Protein AF-A0A250XGV8-F1 (afdb_monomer_lite)

pLDDT: mean 70.93, std 18.0, range [28.09, 98.19]

Structure (mmCIF, N/CA/C/O backbone):
data_AF-A0A250XGV8-F1
#
_entry.id   AF-A0A250XGV8-F1
#
loop_
_atom_site.group_PDB
_atom_site.id
_atom_site.type_symbol
_atom_site.label_atom_id
_atom_site.label_alt_id
_atom_site.label_comp_id
_atom_site.label_asym_id
_atom_site.label_entity_id
_atom_site.label_seq_id
_atom_site.pdbx_PDB_ins_code
_atom_site.Cartn_x
_atom_site.Cartn_y
_atom_site.Cartn_z
_atom_site.occupancy
_atom_site.B_iso_or_equiv
_atom_site.auth_seq_id
_atom_site.auth_comp_id
_atom_site.auth_asym_id
_atom_site.auth_atom_id
_atom_site.pdbx_PDB_model_num
ATOM 1 N N . MET A 1 1 ? 6.774 -1.478 -17.444 1.00 41.53 1 MET A N 1
ATOM 2 C CA . MET A 1 1 ? 6.256 -0.416 -16.555 1.00 41.53 1 MET A CA 1
ATOM 3 C C . MET A 1 1 ? 5.102 0.259 -17.279 1.00 41.53 1 MET A C 1
ATOM 5 O O . MET A 1 1 ? 5.265 0.518 -18.464 1.00 41.53 1 MET A O 1
ATOM 9 N N . PHE A 1 2 ? 3.951 0.453 -16.632 1.00 38.97 2 PHE A N 1
ATOM 10 C CA . PHE A 1 2 ? 2.795 1.119 -17.241 1.00 38.97 2 PHE A CA 1
ATOM 11 C C . PHE A 1 2 ? 2.851 2.618 -16.943 1.00 38.97 2 PHE A C 1
ATOM 13 O O . PHE A 1 2 ? 2.876 3.004 -15.778 1.00 38.97 2 PHE A O 1
ATOM 20 N N . ALA A 1 3 ? 2.883 3.457 -17.974 1.00 35.91 3 ALA A N 1
ATOM 21 C CA . ALA A 1 3 ? 2.791 4.906 -17.836 1.00 35.91 3 ALA A CA 1
ATOM 22 C C . ALA A 1 3 ? 1.345 5.362 -18.081 1.00 35.91 3 ALA A C 1
ATOM 24 O O . ALA A 1 3 ? 0.762 5.032 -19.115 1.00 35.91 3 ALA A O 1
ATOM 25 N N . TYR A 1 4 ? 0.785 6.106 -17.122 1.00 39.31 4 TYR A N 1
ATOM 26 C CA . TYR A 1 4 ? -0.519 6.761 -17.232 1.00 39.31 4 TYR A CA 1
ATOM 27 C C . TYR A 1 4 ? -0.386 8.037 -18.065 1.00 39.31 4 TYR A C 1
ATOM 29 O O . TYR A 1 4 ? 0.361 8.943 -17.690 1.00 39.31 4 TYR A O 1
ATOM 37 N N . PHE A 1 5 ? -1.149 8.135 -19.151 1.00 40.81 5 PHE A N 1
ATOM 38 C CA . PHE A 1 5 ? -1.281 9.378 -19.905 1.00 40.81 5 PHE A CA 1
ATOM 39 C C . PHE A 1 5 ? -2.691 9.942 -19.705 1.00 40.81 5 PHE A C 1
ATOM 41 O O . PHE A 1 5 ? -3.648 9.337 -20.197 1.00 40.81 5 PHE A O 1
ATOM 48 N N . PRO A 1 6 ? -2.860 11.086 -19.009 1.00 36.19 6 PRO A N 1
ATOM 49 C CA . PRO A 1 6 ? -4.124 11.800 -19.073 1.00 36.19 6 PRO A CA 1
ATOM 50 C C . PRO A 1 6 ? -4.312 12.300 -20.514 1.00 36.19 6 PRO A C 1
ATOM 52 O O . PRO A 1 6 ? -3.364 12.840 -21.094 1.00 36.19 6 PRO A O 1
ATOM 55 N N . PRO A 1 7 ? -5.496 12.129 -21.122 1.00 39.03 7 PRO A N 1
ATOM 56 C CA . PRO A 1 7 ? -5.713 12.552 -22.496 1.00 39.03 7 PRO A CA 1
ATOM 57 C C . PRO A 1 7 ? -5.640 14.081 -22.585 1.00 39.03 7 PRO A C 1
ATOM 59 O O . PRO A 1 7 ? -6.495 14.783 -22.052 1.00 39.03 7 PRO A O 1
ATOM 62 N N . SER A 1 8 ? -4.627 14.614 -23.271 1.00 36.81 8 SER A N 1
ATOM 63 C CA . SER A 1 8 ? -4.676 15.976 -23.808 1.00 36.81 8 SER A CA 1
ATOM 64 C C . SER A 1 8 ? -3.755 16.147 -25.027 1.00 36.81 8 SER A C 1
ATOM 66 O O . SER A 1 8 ? -2.623 15.661 -24.971 1.00 36.81 8 SER A O 1
ATOM 68 N N . PRO A 1 9 ? -4.179 16.858 -26.098 1.00 44.06 9 PRO A N 1
ATOM 69 C CA . PRO A 1 9 ? -5.502 17.444 -26.333 1.00 44.06 9 PRO A CA 1
ATOM 70 C C . PRO A 1 9 ? -6.304 16.672 -27.401 1.00 44.06 9 PRO A C 1
ATOM 72 O O . PRO A 1 9 ? -5.860 16.500 -28.534 1.00 44.06 9 PRO A O 1
ATOM 75 N N . LEU A 1 10 ? -7.529 16.268 -27.058 1.00 39.78 10 LEU A N 1
ATOM 76 C CA . LEU A 1 10 ? -8.589 15.895 -28.004 1.00 39.78 10 LEU A CA 1
ATOM 77 C C . LEU A 1 10 ? -9.818 16.795 -27.742 1.00 39.78 10 LEU A C 1
ATOM 79 O O . LEU A 1 10 ? -9.947 17.324 -26.636 1.00 39.78 10 LEU A O 1
ATOM 83 N N . PRO A 1 11 ? -10.671 17.045 -28.755 1.00 37.94 11 PRO A N 1
ATOM 84 C CA . PRO A 1 11 ? -11.680 18.108 -28.742 1.00 37.94 11 PRO A CA 1
ATOM 85 C C . PRO A 1 11 ? -12.683 18.001 -27.582 1.00 37.94 11 PRO A C 1
ATOM 87 O O . PRO A 1 11 ? -13.087 16.912 -27.180 1.00 37.94 11 PRO A O 1
ATOM 90 N N . ALA A 1 12 ? -13.098 19.165 -27.077 1.00 37.53 12 ALA A N 1
ATOM 91 C CA . ALA A 1 12 ? -13.715 19.421 -25.770 1.00 37.53 12 ALA A CA 1
ATOM 92 C C . ALA A 1 12 ? -15.125 18.831 -25.512 1.00 37.53 12 ALA A C 1
ATOM 94 O O . ALA A 1 12 ? -15.819 19.291 -24.608 1.00 37.53 12 ALA A O 1
ATOM 95 N N . ASN A 1 13 ? -15.587 17.841 -26.280 1.00 36.12 13 ASN A N 1
ATOM 96 C CA . ASN A 1 13 ? -17.027 17.585 -26.406 1.00 36.12 13 ASN A CA 1
ATOM 97 C C . ASN A 1 13 ? -17.463 16.149 -26.067 1.00 36.12 13 ASN A C 1
ATOM 99 O O . ASN A 1 13 ? -18.655 15.871 -26.115 1.00 36.12 13 ASN A O 1
ATOM 103 N N . ASN A 1 14 ? -16.550 15.238 -25.722 1.00 40.34 14 ASN A N 1
ATOM 104 C CA . ASN A 1 14 ? -16.909 13.885 -25.287 1.00 40.34 14 ASN A CA 1
ATOM 105 C C . ASN A 1 14 ? -15.964 13.431 -24.173 1.00 40.34 14 ASN A C 1
ATOM 107 O O . ASN A 1 14 ? -14.872 12.933 -24.431 1.00 40.34 14 ASN A O 1
ATOM 111 N N . MET A 1 15 ? -16.383 13.598 -22.917 1.00 37.75 15 MET A N 1
ATOM 112 C CA . MET A 1 15 ? -15.700 13.006 -21.763 1.00 37.75 15 MET A CA 1
ATOM 113 C C . MET A 1 15 ? -16.031 11.511 -21.653 1.00 37.75 15 MET A C 1
ATOM 115 O O . MET A 1 15 ? -16.602 11.056 -20.669 1.00 37.75 15 MET A O 1
ATOM 119 N N . THR A 1 16 ? -15.681 10.735 -22.675 1.00 47.19 16 THR A N 1
ATOM 120 C CA . THR A 1 16 ? -15.573 9.280 -22.554 1.00 47.19 16 THR A CA 1
ATOM 121 C C . THR A 1 16 ? -14.209 8.990 -21.949 1.00 47.19 16 THR A C 1
ATOM 123 O O . THR A 1 16 ? -13.181 9.119 -22.618 1.00 47.19 16 THR A O 1
ATOM 126 N N . SER A 1 17 ? -14.212 8.696 -20.649 1.00 52.78 17 SER A N 1
ATOM 127 C CA . SER A 1 17 ? -13.058 8.423 -19.792 1.00 52.78 17 SER A CA 1
ATOM 128 C C . SER A 1 17 ? -12.242 7.258 -20.342 1.00 52.78 17 SER A C 1
ATOM 130 O O . SER A 1 17 ? -12.464 6.098 -20.002 1.00 52.78 17 SER A O 1
ATOM 132 N N . SER A 1 18 ? -11.320 7.580 -21.242 1.00 54.19 18 SER A N 1
ATOM 133 C CA . SER A 1 18 ? -10.396 6.616 -21.815 1.00 54.19 18 SER A CA 1
ATOM 134 C C . SER A 1 18 ? -9.071 6.729 -21.078 1.00 54.19 18 SER A C 1
ATOM 136 O O . SER A 1 18 ? -8.470 7.803 -21.033 1.00 54.19 18 SER A O 1
ATOM 138 N N . LEU A 1 19 ? -8.636 5.632 -20.472 1.00 59.09 19 LEU A N 1
ATOM 139 C CA . LEU A 1 19 ? -7.327 5.521 -19.840 1.00 59.09 19 LEU A CA 1
ATOM 140 C C . LEU A 1 19 ? -6.359 4.942 -20.881 1.00 59.09 19 LEU A C 1
ATOM 142 O O . LEU A 1 19 ? -6.673 3.954 -21.531 1.00 59.09 19 LEU A O 1
ATOM 146 N N . LEU A 1 20 ? -5.183 5.542 -21.064 1.00 60.41 20 LEU A N 1
ATOM 147 C CA . LEU A 1 20 ? -4.121 4.973 -21.897 1.00 60.41 20 LEU A CA 1
ATOM 148 C C . LEU A 1 20 ? -2.960 4.559 -20.996 1.00 60.41 20 LEU A C 1
ATOM 150 O O . LEU A 1 20 ? -2.333 5.411 -20.363 1.00 60.41 20 LEU A O 1
ATOM 154 N N . LEU A 1 21 ? -2.664 3.262 -20.963 1.00 61.59 21 LEU A N 1
ATOM 155 C CA . LEU A 1 21 ? -1.467 2.718 -20.335 1.00 61.59 21 LEU A CA 1
ATOM 156 C C . LEU A 1 21 ? -0.476 2.319 -21.423 1.00 61.59 21 LEU A C 1
ATOM 158 O O . LEU A 1 21 ? -0.736 1.402 -22.196 1.00 61.59 21 LEU A O 1
ATOM 162 N N . ALA A 1 22 ? 0.684 2.967 -21.481 1.00 58.16 22 ALA A N 1
ATOM 163 C CA . ALA A 1 22 ? 1.765 2.510 -22.353 1.00 58.16 22 ALA A CA 1
ATOM 164 C C . ALA A 1 22 ? 2.767 1.670 -21.561 1.00 58.16 22 ALA A C 1
ATOM 166 O O . ALA A 1 22 ? 3.151 2.043 -20.453 1.00 58.16 22 ALA A O 1
ATOM 167 N N . ALA A 1 23 ? 3.225 0.569 -22.145 1.00 61.56 23 ALA A N 1
ATOM 168 C CA . ALA A 1 23 ? 4.362 -0.199 -21.672 1.00 61.56 23 ALA A CA 1
ATOM 169 C C . ALA A 1 23 ? 5.454 -0.216 -22.748 1.00 61.56 23 ALA A C 1
ATOM 171 O O . ALA A 1 23 ? 5.273 -0.751 -23.843 1.00 61.56 23 ALA A O 1
ATOM 172 N N . THR A 1 24 ? 6.619 0.344 -22.427 1.00 58.69 24 THR A N 1
ATOM 173 C CA . THR A 1 24 ? 7.824 0.156 -23.242 1.00 58.69 24 THR A CA 1
ATOM 174 C C . THR A 1 24 ? 8.406 -1.217 -22.929 1.00 58.69 24 THR A C 1
ATOM 176 O O . THR A 1 24 ? 8.721 -1.516 -21.775 1.00 58.69 24 THR A O 1
ATOM 179 N N . LEU A 1 25 ? 8.507 -2.072 -23.946 1.00 67.12 25 LEU A N 1
ATOM 180 C CA . LEU A 1 25 ? 9.016 -3.436 -23.824 1.00 67.12 25 LEU A CA 1
ATOM 181 C C . LEU A 1 25 ? 10.374 -3.512 -24.526 1.00 67.12 25 LEU A C 1
ATOM 183 O O . LEU A 1 25 ? 10.528 -3.015 -25.637 1.00 67.12 25 LEU A O 1
ATOM 187 N N . LEU A 1 26 ? 11.366 -4.101 -23.853 1.00 57.16 26 LEU A N 1
ATOM 188 C CA . LEU A 1 26 ? 12.774 -4.050 -24.271 1.00 57.16 26 LEU A CA 1
ATOM 189 C C . LEU A 1 26 ? 13.078 -4.915 -25.504 1.00 57.16 26 LEU A C 1
ATOM 191 O O . LEU A 1 26 ? 14.022 -4.631 -26.235 1.00 57.16 26 LEU A O 1
ATOM 195 N N . ASN A 1 27 ? 12.318 -5.991 -25.721 1.00 72.88 27 ASN A N 1
ATOM 196 C CA . ASN A 1 27 ? 12.508 -6.918 -26.835 1.00 72.88 27 ASN A CA 1
ATOM 197 C C . ASN A 1 27 ? 11.216 -7.696 -27.157 1.00 72.88 27 ASN A C 1
ATOM 199 O O . ASN A 1 27 ? 10.226 -7.637 -26.422 1.00 72.88 27 ASN A O 1
ATOM 203 N N . SER A 1 28 ? 11.241 -8.452 -28.259 1.00 69.44 28 SER A N 1
ATOM 204 C CA . SER A 1 28 ? 10.110 -9.257 -28.739 1.00 69.44 28 SER A CA 1
ATOM 205 C C . SER A 1 28 ? 9.689 -10.374 -27.776 1.00 69.44 28 SER A C 1
ATOM 207 O O . SER A 1 28 ? 8.509 -10.714 -27.728 1.00 69.44 28 SER A O 1
ATOM 209 N N . ALA A 1 29 ? 10.606 -10.919 -26.969 1.00 68.88 29 ALA A N 1
ATOM 210 C CA . ALA A 1 29 ? 10.279 -11.943 -25.977 1.00 68.88 29 ALA A CA 1
ATOM 211 C C . ALA A 1 29 ? 9.472 -11.356 -24.807 1.00 68.88 29 ALA A C 1
ATOM 213 O O . ALA A 1 29 ? 8.430 -11.901 -24.447 1.00 68.88 29 ALA A O 1
ATOM 214 N N . SER A 1 30 ? 9.881 -10.198 -24.275 1.00 63.53 30 SER A N 1
ATOM 215 C CA . SER A 1 30 ? 9.109 -9.454 -23.269 1.00 63.53 30 SER A CA 1
ATOM 216 C C . SER A 1 30 ? 7.747 -9.019 -23.806 1.00 63.53 30 SER A C 1
ATOM 218 O O . SER A 1 30 ? 6.771 -8.994 -23.060 1.00 63.53 30 SER A O 1
ATOM 220 N N . GLN A 1 31 ? 7.664 -8.717 -25.103 1.00 67.62 31 GLN A N 1
ATOM 221 C CA . GLN A 1 31 ? 6.400 -8.430 -25.771 1.00 67.62 31 GLN A CA 1
ATOM 222 C C . GLN A 1 31 ? 5.468 -9.635 -25.825 1.00 67.62 31 GLN A C 1
ATOM 224 O O . GLN A 1 31 ? 4.311 -9.516 -25.433 1.00 67.62 31 GLN A O 1
ATOM 229 N N . GLN A 1 32 ? 5.960 -10.799 -26.243 1.00 72.56 32 GLN A N 1
ATOM 230 C CA . GLN A 1 32 ? 5.153 -12.018 -26.238 1.00 72.56 32 GLN A CA 1
ATOM 231 C C . GLN A 1 32 ? 4.717 -12.396 -24.824 1.00 72.56 32 GLN A C 1
ATOM 233 O O . GLN A 1 32 ? 3.556 -12.714 -24.604 1.00 72.56 32 GLN A O 1
ATOM 238 N N . GLN A 1 33 ? 5.605 -12.273 -23.837 1.00 70.25 33 GLN A N 1
ATOM 239 C CA . GLN A 1 33 ? 5.253 -12.536 -22.444 1.00 70.25 33 GLN A CA 1
ATOM 240 C C . GLN A 1 33 ? 4.191 -11.561 -21.921 1.00 70.25 33 GLN A C 1
ATOM 242 O O . GLN A 1 33 ? 3.277 -11.973 -21.211 1.00 70.25 33 GLN A O 1
ATOM 247 N N . PHE A 1 34 ? 4.270 -10.283 -22.294 1.00 71.81 34 PHE A N 1
ATOM 248 C CA . PHE A 1 34 ? 3.247 -9.293 -21.973 1.00 71.81 34 PHE A CA 1
ATOM 249 C C . PHE A 1 34 ? 1.890 -9.650 -22.589 1.00 71.81 34 PHE A C 1
ATOM 251 O O . PHE A 1 34 ? 0.890 -9.621 -21.878 1.00 71.81 34 PHE A O 1
ATOM 258 N N . ILE A 1 35 ? 1.856 -10.039 -23.871 1.00 69.88 35 ILE A N 1
ATOM 259 C CA . ILE A 1 35 ? 0.632 -10.505 -24.544 1.00 69.88 35 ILE A CA 1
ATOM 260 C C . ILE A 1 35 ? 0.064 -11.715 -23.811 1.00 69.88 35 ILE A C 1
ATOM 262 O O . ILE A 1 35 ? -1.100 -11.697 -23.426 1.00 69.88 35 ILE A O 1
ATOM 266 N N . THR A 1 36 ? 0.887 -12.739 -23.580 1.00 74.69 36 THR A N 1
ATOM 267 C CA . THR A 1 36 ? 0.478 -13.969 -22.898 1.00 74.69 36 THR A CA 1
ATOM 268 C C . THR A 1 36 ? -0.079 -13.660 -21.515 1.00 74.69 36 THR A C 1
ATOM 270 O O . THR A 1 36 ? -1.145 -14.150 -21.165 1.00 74.69 36 THR A O 1
ATOM 273 N N . ASN A 1 37 ? 0.579 -12.788 -20.746 1.00 68.06 37 ASN A N 1
ATOM 274 C CA . ASN A 1 37 ? 0.088 -12.366 -19.438 1.00 68.06 37 ASN A CA 1
ATOM 275 C C . ASN A 1 37 ? -1.234 -11.606 -19.546 1.00 68.06 37 ASN A C 1
ATOM 277 O O . ASN A 1 37 ? -2.121 -11.842 -18.735 1.00 68.06 37 ASN A O 1
ATOM 281 N N . PHE A 1 38 ? -1.390 -10.722 -20.529 1.00 73.50 38 PHE A N 1
ATOM 282 C CA . PHE A 1 38 ? -2.615 -9.950 -20.729 1.00 73.50 38 PHE A CA 1
ATOM 283 C C . PHE A 1 38 ? -3.797 -10.819 -21.185 1.00 73.50 38 PHE A C 1
ATOM 285 O O . PHE A 1 38 ? -4.942 -10.543 -20.838 1.00 73.50 38 PHE A O 1
ATOM 292 N N . GLN A 1 39 ? -3.519 -11.903 -21.912 1.00 72.81 39 GLN A N 1
ATOM 293 C CA . GLN A 1 39 ? -4.502 -12.915 -22.302 1.00 72.81 39 GLN A CA 1
ATOM 294 C C . GLN A 1 39 ? -5.018 -13.739 -21.115 1.00 72.81 39 GLN A C 1
ATOM 296 O O . GLN A 1 39 ? -6.106 -14.309 -21.195 1.00 72.81 39 GLN A O 1
ATOM 301 N N . VAL A 1 40 ? -4.276 -13.800 -20.004 1.00 73.31 40 VAL A N 1
ATOM 302 C CA . VAL A 1 40 ? -4.761 -14.442 -18.779 1.00 73.31 40 VAL A CA 1
ATOM 303 C C . VAL A 1 40 ? -5.829 -13.552 -18.145 1.00 73.31 40 VAL A C 1
ATOM 305 O O . VAL A 1 40 ? -5.530 -12.480 -17.620 1.00 73.31 40 VAL A O 1
ATOM 308 N N . THR A 1 41 ? -7.079 -14.025 -18.123 1.00 68.50 41 THR A N 1
ATOM 309 C CA . THR A 1 41 ? -8.242 -13.290 -17.589 1.00 68.50 41 THR A CA 1
ATOM 310 C C . THR A 1 41 ? -8.009 -12.728 -16.183 1.00 68.50 41 THR A C 1
ATOM 312 O O . THR A 1 41 ? -8.420 -11.606 -15.896 1.00 68.50 41 THR A O 1
ATOM 315 N N . ALA A 1 42 ? -7.299 -13.462 -15.319 1.00 65.38 42 ALA A N 1
ATOM 316 C CA . ALA A 1 42 ? -6.965 -13.004 -13.970 1.00 65.38 42 ALA A CA 1
ATOM 317 C C . ALA A 1 42 ? -6.112 -11.719 -13.967 1.00 65.38 42 ALA A C 1
ATOM 319 O O . ALA A 1 42 ? -6.351 -10.832 -13.154 1.00 65.38 42 ALA A O 1
ATOM 320 N N . ASN A 1 43 ? -5.170 -11.574 -14.903 1.00 70.44 43 ASN A N 1
ATOM 321 C CA . ASN A 1 43 ? -4.306 -10.395 -14.996 1.00 70.44 43 ASN A CA 1
ATOM 322 C C . ASN A 1 43 ? -5.051 -9.180 -15.562 1.00 70.44 43 ASN A C 1
ATOM 324 O O . ASN A 1 43 ? -4.860 -8.062 -15.086 1.00 70.44 43 ASN A O 1
ATOM 328 N N . ALA A 1 44 ? -5.936 -9.389 -16.541 1.00 71.31 44 ALA A N 1
ATOM 329 C CA . ALA A 1 44 ? -6.817 -8.328 -17.028 1.00 71.31 44 ALA A CA 1
ATOM 330 C C . ALA A 1 44 ? -7.750 -7.826 -15.912 1.00 71.31 44 ALA A C 1
ATOM 332 O O . ALA A 1 44 ? -7.947 -6.622 -15.757 1.00 71.31 44 ALA A O 1
ATOM 333 N N . TYR A 1 45 ? -8.255 -8.739 -15.078 1.00 70.44 45 TYR A N 1
ATOM 334 C CA . TYR A 1 45 ? -9.079 -8.398 -13.921 1.00 70.44 45 TYR A CA 1
ATOM 335 C C . TYR A 1 45 ? -8.300 -7.633 -12.840 1.00 70.44 45 TYR A C 1
ATOM 337 O O . TYR A 1 45 ? -8.812 -6.668 -12.282 1.00 70.44 45 TYR A O 1
ATOM 345 N N . ILE A 1 46 ? -7.042 -8.009 -12.585 1.00 69.25 46 ILE A N 1
ATOM 346 C CA . ILE A 1 46 ? -6.131 -7.256 -11.709 1.00 69.25 46 ILE A CA 1
ATOM 347 C C . ILE A 1 46 ? -5.994 -5.808 -12.180 1.00 69.25 46 ILE A C 1
ATOM 349 O O . ILE A 1 46 ? -6.160 -4.888 -11.383 1.00 69.25 46 ILE A O 1
ATOM 353 N N . LEU A 1 47 ? -5.732 -5.602 -13.475 1.00 73.44 47 LEU A N 1
ATOM 354 C CA . LEU A 1 47 ? -5.627 -4.260 -14.045 1.00 73.44 47 LEU A CA 1
ATOM 355 C C . LEU A 1 47 ? -6.950 -3.502 -13.900 1.00 73.44 47 LEU A C 1
ATOM 357 O O . LEU A 1 47 ? -6.946 -2.331 -13.532 1.00 73.44 47 LEU A O 1
ATOM 361 N N . ALA A 1 48 ? -8.083 -4.165 -14.124 1.00 72.00 48 ALA A N 1
ATOM 362 C CA . ALA A 1 48 ? -9.386 -3.540 -13.949 1.00 72.00 48 ALA A CA 1
ATOM 363 C C . ALA A 1 48 ? -9.650 -3.089 -12.512 1.00 72.00 48 ALA A C 1
ATOM 365 O O . ALA A 1 48 ? -10.069 -1.954 -12.311 1.00 72.00 48 ALA A O 1
ATOM 366 N N . LEU A 1 49 ? -9.330 -3.915 -11.515 1.00 66.50 49 LEU A N 1
ATOM 367 C CA . LEU A 1 49 ? -9.425 -3.515 -10.111 1.00 66.50 49 LEU A CA 1
ATOM 368 C C . LEU A 1 49 ? -8.464 -2.371 -9.774 1.00 66.50 49 LEU A C 1
ATOM 370 O O . LEU A 1 49 ? -8.861 -1.405 -9.128 1.00 66.50 49 LEU A O 1
ATOM 374 N N . GLN A 1 50 ? -7.213 -2.458 -10.233 1.00 70.00 50 GLN A N 1
ATOM 375 C CA . GLN A 1 50 ? -6.183 -1.457 -9.955 1.00 70.00 50 GLN A CA 1
ATOM 376 C C . GLN A 1 50 ? -6.554 -0.072 -10.504 1.00 70.00 50 GLN A C 1
ATOM 378 O O . GLN A 1 50 ? -6.262 0.939 -9.868 1.00 70.00 50 GLN A O 1
ATOM 383 N N . TYR A 1 51 ? -7.205 -0.025 -11.667 1.00 70.69 51 TYR A N 1
ATOM 384 C CA . TYR A 1 51 ? -7.638 1.217 -12.312 1.00 70.69 51 TYR A CA 1
ATOM 385 C C . TYR A 1 51 ? -9.127 1.525 -12.111 1.00 70.69 51 TYR A C 1
ATOM 387 O O . TYR A 1 51 ? -9.638 2.461 -12.723 1.00 70.69 51 TYR A O 1
ATOM 395 N N . ASN A 1 52 ? -9.797 0.782 -11.223 1.00 68.31 52 ASN A N 1
ATOM 396 C CA . ASN A 1 52 ? -11.204 0.953 -10.867 1.00 68.31 52 ASN A CA 1
ATOM 397 C C . ASN A 1 52 ? -12.142 0.988 -12.091 1.00 68.31 52 ASN A C 1
ATOM 399 O O . ASN A 1 52 ? -13.030 1.836 -12.186 1.00 68.31 52 ASN A O 1
ATOM 403 N N . LEU A 1 53 ? -11.907 0.086 -13.044 1.00 72.25 53 LEU A N 1
ATOM 404 C CA . LEU A 1 53 ? -12.715 -0.044 -14.252 1.00 72.25 53 LEU A CA 1
ATOM 405 C C . LEU A 1 53 ? -14.059 -0.698 -13.929 1.00 72.25 53 LEU A C 1
ATOM 407 O O . LEU A 1 53 ? -14.131 -1.678 -13.184 1.00 72.25 53 LEU A O 1
ATOM 411 N N . GLY A 1 54 ? -15.127 -0.169 -14.514 1.00 71.00 54 GLY A N 1
ATOM 412 C CA . GLY A 1 54 ? -16.461 -0.742 -14.428 1.00 71.00 54 GLY A CA 1
ATOM 413 C C . GLY A 1 54 ? -16.626 -1.976 -15.318 1.00 71.00 54 GLY A C 1
ATOM 414 O O . GLY A 1 54 ? -15.939 -2.150 -16.319 1.00 71.00 54 GLY A O 1
ATOM 415 N N . CYS A 1 55 ? -17.618 -2.814 -15.005 1.00 68.38 55 CYS A N 1
ATOM 416 C CA . CYS A 1 55 ? -17.947 -4.034 -15.764 1.00 68.38 55 CYS A CA 1
ATOM 417 C C . CYS A 1 55 ? -18.279 -3.805 -17.246 1.00 68.38 55 CYS A C 1
ATOM 419 O O . CYS A 1 55 ? -18.316 -4.742 -18.038 1.00 68.38 55 CYS A O 1
ATOM 421 N N . THR A 1 56 ? -18.619 -2.573 -17.596 1.00 69.94 56 THR A N 1
ATOM 422 C CA . THR A 1 56 ? -18.997 -2.157 -18.941 1.00 69.94 56 THR A CA 1
ATOM 423 C C . THR A 1 56 ? -17.816 -1.592 -19.729 1.00 69.94 56 THR A C 1
ATOM 425 O O . THR A 1 56 ? -17.944 -1.357 -20.930 1.00 69.94 56 THR A O 1
ATOM 428 N N . ASP A 1 57 ? -16.688 -1.341 -19.065 1.00 71.56 57 ASP A N 1
ATOM 429 C CA . ASP A 1 57 ? -15.499 -0.798 -19.707 1.00 71.56 57 ASP A CA 1
ATOM 430 C C . ASP A 1 57 ? -14.890 -1.846 -20.640 1.00 71.56 57 ASP A C 1
ATOM 432 O O . ASP A 1 57 ? -15.008 -3.054 -20.435 1.00 71.56 57 ASP A O 1
ATOM 436 N N . GLN A 1 58 ? -14.255 -1.383 -21.709 1.00 70.75 58 GLN A N 1
ATOM 437 C CA . GLN A 1 58 ? -13.599 -2.231 -22.694 1.00 70.75 58 GLN A CA 1
ATOM 438 C C . GLN A 1 58 ? -12.090 -2.018 -22.632 1.00 70.75 58 GLN A C 1
ATOM 440 O O . GLN A 1 58 ? -11.608 -0.889 -22.520 1.00 70.75 58 GLN A O 1
ATOM 445 N N . MET A 1 59 ? -11.348 -3.120 -22.731 1.00 72.25 59 MET A N 1
ATOM 446 C CA . MET A 1 59 ? -9.890 -3.127 -22.782 1.00 72.25 59 MET A CA 1
ATOM 447 C C . MET A 1 59 ? -9.418 -3.453 -24.198 1.00 72.25 59 MET A C 1
ATOM 449 O O . MET A 1 59 ? -9.798 -4.459 -24.793 1.00 72.25 59 MET A O 1
ATOM 453 N N . TRP A 1 60 ? -8.544 -2.612 -24.728 1.00 71.00 60 TRP A N 1
ATOM 454 C CA . TRP A 1 60 ? -7.912 -2.769 -26.030 1.00 71.00 60 TRP A CA 1
ATOM 455 C C . TRP A 1 60 ? -6.411 -2.850 -25.822 1.00 71.00 60 TRP A C 1
ATOM 457 O O . TRP A 1 60 ? -5.847 -2.036 -25.100 1.00 71.00 60 TRP A O 1
ATOM 467 N N . ALA A 1 61 ? -5.743 -3.794 -26.475 1.00 69.50 61 ALA A N 1
ATOM 468 C CA . ALA A 1 61 ? -4.288 -3.844 -26.476 1.00 69.50 61 ALA A CA 1
ATOM 469 C C . ALA A 1 61 ? -3.790 -3.708 -27.914 1.00 69.50 61 ALA A C 1
ATOM 471 O O . ALA A 1 61 ? -4.118 -4.520 -28.783 1.00 69.50 61 ALA A O 1
ATOM 472 N N . ASN A 1 62 ? -2.999 -2.668 -28.164 1.00 68.81 62 ASN A N 1
ATOM 473 C CA . ASN A 1 62 ? -2.184 -2.569 -29.359 1.00 68.81 62 ASN A CA 1
ATOM 474 C C . ASN A 1 62 ? -0.791 -3.100 -29.045 1.00 68.81 62 ASN A C 1
ATOM 476 O O . ASN A 1 62 ? -0.066 -2.556 -28.205 1.00 68.81 62 ASN A O 1
ATOM 480 N N . VAL A 1 63 ? -0.433 -4.172 -29.746 1.00 66.75 63 VAL A N 1
ATOM 481 C CA . VAL A 1 63 ? 0.856 -4.821 -29.585 1.00 66.75 63 VAL A CA 1
ATOM 482 C C . VAL A 1 63 ? 1.551 -4.913 -30.938 1.00 66.75 63 VAL A C 1
ATOM 484 O O . VAL A 1 63 ? 1.613 -5.963 -31.568 1.00 66.75 63 VAL A O 1
ATOM 487 N N . THR A 1 64 ? 2.068 -3.782 -31.413 1.00 63.34 64 THR A N 1
ATOM 488 C CA . THR A 1 64 ? 2.924 -3.732 -32.605 1.00 63.34 64 THR A CA 1
ATOM 489 C C . THR A 1 64 ? 4.330 -4.242 -32.300 1.00 63.34 64 THR A C 1
ATOM 491 O O . THR A 1 64 ? 5.008 -3.718 -31.412 1.00 63.34 64 THR A O 1
ATOM 494 N N . CYS A 1 65 ? 4.807 -5.235 -33.055 1.00 46.88 65 CYS A N 1
ATOM 495 C CA . CYS A 1 65 ? 6.192 -5.701 -32.964 1.00 46.88 65 CYS A CA 1
ATOM 496 C C . CYS A 1 65 ? 7.188 -4.589 -33.325 1.00 46.88 65 CYS A C 1
ATOM 498 O O . CYS A 1 65 ? 7.068 -3.968 -34.377 1.00 46.88 65 CYS A O 1
ATOM 500 N N . GLY A 1 66 ? 8.182 -4.362 -32.457 1.00 52.56 66 GLY A N 1
ATOM 501 C CA . GLY A 1 66 ? 9.259 -3.389 -32.687 1.00 52.56 66 GLY A CA 1
ATOM 502 C C . GLY A 1 66 ? 9.034 -1.978 -32.122 1.00 52.56 66 GLY A C 1
ATOM 503 O O . GLY A 1 66 ? 9.772 -1.071 -32.494 1.00 52.56 66 GLY A O 1
ATOM 504 N N . GLY A 1 67 ? 8.060 -1.776 -31.223 1.00 59.62 67 GLY A N 1
ATOM 505 C CA . GLY A 1 67 ? 7.799 -0.483 -30.575 1.00 59.62 67 GLY A CA 1
ATOM 506 C C . GLY A 1 67 ? 7.147 -0.588 -29.189 1.00 59.62 67 GLY A C 1
ATOM 507 O O . GLY A 1 67 ? 7.003 -1.676 -28.629 1.00 59.62 67 GLY A O 1
ATOM 508 N N . ASN A 1 68 ? 6.752 0.560 -28.626 1.00 56.34 68 ASN A N 1
ATOM 509 C CA . ASN A 1 68 ? 5.957 0.627 -27.394 1.00 56.34 68 ASN A CA 1
ATOM 510 C C . ASN A 1 68 ? 4.652 -0.169 -27.565 1.00 56.34 68 ASN A C 1
ATOM 512 O O . ASN A 1 68 ? 3.995 -0.065 -28.598 1.00 56.34 68 ASN A O 1
ATOM 516 N N . SER A 1 69 ? 4.272 -0.953 -26.556 1.00 60.97 69 SER A N 1
ATOM 517 C CA . SER A 1 69 ? 2.955 -1.598 -26.503 1.00 60.97 69 SER A CA 1
ATOM 518 C C . SER A 1 69 ? 1.998 -0.703 -25.719 1.00 60.97 69 SER A C 1
ATOM 520 O O . SER A 1 69 ? 2.390 -0.111 -24.714 1.00 60.97 69 SER A O 1
ATOM 522 N N . TYR A 1 70 ? 0.751 -0.579 -26.165 1.00 63.78 70 TYR A N 1
ATOM 523 C CA . TYR A 1 70 ? -0.237 0.304 -25.543 1.00 63.78 70 TYR A CA 1
ATOM 524 C C . TYR A 1 70 ? -1.480 -0.497 -25.166 1.00 63.78 70 TYR A C 1
ATOM 526 O O . TYR A 1 70 ? -2.010 -1.240 -25.986 1.00 63.78 70 TYR A O 1
ATOM 534 N N . ILE A 1 71 ? -1.969 -0.328 -23.942 1.00 64.38 71 ILE A N 1
ATOM 535 C CA . ILE A 1 71 ? -3.306 -0.748 -23.533 1.00 64.38 71 ILE A CA 1
ATOM 536 C C . ILE A 1 71 ? -4.174 0.506 -23.474 1.00 64.38 71 ILE A C 1
ATOM 538 O O . ILE A 1 71 ? -3.899 1.432 -22.712 1.00 64.38 71 ILE A O 1
ATOM 542 N N . VAL A 1 72 ? -5.217 0.541 -24.292 1.00 63.50 72 VAL A N 1
ATOM 543 C CA . VAL A 1 72 ? -6.245 1.579 -24.272 1.00 63.50 72 VAL A CA 1
ATOM 544 C C . VAL A 1 72 ? -7.456 1.018 -23.543 1.00 63.50 72 VAL A C 1
ATOM 546 O O . VAL A 1 72 ? -7.942 -0.063 -23.856 1.00 63.50 72 VAL A O 1
ATOM 549 N N . TYR A 1 73 ? -7.973 1.771 -22.595 1.00 66.19 73 TYR A N 1
ATOM 550 C CA . TYR A 1 73 ? -9.213 1.495 -21.898 1.00 66.19 73 TYR A CA 1
ATOM 551 C C . TYR A 1 73 ? -10.242 2.490 -22.384 1.00 66.19 73 TYR A C 1
ATOM 553 O O . TYR A 1 73 ? -9.935 3.674 -22.518 1.00 66.19 73 TYR A O 1
ATOM 561 N N . THR A 1 74 ? -11.456 2.030 -22.632 1.00 61.66 74 THR A N 1
ATOM 562 C CA . THR A 1 74 ? -12.557 2.895 -23.050 1.00 61.66 74 THR A CA 1
ATOM 563 C C . THR A 1 74 ? -13.775 2.571 -22.213 1.00 61.66 74 THR A C 1
ATOM 565 O O . THR A 1 74 ? -14.150 1.403 -22.118 1.00 61.66 74 THR A O 1
ATOM 568 N N . SER A 1 75 ? -14.420 3.590 -21.648 1.00 61.84 75 SER A N 1
ATOM 569 C CA . SER A 1 75 ? -15.744 3.424 -21.049 1.00 61.84 75 SER A CA 1
ATOM 570 C C . SER A 1 75 ? -16.732 2.848 -22.079 1.00 61.84 75 SER A C 1
ATOM 572 O O . SER A 1 75 ? -16.550 3.072 -23.284 1.00 61.84 75 SER A O 1
ATOM 574 N N . PRO A 1 76 ? -17.795 2.139 -21.666 1.00 61.03 76 PRO A N 1
ATOM 575 C CA . PRO A 1 76 ? -18.817 1.656 -22.595 1.00 61.03 76 PRO A CA 1
ATOM 576 C C . PRO A 1 76 ? -19.373 2.770 -23.483 1.00 61.03 76 PRO A C 1
ATOM 578 O O . PRO A 1 76 ? -19.626 3.883 -23.026 1.00 61.03 76 PRO A O 1
ATOM 581 N N . GLY A 1 77 ? -19.643 2.432 -24.745 1.00 59.38 77 GLY A N 1
ATOM 582 C CA . GLY A 1 77 ? -20.430 3.269 -25.655 1.00 59.38 77 GLY A CA 1
ATOM 583 C C . GLY A 1 77 ? -19.629 4.103 -26.656 1.00 59.38 77 GLY A C 1
ATOM 584 O O . GLY A 1 77 ? -20.230 4.660 -27.570 1.00 59.38 77 GLY A O 1
ATOM 585 N N . SER A 1 78 ? -18.297 4.141 -26.567 1.00 57.88 78 SER A N 1
ATOM 586 C CA . SER A 1 78 ? -17.452 4.784 -27.582 1.00 57.88 78 SER A CA 1
ATOM 587 C C . SER A 1 78 ? -16.388 3.827 -28.102 1.00 57.88 78 SER A C 1
ATOM 589 O O . SER A 1 78 ? -15.327 3.684 -27.497 1.00 57.88 78 SER A O 1
ATOM 591 N N . LEU A 1 79 ? -16.651 3.193 -29.248 1.00 59.38 79 LEU A N 1
ATOM 592 C CA . LEU A 1 79 ? -15.575 2.606 -30.044 1.00 59.38 79 LEU A CA 1
ATOM 593 C C . LEU A 1 79 ? -14.655 3.750 -30.490 1.00 59.38 79 LEU A C 1
ATOM 595 O O . LEU A 1 79 ? -15.151 4.687 -31.125 1.00 59.38 79 LEU A O 1
ATOM 599 N N . PRO A 1 80 ? -13.345 3.718 -30.185 1.00 62.84 80 PRO A N 1
ATOM 600 C CA . PRO A 1 80 ? -12.425 4.693 -30.744 1.00 62.84 80 PRO A CA 1
ATOM 601 C C . PRO A 1 80 ? -12.492 4.589 -32.265 1.00 62.84 80 PRO A C 1
ATOM 603 O O . PRO A 1 80 ? -12.167 3.554 -32.842 1.00 62.84 80 PRO A O 1
ATOM 606 N N . THR A 1 81 ? -12.941 5.655 -32.924 1.00 65.38 81 THR A N 1
ATOM 607 C CA . THR A 1 81 ? -13.127 5.685 -34.382 1.00 65.38 81 THR A CA 1
ATOM 608 C C . THR A 1 81 ? -11.812 5.574 -35.150 1.00 65.38 81 THR A C 1
ATOM 610 O O . THR A 1 81 ? -11.837 5.244 -36.329 1.00 65.38 81 THR A O 1
ATOM 613 N N . ASN A 1 82 ? -10.672 5.793 -34.486 1.00 67.06 82 ASN A N 1
ATOM 614 C CA . ASN A 1 82 ? -9.336 5.573 -35.027 1.00 67.06 82 ASN A CA 1
ATOM 615 C C . ASN A 1 82 ? -8.455 4.883 -33.980 1.00 67.06 82 ASN A C 1
ATOM 617 O O . ASN A 1 82 ? -7.848 5.537 -33.132 1.00 67.06 82 ASN A O 1
ATOM 621 N N . LEU A 1 83 ? -8.384 3.554 -34.043 1.00 64.31 83 LEU A N 1
ATOM 622 C CA . LEU A 1 83 ? -7.358 2.786 -33.341 1.00 64.31 83 LEU A CA 1
ATOM 623 C C . LEU A 1 83 ? -6.098 2.708 -34.217 1.00 64.31 83 LEU A C 1
ATOM 625 O O . LEU A 1 83 ? -6.227 2.581 -35.439 1.00 64.31 83 LEU A O 1
ATOM 629 N N . PRO A 1 84 ? -4.880 2.756 -33.644 1.00 67.31 84 PRO A N 1
ATOM 630 C CA . PRO A 1 84 ? -3.678 2.577 -34.442 1.00 67.31 84 PRO A CA 1
ATOM 631 C C . PRO A 1 84 ? -3.678 1.198 -35.136 1.00 67.31 84 PRO A C 1
ATOM 633 O O . PRO A 1 84 ? -4.264 0.242 -34.604 1.00 67.31 84 PRO A O 1
ATOM 636 N N . PRO A 1 85 ? -3.018 1.059 -36.300 1.00 61.69 85 PRO A N 1
ATOM 637 C CA . PRO A 1 85 ? -2.887 -0.222 -36.990 1.00 61.69 85 PRO A CA 1
ATOM 638 C C . PRO A 1 85 ? -2.359 -1.312 -36.043 1.00 61.69 85 PRO A C 1
ATOM 640 O O . PRO A 1 85 ? -1.531 -1.029 -35.178 1.00 61.69 85 PRO A O 1
ATOM 643 N N . ALA A 1 86 ? -2.852 -2.545 -36.198 1.00 64.62 86 ALA A N 1
ATOM 644 C CA . ALA A 1 86 ? -2.558 -3.702 -35.336 1.00 64.62 86 ALA A CA 1
ATOM 645 C C . ALA A 1 86 ? -3.117 -3.654 -33.895 1.00 64.62 86 ALA A C 1
ATOM 647 O O . ALA A 1 86 ? -2.718 -4.456 -33.050 1.00 64.62 86 ALA A O 1
ATOM 648 N N . THR A 1 87 ? -4.087 -2.778 -33.605 1.00 66.31 87 THR A N 1
ATOM 649 C CA . T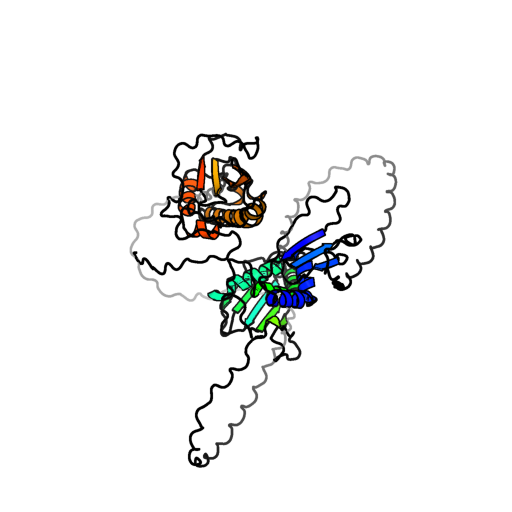HR A 1 87 ? -4.858 -2.893 -32.356 1.00 66.31 87 THR A CA 1
ATOM 650 C C . THR A 1 87 ? -5.787 -4.101 -32.425 1.00 66.31 87 THR A C 1
ATOM 652 O O . THR A 1 87 ? -6.705 -4.140 -33.243 1.00 66.31 87 THR A O 1
ATOM 655 N N . THR A 1 88 ? -5.568 -5.079 -31.551 1.00 66.12 88 THR A N 1
ATOM 656 C CA . THR A 1 88 ? -6.469 -6.223 -31.380 1.00 66.12 88 THR A CA 1
ATOM 657 C C . THR A 1 88 ? -7.467 -5.937 -30.269 1.00 66.12 88 THR A C 1
ATOM 659 O O . THR A 1 88 ? -7.090 -5.577 -29.151 1.00 66.12 88 THR A O 1
ATOM 662 N N . TRP A 1 89 ? -8.751 -6.114 -30.576 1.00 63.06 89 TRP A N 1
ATOM 663 C CA . TRP A 1 89 ? -9.800 -6.102 -29.565 1.00 63.06 89 TRP A CA 1
ATOM 664 C C . TRP A 1 89 ? -9.659 -7.332 -28.675 1.00 63.06 89 TRP A C 1
ATOM 666 O O . TRP A 1 89 ? -9.715 -8.462 -29.163 1.00 63.06 89 TRP A O 1
ATOM 676 N N . TYR A 1 90 ? -9.496 -7.112 -27.374 1.00 63.25 90 TYR A N 1
ATOM 677 C CA . TYR A 1 90 ? -9.575 -8.180 -26.392 1.00 63.25 90 TYR A CA 1
ATOM 678 C C . TYR A 1 90 ? -10.938 -8.108 -25.728 1.00 63.25 90 TYR A C 1
ATOM 680 O O . TYR A 1 90 ? -11.166 -7.310 -24.822 1.00 63.25 90 TYR A O 1
ATOM 688 N N . ASN A 1 91 ? -11.851 -8.963 -26.186 1.00 59.03 91 ASN A N 1
ATOM 689 C CA . ASN A 1 91 ? -13.140 -9.142 -25.534 1.00 59.03 91 ASN A CA 1
ATOM 690 C C . ASN A 1 91 ? -12.950 -9.953 -24.244 1.00 59.03 91 ASN A C 1
ATOM 692 O O . ASN A 1 91 ? -13.310 -11.127 -24.156 1.00 59.03 91 ASN A O 1
ATOM 696 N N . GLY A 1 92 ? -12.304 -9.343 -23.253 1.00 55.25 92 GLY A N 1
ATOM 697 C CA . GLY A 1 92 ? -12.353 -9.825 -21.887 1.00 55.25 92 GLY A CA 1
ATOM 698 C C . GLY A 1 92 ? -13.751 -9.536 -21.375 1.00 55.25 92 GLY A C 1
ATOM 699 O O . GLY A 1 92 ? -14.024 -8.423 -20.943 1.00 55.25 92 GLY A O 1
ATOM 700 N N . ILE A 1 93 ? -14.654 -10.512 -21.470 1.00 51.31 93 ILE A N 1
ATOM 701 C CA . ILE A 1 93 ? -15.926 -10.449 -20.758 1.00 51.31 93 ILE A CA 1
ATOM 702 C C . ILE A 1 93 ? -15.544 -10.397 -19.278 1.00 51.31 93 ILE A C 1
ATOM 704 O O . ILE A 1 93 ? -15.194 -11.423 -18.692 1.00 51.31 93 ILE A O 1
ATOM 708 N N . PHE A 1 94 ? -15.542 -9.202 -18.682 1.00 57.34 94 PHE A N 1
ATOM 709 C CA . PHE A 1 94 ? -15.541 -9.093 -17.232 1.00 57.34 94 PHE A CA 1
ATOM 710 C C . PHE A 1 94 ? -16.709 -9.955 -16.745 1.00 57.34 94 PHE A C 1
ATOM 712 O O . PHE A 1 94 ? -17.798 -9.844 -17.323 1.00 57.34 94 PHE A O 1
ATOM 719 N N . PRO A 1 95 ? -16.497 -10.876 -15.783 1.00 53.88 95 PRO A N 1
ATOM 720 C CA . PRO A 1 95 ? -17.564 -11.745 -15.306 1.00 53.88 95 PRO A CA 1
ATOM 721 C C . PRO A 1 95 ? -18.778 -10.873 -15.006 1.00 53.88 95 PRO A C 1
ATOM 723 O O . PRO A 1 95 ? -18.629 -9.841 -14.351 1.00 53.88 95 PRO A O 1
ATOM 726 N N . LEU A 1 96 ? -19.923 -11.250 -15.594 1.00 50.25 96 LEU A N 1
ATOM 727 C CA . LEU A 1 96 ? -21.162 -10.477 -15.583 1.00 50.25 96 LEU A CA 1
ATOM 728 C C . LEU A 1 96 ? -21.324 -9.823 -14.215 1.00 50.25 96 LEU A C 1
ATOM 730 O O . LEU A 1 96 ? -21.435 -10.529 -13.211 1.00 50.25 96 LEU A O 1
ATOM 734 N N . CYS A 1 97 ? -21.288 -8.489 -14.195 1.00 52.50 97 CYS A N 1
ATOM 735 C CA . CYS A 1 97 ? -21.606 -7.705 -13.012 1.00 52.50 97 CYS A CA 1
ATOM 736 C C . CYS A 1 97 ? -22.839 -8.350 -12.361 1.00 52.50 97 CYS A C 1
ATOM 738 O O . CYS A 1 97 ? -23.837 -8.537 -13.074 1.00 52.50 97 CYS A O 1
ATOM 740 N N . PRO A 1 98 ? -22.797 -8.750 -11.074 1.00 53.31 98 PRO A N 1
ATOM 741 C CA . PRO A 1 98 ? -24.002 -9.225 -10.419 1.00 53.31 98 PRO A CA 1
ATOM 742 C C . PRO A 1 98 ? -25.050 -8.136 -10.626 1.00 53.31 98 PRO A C 1
ATOM 744 O O . PRO A 1 98 ? -24.784 -6.968 -10.330 1.00 53.31 98 PRO A O 1
ATOM 747 N N . SER A 1 99 ? -26.176 -8.495 -11.256 1.00 51.94 99 SER A N 1
ATOM 748 C CA . SER A 1 99 ? -27.233 -7.527 -11.547 1.00 51.94 99 SER A CA 1
ATOM 749 C C . SER A 1 99 ? -27.508 -6.748 -10.264 1.00 51.94 99 SER A C 1
ATOM 751 O O . SER A 1 99 ? -27.639 -7.394 -9.215 1.00 51.94 99 SER A O 1
ATOM 753 N N . PRO A 1 100 ? -27.537 -5.400 -10.306 1.00 59.47 100 PRO A N 1
ATOM 754 C CA . PRO A 1 100 ? -27.842 -4.624 -9.119 1.00 59.47 100 PRO A CA 1
ATOM 755 C C . PRO A 1 100 ? -29.123 -5.205 -8.513 1.00 59.47 100 PRO A C 1
ATOM 757 O O . PRO A 1 100 ? -30.066 -5.483 -9.266 1.00 59.47 100 PRO A O 1
ATOM 760 N N . PRO A 1 101 ? -29.148 -5.480 -7.195 1.00 70.12 101 PRO A N 1
ATOM 761 C CA . PRO A 1 101 ? -30.327 -6.052 -6.570 1.00 70.12 101 PRO A CA 1
ATOM 762 C C . PRO A 1 101 ? -31.534 -5.182 -6.944 1.00 70.12 101 PRO A C 1
ATOM 764 O O . PRO A 1 101 ? -31.398 -3.953 -6.957 1.00 70.12 101 PRO A O 1
ATOM 767 N N . PRO A 1 102 ? -32.680 -5.788 -7.315 1.00 76.25 102 PRO A N 1
ATOM 768 C CA . PRO A 1 102 ? -33.850 -5.036 -7.744 1.00 76.25 102 PRO A CA 1
ATOM 769 C C . PRO A 1 102 ? -34.144 -3.949 -6.713 1.00 76.25 102 PRO A C 1
ATOM 771 O O . PRO A 1 102 ? -34.172 -4.234 -5.513 1.00 76.25 102 PRO A O 1
ATOM 774 N N . MET A 1 103 ? -34.295 -2.703 -7.179 1.00 68.56 103 MET A N 1
ATOM 775 C CA . MET A 1 103 ? -34.594 -1.576 -6.297 1.00 68.56 103 MET A CA 1
ATOM 776 C C . MET A 1 103 ? -35.782 -1.964 -5.409 1.00 68.56 103 MET A C 1
ATOM 778 O O . MET A 1 103 ? -36.809 -2.393 -5.949 1.00 68.56 103 MET A O 1
ATOM 782 N N . PRO A 1 104 ? -35.665 -1.853 -4.073 1.00 79.00 104 PRO A N 1
ATOM 783 C CA . PRO A 1 104 ? -36.804 -2.094 -3.209 1.00 79.00 104 PRO A CA 1
ATOM 784 C C . PRO A 1 104 ? -37.947 -1.162 -3.639 1.00 79.00 104 PRO A C 1
ATOM 786 O O . PRO A 1 104 ? -37.685 -0.009 -4.005 1.00 79.00 104 PRO A O 1
ATOM 789 N N . PRO A 1 105 ? -39.202 -1.647 -3.641 1.00 84.38 105 PRO A N 1
ATOM 790 C CA . PRO A 1 105 ? -40.340 -0.814 -3.994 1.00 84.38 105 PRO A CA 1
ATOM 791 C C . PRO A 1 105 ? -40.344 0.443 -3.112 1.00 84.38 105 PRO A C 1
ATOM 793 O O . PRO A 1 105 ? -40.003 0.354 -1.927 1.00 84.38 105 PRO A O 1
ATOM 796 N N . PRO A 1 106 ? -40.695 1.616 -3.671 1.00 80.69 106 PRO A N 1
ATOM 797 C CA . PRO A 1 106 ? -40.735 2.852 -2.905 1.00 80.69 106 PRO A CA 1
ATOM 798 C C . PRO A 1 106 ? -41.624 2.668 -1.665 1.00 80.69 106 PRO A C 1
ATOM 800 O O . PRO A 1 106 ? -42.680 2.031 -1.766 1.00 80.69 106 PRO A O 1
ATOM 803 N N . PRO A 1 107 ? -41.211 3.184 -0.493 1.00 78.81 107 PRO A N 1
ATOM 804 C CA . PRO A 1 107 ? -42.013 3.073 0.715 1.00 78.81 107 PRO A CA 1
ATOM 805 C C . PRO A 1 107 ? -43.401 3.697 0.485 1.00 78.81 107 PRO A C 1
ATOM 807 O O . PRO A 1 107 ? -43.503 4.705 -0.225 1.00 78.81 107 PRO A O 1
ATOM 810 N N . PRO A 1 108 ? -44.472 3.126 1.070 1.00 83.88 108 PRO A N 1
ATOM 811 C CA . PRO A 1 108 ? -45.803 3.710 0.991 1.00 83.88 108 PRO A CA 1
ATOM 812 C C . PRO A 1 108 ? -45.764 5.158 1.482 1.00 83.88 108 PRO A C 1
ATOM 814 O O . PRO A 1 108 ? -45.188 5.445 2.532 1.00 83.88 108 PRO A O 1
ATOM 817 N N . VAL A 1 109 ? -46.375 6.069 0.724 1.00 73.12 109 VAL A N 1
ATOM 818 C CA . VAL A 1 109 ? -46.512 7.474 1.120 1.00 73.12 109 VAL A CA 1
ATOM 819 C C . VAL A 1 109 ? -47.280 7.525 2.442 1.00 73.12 109 VAL A C 1
ATOM 821 O O . VAL A 1 109 ? -48.417 7.056 2.515 1.00 73.12 109 VAL A O 1
ATOM 824 N N . SER A 1 110 ? -46.655 8.062 3.491 1.00 69.75 110 SER A N 1
ATOM 825 C CA . SER A 1 110 ? -47.295 8.226 4.798 1.00 69.75 110 SER A CA 1
ATOM 826 C C . SER A 1 110 ? -48.572 9.068 4.666 1.00 69.75 110 SER A C 1
ATOM 828 O O . SER A 1 110 ? -48.541 10.102 3.991 1.00 69.75 110 SER A O 1
ATOM 830 N N . PRO A 1 111 ? -49.689 8.671 5.304 1.00 81.81 111 PRO A N 1
ATOM 831 C CA . PRO A 1 111 ? -50.910 9.462 5.282 1.00 81.81 111 PRO A CA 1
ATOM 832 C C . PRO A 1 111 ? -50.687 10.826 5.960 1.00 81.81 111 PRO A C 1
ATOM 834 O O . PRO A 1 111 ? -49.901 10.922 6.910 1.00 81.81 111 PRO A O 1
ATOM 837 N N . PRO A 1 112 ? -51.367 11.887 5.490 1.00 77.31 112 PRO A N 1
ATOM 838 C CA . PRO A 1 112 ? -51.266 13.212 6.085 1.00 77.31 112 PRO A CA 1
ATOM 839 C C . PRO A 1 112 ? -51.717 13.191 7.557 1.00 77.31 112 PRO A C 1
ATOM 841 O O . PRO A 1 112 ? -52.668 12.480 7.897 1.00 77.31 112 PRO A O 1
ATOM 844 N N . PRO A 1 113 ? -51.052 13.959 8.440 1.00 70.94 113 PRO A N 1
ATOM 845 C CA . PRO A 1 113 ? -51.401 14.012 9.852 1.00 70.94 113 PRO A CA 1
ATOM 846 C C . PRO A 1 113 ? -52.831 14.547 10.048 1.00 70.94 113 PRO A C 1
ATOM 848 O O . PRO A 1 113 ? -53.244 15.467 9.333 1.00 70.94 113 PRO A O 1
ATOM 851 N N . PRO A 1 114 ? -53.595 13.989 11.005 1.00 74.44 114 PRO A N 1
ATOM 852 C CA . PRO A 1 114 ? -54.951 14.437 11.282 1.00 74.44 114 PRO A CA 1
ATOM 853 C C . PRO A 1 114 ? -54.971 15.885 11.805 1.00 74.44 114 PRO A C 1
ATOM 855 O O . PRO A 1 114 ? -54.030 16.317 12.478 1.00 74.44 114 PRO A O 1
ATOM 858 N N . PRO A 1 115 ? -56.044 16.641 11.513 1.00 69.38 115 PRO A N 1
ATOM 859 C CA . PRO A 1 115 ? -56.188 18.021 11.955 1.00 69.38 115 PRO A CA 1
ATOM 860 C C . PRO A 1 115 ? -56.268 18.115 13.491 1.00 69.38 115 PRO A C 1
ATOM 862 O O . PRO A 1 115 ? -56.862 17.242 14.131 1.00 69.38 115 PRO A O 1
ATOM 865 N N . PRO A 1 116 ? -55.700 19.175 14.096 1.00 60.72 116 PRO A N 1
ATOM 866 C CA . PRO A 1 116 ? -55.739 19.381 15.538 1.00 60.72 116 PRO A CA 1
ATOM 867 C C . PRO A 1 116 ? -57.182 19.569 16.020 1.00 60.72 116 PRO A C 1
ATOM 869 O O . PRO A 1 116 ? -57.927 20.403 15.503 1.00 60.72 116 PRO A O 1
ATOM 872 N N . THR A 1 117 ? -57.579 18.783 17.020 1.00 61.94 117 THR A N 1
ATOM 873 C CA . THR A 1 117 ? -58.890 18.893 17.666 1.00 61.94 117 THR A CA 1
ATOM 874 C C . THR A 1 117 ? -58.995 20.156 18.534 1.00 61.94 117 THR A C 1
ATOM 876 O O . THR A 1 117 ? -57.984 20.587 19.095 1.00 61.94 117 THR A O 1
ATOM 879 N N . PRO A 1 118 ? -60.201 20.740 18.691 1.00 61.22 118 PRO A N 1
ATOM 880 C CA . PRO A 1 118 ? -60.407 21.997 19.405 1.00 61.22 118 PRO A CA 1
ATOM 881 C C . PRO A 1 118 ? -60.153 21.873 20.911 1.00 61.22 118 PRO A C 1
ATOM 883 O O . PRO A 1 118 ? -60.452 20.853 21.528 1.00 61.22 118 PRO A O 1
ATOM 886 N N . PHE A 1 119 ? -59.627 22.956 21.480 1.00 49.72 119 PHE A N 1
ATOM 887 C CA . PHE A 1 119 ? -59.291 23.131 22.889 1.00 49.72 119 PHE A CA 1
ATOM 888 C C . PHE A 1 119 ? -60.462 22.831 23.838 1.00 49.72 119 PHE A C 1
ATOM 890 O O . PHE A 1 119 ? -61.527 23.442 23.749 1.00 49.72 119 PHE A O 1
ATOM 897 N N . SER A 1 120 ? -60.216 21.940 24.798 1.00 49.97 120 SER A N 1
ATOM 898 C CA . SER A 1 120 ? -61.078 21.710 25.959 1.00 49.97 120 SER A CA 1
ATOM 899 C C . SER A 1 120 ? -60.894 22.812 27.022 1.00 49.97 120 SER A C 1
ATOM 901 O O . SER A 1 120 ? -59.787 23.338 27.163 1.00 49.97 120 SER A O 1
ATOM 903 N N . PRO A 1 121 ? -61.951 23.160 27.785 1.00 66.88 121 PRO A N 1
ATOM 904 C CA . PRO A 1 121 ? -61.933 24.223 28.794 1.00 66.88 121 PRO A CA 1
ATOM 905 C C . PRO A 1 121 ? -61.022 23.913 30.001 1.00 66.88 121 PRO A C 1
ATOM 907 O O . PRO A 1 121 ? -60.751 22.745 30.291 1.00 66.88 121 PRO A O 1
ATOM 910 N N . PRO A 1 122 ? -60.560 24.954 30.724 1.00 58.78 122 PRO A N 1
ATOM 911 C CA . PRO A 1 122 ? -59.581 24.816 31.796 1.00 58.78 122 PRO A CA 1
ATOM 912 C C . PRO A 1 122 ? -60.184 24.116 33.028 1.00 58.78 122 PRO A C 1
ATOM 914 O O . PRO A 1 122 ? -61.253 24.520 33.496 1.00 58.78 122 PRO A O 1
ATOM 917 N N . PRO A 1 123 ? -59.514 23.092 33.586 1.00 58.81 123 PRO A N 1
ATOM 918 C CA . PRO A 1 123 ? -59.948 22.455 34.821 1.00 58.81 123 PRO A CA 1
ATOM 919 C C . PRO A 1 123 ? -59.677 23.351 36.039 1.00 58.81 123 PRO A C 1
ATOM 921 O O . PRO A 1 123 ? -58.702 24.100 36.094 1.00 58.81 123 PRO A O 1
ATOM 924 N N . SER A 1 124 ? -60.579 23.264 37.017 1.00 54.12 124 SER A N 1
ATOM 925 C CA . SER A 1 124 ? -60.557 23.988 38.292 1.00 54.12 124 SER A CA 1
ATOM 926 C C . SER A 1 124 ? -59.281 23.731 39.115 1.00 54.12 124 SER A C 1
ATOM 928 O O . SER A 1 124 ? -58.678 22.662 38.988 1.00 54.12 124 SER A O 1
ATOM 930 N N . PRO A 1 125 ? -58.874 24.676 39.988 1.00 56.94 125 PRO A N 1
ATOM 931 C CA . PRO A 1 125 ? -57.639 24.568 40.761 1.00 56.94 125 PRO A CA 1
ATOM 932 C C . PRO A 1 125 ? -57.700 23.381 41.728 1.00 56.94 125 PRO A C 1
ATOM 934 O O . PRO A 1 125 ? -58.513 23.351 42.653 1.00 56.94 125 PRO A O 1
ATOM 937 N N . MET A 1 126 ? -56.833 22.395 41.497 1.00 54.50 126 MET A N 1
ATOM 938 C CA . MET A 1 126 ? -56.623 21.289 42.425 1.00 54.50 126 MET A CA 1
ATOM 939 C C . MET A 1 126 ? -55.902 21.776 43.694 1.00 54.50 126 MET A C 1
ATOM 941 O O . MET A 1 126 ? -55.042 22.657 43.612 1.00 54.50 126 MET A O 1
ATOM 945 N N . PRO A 1 127 ? -56.229 21.197 44.863 1.00 66.25 127 PRO A N 1
ATOM 946 C CA . PRO A 1 127 ? -55.548 21.486 46.118 1.00 66.25 127 PRO A CA 1
ATOM 947 C C . PRO A 1 127 ? -54.057 21.144 46.030 1.00 66.25 127 PRO A C 1
ATOM 949 O O . PRO A 1 127 ? -53.669 20.162 45.393 1.00 66.25 127 PRO A O 1
ATOM 952 N N . SER A 1 128 ? -53.234 21.970 46.679 1.00 55.72 128 SER A N 1
ATOM 953 C CA . SER A 1 128 ? -51.776 21.854 46.683 1.00 55.72 128 SER A CA 1
ATOM 954 C C . SER A 1 128 ? -51.329 20.434 47.054 1.00 55.72 128 SER A C 1
ATOM 956 O O . SER A 1 128 ? -51.696 19.949 48.129 1.00 55.72 128 SER A O 1
ATOM 958 N N . PRO A 1 129 ? -50.545 19.759 46.195 1.00 67.44 129 PRO A N 1
ATOM 959 C CA . PRO A 1 129 ? -50.078 18.415 46.474 1.00 67.44 129 PRO A CA 1
ATOM 960 C C . PRO A 1 129 ? -49.100 18.415 47.660 1.00 67.44 129 PRO A C 1
ATOM 962 O O . PRO A 1 129 ? -48.376 19.395 47.872 1.00 67.44 129 PRO A O 1
ATOM 965 N N . PRO A 1 130 ? -49.062 17.321 48.438 1.00 74.81 130 PRO A N 1
ATOM 966 C CA . PRO A 1 130 ? -48.070 17.139 49.488 1.00 74.81 130 PRO A CA 1
ATOM 967 C C . PRO A 1 130 ? -46.647 17.228 48.910 1.00 74.81 130 PRO A C 1
ATOM 969 O O . PRO A 1 130 ? -46.441 16.909 47.734 1.00 74.81 130 PRO A O 1
ATOM 972 N N . PRO A 1 131 ? -45.663 17.661 49.719 1.00 73.19 131 PRO A N 1
ATOM 973 C CA . PRO A 1 131 ? -44.284 17.812 49.275 1.00 73.19 131 PRO A CA 1
ATOM 974 C C . PRO A 1 131 ? -43.788 16.508 48.631 1.00 73.19 131 PRO A C 1
ATOM 976 O O . PRO A 1 131 ? -43.977 15.435 49.215 1.00 73.19 131 PRO A O 1
ATOM 979 N N . PRO A 1 132 ? -43.192 16.578 47.426 1.00 66.19 132 PRO A N 1
ATOM 980 C CA . PRO A 1 132 ? -42.763 15.397 46.700 1.00 66.19 132 PRO A CA 1
ATOM 981 C C . PRO A 1 132 ? -41.750 14.626 47.540 1.00 66.19 132 PRO A C 1
ATOM 983 O O . PRO A 1 132 ? -40.794 15.194 48.074 1.00 66.19 132 PRO A O 1
ATOM 986 N N . SER A 1 133 ? -41.981 13.321 47.667 1.00 70.31 133 SER A N 1
ATOM 987 C CA . SER A 1 133 ? -41.008 12.412 48.260 1.00 70.31 133 SER A CA 1
ATOM 988 C C . SER A 1 133 ? -39.663 12.576 47.541 1.00 70.31 133 SER A C 1
ATOM 990 O O . SER A 1 133 ? -39.658 12.786 46.323 1.00 70.31 133 SER A O 1
ATOM 992 N N . PRO A 1 134 ? -38.531 12.509 48.263 1.00 77.56 134 PRO A N 1
ATOM 993 C CA . PRO A 1 134 ? -37.218 12.633 47.648 1.00 77.56 134 PRO A CA 1
ATOM 994 C C . PRO A 1 134 ? -37.102 11.632 46.490 1.00 77.56 134 PRO A C 1
ATOM 996 O O . PRO A 1 134 ? -37.517 10.478 46.650 1.00 77.56 134 PRO A O 1
ATOM 999 N N . PRO A 1 135 ? -36.600 12.065 45.320 1.00 76.38 135 PRO A N 1
ATOM 1000 C CA . PRO A 1 135 ? -36.517 11.203 44.156 1.00 76.38 135 PRO A CA 1
ATOM 1001 C C . PRO A 1 135 ? -35.688 9.962 44.505 1.00 76.38 135 PRO A C 1
ATOM 1003 O O . PRO A 1 135 ? -34.665 10.087 45.190 1.00 76.38 135 PRO A O 1
ATOM 1006 N N . PRO A 1 136 ? -36.122 8.765 44.072 1.00 80.31 136 PRO A N 1
ATOM 1007 C CA . PRO A 1 136 ? -35.335 7.562 44.267 1.00 80.31 136 PRO A CA 1
ATOM 1008 C C . PRO A 1 136 ? -33.935 7.782 43.677 1.00 80.31 136 PRO A C 1
ATOM 1010 O O . PRO A 1 136 ? -33.808 8.448 42.642 1.00 80.31 136 PRO A O 1
ATOM 1013 N N . PRO A 1 137 ? -32.881 7.264 44.334 1.00 80.25 137 PRO A N 1
ATOM 1014 C CA . PRO A 1 137 ? -31.527 7.384 43.820 1.00 80.25 137 PRO A CA 1
ATOM 1015 C C . PRO A 1 137 ? -31.492 6.878 42.372 1.00 80.25 137 PRO A C 1
ATOM 1017 O O . PRO A 1 137 ? -32.139 5.868 42.071 1.00 80.25 137 PRO A O 1
ATOM 1020 N N . PRO A 1 138 ? -30.788 7.583 41.467 1.00 79.62 138 PRO A N 1
ATOM 1021 C CA . PRO A 1 138 ? -30.738 7.202 40.067 1.00 79.62 138 PRO A CA 1
ATOM 1022 C C . PRO A 1 138 ? -30.279 5.742 39.958 1.00 79.62 138 PRO A C 1
ATOM 1024 O O . PRO A 1 138 ? -29.336 5.356 40.661 1.00 79.62 138 PRO A O 1
ATOM 1027 N N . PRO A 1 139 ? -30.946 4.917 39.129 1.00 81.19 139 PRO A N 1
ATOM 1028 C CA . PRO A 1 139 ? -30.539 3.535 38.934 1.00 81.19 139 PRO A CA 1
ATOM 1029 C C . PRO A 1 139 ? -29.065 3.514 38.534 1.00 81.19 139 PRO A C 1
ATOM 1031 O O . PRO A 1 139 ? -28.636 4.331 37.714 1.00 81.19 139 PRO A O 1
ATOM 1034 N N . SER A 1 140 ? -28.284 2.613 39.143 1.00 83.38 140 SER A N 1
ATOM 1035 C CA . SER A 1 140 ? -26.874 2.461 38.788 1.00 83.38 140 SER A CA 1
ATOM 1036 C C . SER A 1 140 ? -26.753 2.339 37.268 1.00 83.38 140 SER A C 1
ATOM 1038 O O . SER A 1 140 ? -27.530 1.588 36.667 1.00 83.38 140 SER A O 1
ATOM 1040 N N . PRO A 1 141 ? -25.827 3.086 36.639 1.00 84.44 141 PRO A N 1
ATOM 1041 C CA . PRO A 1 141 ? -25.650 3.031 35.199 1.00 84.44 141 PRO A CA 1
ATOM 1042 C C . PRO A 1 141 ? -25.456 1.574 34.792 1.00 84.44 141 PRO A C 1
ATOM 1044 O O . PRO A 1 141 ? -24.686 0.844 35.424 1.00 84.44 141 PRO A O 1
ATOM 1047 N N . SER A 1 142 ? -26.206 1.140 33.777 1.00 89.00 142 SER A N 1
ATOM 1048 C CA . SER A 1 142 ? -26.044 -0.207 33.238 1.00 89.00 142 SER A CA 1
ATOM 1049 C C . SER A 1 142 ? -24.572 -0.410 32.872 1.00 89.00 142 SER A C 1
ATOM 1051 O O . SER A 1 142 ? -23.961 0.521 32.333 1.00 89.00 142 SER A O 1
ATOM 1053 N N . PRO A 1 143 ? -23.981 -1.576 33.184 1.00 90.56 143 PRO A N 1
ATOM 1054 C CA . PRO A 1 143 ? -22.611 -1.849 32.788 1.00 90.56 143 PRO A CA 1
ATOM 1055 C C . PRO A 1 143 ? -22.483 -1.640 31.272 1.00 90.56 143 PRO A C 1
ATOM 1057 O O . PRO A 1 143 ? -23.413 -1.986 30.533 1.00 90.56 143 PRO A O 1
ATOM 1060 N N . PRO A 1 144 ? -21.379 -1.038 30.799 1.00 91.31 144 PRO A N 1
ATOM 1061 C CA . PRO A 1 144 ? -21.185 -0.814 29.378 1.00 91.31 144 PRO A CA 1
ATOM 1062 C C . PRO A 1 144 ? -21.288 -2.151 28.628 1.00 91.31 144 PRO A C 1
ATOM 1064 O O . PRO A 1 144 ? -20.828 -3.175 29.146 1.00 91.31 144 PRO A O 1
ATOM 1067 N N . PRO A 1 145 ? -21.907 -2.168 27.434 1.00 92.00 145 PRO A N 1
ATOM 1068 C CA . PRO A 1 145 ? -22.004 -3.382 26.641 1.00 92.00 145 PRO A CA 1
ATOM 1069 C C . PRO A 1 145 ? -20.599 -3.952 26.386 1.00 92.00 145 PRO A C 1
ATOM 1071 O O . PRO A 1 145 ? -19.651 -3.178 26.209 1.00 92.00 145 PRO A O 1
ATOM 1074 N N . PRO A 1 146 ? -20.442 -5.288 26.381 1.00 93.38 146 PRO A N 1
ATOM 1075 C CA . PRO A 1 146 ? -19.157 -5.905 26.094 1.00 93.38 146 PRO A CA 1
ATOM 1076 C C . PRO A 1 146 ? -18.652 -5.443 24.717 1.00 93.38 146 PRO A C 1
ATOM 1078 O O . PRO A 1 146 ? -19.458 -5.295 23.791 1.00 93.38 146 PRO A O 1
ATOM 1081 N N . PRO A 1 147 ? -17.339 -5.194 24.564 1.00 91.69 147 PRO A N 1
ATOM 1082 C CA . PRO A 1 147 ? -16.780 -4.780 23.287 1.00 91.69 147 PRO A CA 1
ATOM 1083 C C . PRO A 1 147 ? -17.055 -5.840 22.204 1.00 91.69 147 PRO A C 1
ATOM 1085 O O . PRO A 1 147 ? -17.051 -7.038 22.506 1.00 91.69 147 PRO A O 1
ATOM 1088 N N . PRO A 1 148 ? -17.293 -5.426 20.945 1.00 92.75 148 PRO A N 1
ATOM 1089 C CA . PRO A 1 148 ? -17.475 -6.355 19.836 1.00 92.75 148 PRO A CA 1
ATOM 1090 C C . PRO A 1 148 ? -16.286 -7.323 19.693 1.00 92.75 148 PRO A C 1
ATOM 1092 O O . PRO A 1 148 ? -15.148 -6.923 19.950 1.00 92.75 148 PRO A O 1
ATOM 1095 N N . PRO A 1 149 ? -16.508 -8.572 19.243 1.00 93.81 149 PRO A N 1
ATOM 1096 C CA . PRO A 1 149 ? -15.419 -9.506 18.978 1.00 93.81 149 PRO A CA 1
ATOM 1097 C C . PRO A 1 149 ? -14.469 -8.977 17.895 1.00 93.81 149 PRO A C 1
ATOM 1099 O O . PRO A 1 149 ? -14.895 -8.672 16.775 1.00 93.81 149 PRO A O 1
ATOM 1102 N N . ALA A 1 150 ? -13.177 -8.916 18.221 1.00 94.94 150 ALA A N 1
ATOM 1103 C CA . ALA A 1 150 ? -12.115 -8.635 17.262 1.00 94.94 150 ALA A CA 1
ATOM 1104 C C . ALA A 1 150 ? -11.869 -9.847 16.346 1.00 94.94 150 ALA A C 1
ATOM 1106 O O . ALA A 1 150 ? -12.077 -10.995 16.744 1.00 94.94 150 ALA A O 1
ATOM 1107 N N . GLY A 1 151 ? -11.431 -9.588 15.115 1.00 95.94 151 GLY A N 1
ATOM 1108 C CA . GLY A 1 151 ? -11.124 -10.611 14.113 1.00 95.94 151 GLY A CA 1
ATOM 1109 C C . GLY A 1 151 ? -9.669 -10.557 13.665 1.00 95.94 151 GLY A C 1
ATOM 1110 O O . GLY A 1 151 ? -9.007 -9.532 13.806 1.00 95.94 151 GLY A O 1
ATOM 1111 N N . PHE A 1 152 ? -9.165 -11.646 13.091 1.00 96.19 152 PHE A N 1
ATOM 1112 C CA . PHE A 1 152 ? -7.824 -11.684 12.506 1.00 96.19 152 PHE A CA 1
ATOM 1113 C C . PHE A 1 152 ? -7.760 -12.632 11.307 1.00 96.19 152 PHE A C 1
ATOM 1115 O O . PHE A 1 152 ? -8.602 -13.520 11.152 1.00 96.19 152 PHE A O 1
ATOM 1122 N N . VAL A 1 153 ? -6.748 -12.440 10.464 1.00 97.38 153 VAL A N 1
ATOM 1123 C CA . VAL A 1 153 ? -6.359 -13.365 9.396 1.00 97.38 153 VAL A CA 1
ATOM 1124 C C . VAL A 1 153 ? -4.861 -13.622 9.497 1.00 97.38 153 VAL A C 1
ATOM 1126 O O . VAL A 1 153 ? -4.077 -12.676 9.545 1.00 97.38 153 VAL A O 1
ATOM 1129 N N . TYR A 1 154 ? -4.465 -14.892 9.518 1.00 98.00 154 TYR A N 1
ATOM 1130 C CA . TYR A 1 154 ? -3.072 -15.302 9.377 1.00 98.00 154 TYR A CA 1
ATOM 1131 C C . TYR A 1 154 ? -2.770 -15.613 7.919 1.00 98.00 154 TYR A C 1
ATOM 1133 O O . TYR A 1 154 ? -3.474 -16.407 7.297 1.00 98.00 154 TYR A O 1
ATOM 1141 N N . VAL A 1 155 ? -1.705 -15.017 7.394 1.00 97.69 155 VAL A N 1
ATOM 1142 C CA . VAL A 1 155 ? -1.114 -15.373 6.105 1.00 97.69 155 VAL A CA 1
ATOM 1143 C C . VAL A 1 155 ? 0.192 -16.094 6.388 1.00 97.69 155 VAL A C 1
ATOM 1145 O O . VAL A 1 155 ? 1.110 -15.519 6.963 1.00 97.69 155 VAL A O 1
ATOM 1148 N N . ILE A 1 156 ? 0.254 -17.367 6.028 1.00 97.69 156 ILE A N 1
ATOM 1149 C CA . ILE A 1 156 ? 1.392 -18.245 6.277 1.00 97.69 156 ILE A CA 1
ATOM 1150 C C . ILE A 1 156 ? 2.051 -18.521 4.939 1.00 97.69 156 ILE A C 1
ATOM 1152 O O . ILE A 1 156 ? 1.390 -18.956 4.002 1.00 97.69 156 ILE A O 1
ATOM 1156 N N . ILE A 1 157 ? 3.351 -18.287 4.845 1.00 96.62 157 ILE A N 1
ATOM 1157 C CA . ILE A 1 157 ? 4.130 -18.612 3.656 1.00 96.62 157 ILE A CA 1
ATOM 1158 C C . ILE A 1 157 ? 5.162 -19.634 4.076 1.00 96.62 157 ILE A C 1
ATOM 1160 O O . ILE A 1 157 ? 6.006 -19.347 4.917 1.00 96.62 157 ILE A O 1
ATOM 1164 N N . SER A 1 158 ? 5.076 -20.830 3.508 1.00 96.44 158 SER A N 1
ATOM 1165 C CA . SER A 1 158 ? 5.992 -21.924 3.789 1.00 96.44 158 SER A CA 1
ATOM 1166 C C . SER A 1 158 ? 7.011 -22.059 2.664 1.00 96.44 158 SER A C 1
ATOM 1168 O O . SER A 1 158 ? 6.674 -22.501 1.563 1.00 96.44 158 SER A O 1
ATOM 1170 N N . ASN A 1 159 ? 8.242 -21.651 2.953 1.00 94.25 159 ASN A N 1
ATOM 1171 C CA . ASN A 1 159 ? 9.441 -21.848 2.152 1.00 94.25 159 ASN A CA 1
ATOM 1172 C C . ASN A 1 159 ? 10.667 -21.583 3.053 1.00 94.25 159 ASN A C 1
ATOM 1174 O O . ASN A 1 159 ? 10.682 -20.551 3.725 1.00 94.25 159 ASN A O 1
ATOM 1178 N N . PRO A 1 160 ? 11.677 -22.469 3.095 1.00 94.56 160 PRO A N 1
ATOM 1179 C CA . PRO A 1 160 ? 12.855 -22.285 3.949 1.00 94.56 160 PRO A CA 1
ATOM 1180 C C . PRO A 1 160 ? 13.682 -21.033 3.612 1.00 94.56 160 PRO A C 1
ATOM 1182 O O . PRO A 1 160 ? 14.386 -20.529 4.482 1.00 94.56 160 PRO A O 1
ATOM 1185 N N . ASP A 1 161 ? 13.578 -20.514 2.387 1.00 93.50 161 ASP A N 1
ATOM 1186 C CA . ASP A 1 161 ? 14.307 -19.322 1.942 1.00 93.50 161 ASP A CA 1
ATOM 1187 C C . ASP A 1 161 ? 13.572 -18.013 2.285 1.00 93.50 161 ASP A C 1
ATOM 1189 O O . ASP A 1 161 ? 14.099 -16.923 2.055 1.00 93.50 161 ASP A O 1
ATOM 1193 N N . VAL A 1 162 ? 12.348 -18.096 2.824 1.00 94.38 162 VAL A N 1
ATOM 1194 C CA . VAL A 1 162 ? 11.541 -16.927 3.194 1.00 94.38 162 VAL A CA 1
ATOM 1195 C C . VAL A 1 162 ? 11.738 -16.605 4.663 1.00 94.38 162 VAL A C 1
ATOM 1197 O O . VAL A 1 162 ? 11.425 -17.418 5.528 1.00 94.38 162 VAL A O 1
ATOM 1200 N N . THR A 1 163 ? 12.175 -15.378 4.938 1.00 96.44 163 THR A N 1
ATOM 1201 C CA . THR A 1 163 ? 12.269 -14.841 6.303 1.00 96.44 163 THR A CA 1
ATOM 1202 C C . THR A 1 163 ? 11.642 -13.455 6.390 1.00 96.44 163 THR A C 1
ATOM 1204 O O . THR A 1 163 ? 11.523 -12.735 5.394 1.00 96.44 163 THR A O 1
ATOM 1207 N N . CYS A 1 164 ? 11.254 -13.035 7.590 1.00 95.50 164 CYS A N 1
ATOM 1208 C CA . CYS A 1 164 ? 10.706 -11.707 7.831 1.00 95.50 164 CYS A CA 1
ATOM 1209 C C . CYS A 1 164 ? 11.719 -10.608 7.512 1.00 95.50 164 CYS A C 1
ATOM 1211 O O . CYS A 1 164 ? 11.338 -9.556 6.998 1.00 95.50 164 CYS A O 1
ATOM 1213 N N . VAL A 1 165 ? 13.006 -10.869 7.754 1.00 92.69 165 VAL A N 1
ATOM 1214 C CA . VAL A 1 165 ? 14.096 -9.934 7.453 1.00 92.69 165 VAL A CA 1
ATOM 1215 C C . VAL A 1 165 ? 14.263 -9.741 5.944 1.00 92.69 165 VAL A C 1
ATOM 1217 O O . VAL A 1 165 ? 14.375 -8.605 5.489 1.00 92.69 165 VAL A O 1
ATOM 1220 N N . SER A 1 166 ? 14.258 -10.825 5.163 1.00 90.44 166 SER A N 1
ATOM 1221 C CA . SER A 1 166 ? 14.537 -10.755 3.721 1.00 90.44 166 SER A CA 1
ATOM 1222 C C . SER A 1 166 ? 13.305 -10.442 2.870 1.00 90.44 166 SER A C 1
ATOM 1224 O O . SER A 1 166 ? 13.423 -9.748 1.860 1.00 90.44 166 SER A O 1
ATOM 1226 N N . ASN A 1 167 ? 12.130 -10.942 3.261 1.00 93.75 167 ASN A N 1
ATOM 1227 C CA . ASN A 1 167 ? 10.917 -10.923 2.434 1.00 93.75 167 ASN A CA 1
ATOM 1228 C C . ASN A 1 167 ? 9.725 -10.247 3.126 1.00 93.75 167 ASN A C 1
ATOM 1230 O O . ASN A 1 167 ? 8.775 -9.843 2.455 1.00 93.75 167 ASN A O 1
ATOM 1234 N N . GLY A 1 168 ? 9.754 -10.109 4.456 1.00 93.25 168 GLY A N 1
ATOM 1235 C CA . GLY A 1 168 ? 8.613 -9.636 5.244 1.00 93.25 168 GLY A CA 1
ATOM 1236 C C . GLY A 1 168 ? 8.107 -8.264 4.804 1.00 93.25 168 GLY A C 1
ATOM 1237 O O . GLY A 1 168 ? 6.904 -8.096 4.627 1.00 93.25 168 GLY A O 1
ATOM 1238 N N . ALA A 1 169 ? 9.007 -7.314 4.532 1.00 90.56 169 ALA A N 1
ATOM 1239 C CA . ALA A 1 169 ? 8.631 -5.983 4.046 1.00 90.56 169 ALA A CA 1
ATOM 1240 C C . ALA A 1 169 ? 7.836 -6.043 2.728 1.00 90.56 169 ALA A C 1
ATOM 1242 O O . ALA A 1 169 ? 6.799 -5.393 2.602 1.00 90.56 169 ALA A O 1
ATOM 1243 N N . CYS A 1 170 ? 8.264 -6.882 1.782 1.00 90.56 170 CYS A N 1
ATOM 1244 C CA . CYS A 1 170 ? 7.574 -7.069 0.507 1.00 90.56 170 CYS A CA 1
ATOM 1245 C C . CYS A 1 170 ? 6.204 -7.692 0.653 1.00 90.56 170 CYS A C 1
ATOM 1247 O O . CYS A 1 170 ? 5.238 -7.265 0.023 1.00 90.56 170 CYS A O 1
ATOM 1249 N N . ILE A 1 171 ? 6.123 -8.712 1.493 1.00 94.56 171 ILE A N 1
ATOM 1250 C CA . ILE A 1 171 ? 4.891 -9.454 1.686 1.00 94.56 171 ILE A CA 1
ATOM 1251 C C . ILE A 1 171 ? 3.887 -8.581 2.452 1.00 94.56 171 ILE A C 1
ATOM 1253 O O . ILE A 1 171 ? 2.715 -8.544 2.088 1.00 94.56 171 ILE A O 1
ATOM 1257 N N . ILE A 1 172 ? 4.341 -7.796 3.435 1.00 94.56 172 ILE A N 1
ATOM 1258 C CA . ILE A 1 172 ? 3.521 -6.780 4.108 1.00 94.56 172 ILE A CA 1
ATOM 1259 C C . ILE A 1 172 ? 3.025 -5.732 3.105 1.00 94.56 172 ILE A C 1
ATOM 1261 O O . ILE A 1 172 ? 1.830 -5.439 3.094 1.00 94.56 172 ILE A O 1
ATOM 1265 N N . ALA A 1 173 ? 3.892 -5.207 2.234 1.00 89.81 173 ALA A N 1
ATOM 1266 C CA . ALA A 1 173 ? 3.495 -4.245 1.205 1.00 89.81 173 ALA A CA 1
ATOM 1267 C C . ALA A 1 173 ? 2.463 -4.840 0.228 1.00 89.81 173 ALA A C 1
ATOM 1269 O O . ALA A 1 173 ? 1.488 -4.179 -0.134 1.00 89.81 173 ALA A O 1
ATOM 1270 N N . ALA A 1 174 ? 2.617 -6.113 -0.148 1.00 91.88 174 ALA A N 1
ATOM 1271 C CA . ALA A 1 174 ? 1.656 -6.828 -0.981 1.00 91.88 174 ALA A CA 1
ATOM 1272 C C . ALA A 1 174 ? 0.293 -6.998 -0.287 1.00 91.88 174 ALA A C 1
ATOM 1274 O O . ALA A 1 174 ? -0.748 -6.765 -0.905 1.00 91.88 174 ALA A O 1
ATOM 1275 N N . LEU A 1 175 ? 0.281 -7.334 1.008 1.00 94.44 175 LEU A N 1
ATOM 1276 C CA . LEU A 1 175 ? -0.949 -7.413 1.803 1.00 94.44 175 LEU A CA 1
ATOM 1277 C C . LEU A 1 175 ? -1.622 -6.045 1.941 1.00 94.44 175 LEU A C 1
ATOM 1279 O O . LEU A 1 175 ? -2.836 -5.947 1.780 1.00 94.44 175 LEU A O 1
ATOM 1283 N N . GLN A 1 176 ? -0.849 -4.982 2.170 1.00 92.75 176 GLN A N 1
ATOM 1284 C CA . GLN A 1 176 ? -1.355 -3.607 2.180 1.00 92.75 176 GLN A CA 1
ATOM 1285 C C . GLN A 1 176 ? -1.966 -3.219 0.830 1.00 92.75 176 GLN A C 1
ATOM 1287 O O . GLN A 1 176 ? -3.012 -2.574 0.794 1.00 92.75 176 GLN A O 1
ATOM 1292 N N . GLY A 1 177 ? -1.371 -3.664 -0.280 1.00 86.81 177 GLY A N 1
ATOM 1293 C CA . GLY A 1 177 ? -1.938 -3.493 -1.614 1.00 86.81 177 GLY A CA 1
ATOM 1294 C C . GLY A 1 177 ? -3.321 -4.127 -1.762 1.00 86.81 177 GLY A C 1
ATOM 1295 O O . GLY A 1 177 ? -4.184 -3.522 -2.389 1.00 86.81 177 GLY A O 1
ATOM 1296 N N . ILE A 1 178 ? -3.563 -5.287 -1.139 1.00 89.06 178 ILE A N 1
ATOM 1297 C CA . ILE A 1 178 ? -4.891 -5.926 -1.108 1.00 89.06 178 ILE A CA 1
ATOM 1298 C C . ILE A 1 178 ? -5.859 -5.191 -0.183 1.00 89.06 178 ILE A C 1
ATOM 1300 O O . ILE A 1 178 ? -7.004 -4.959 -0.563 1.00 89.06 178 ILE A O 1
ATOM 1304 N N . ILE A 1 179 ? -5.407 -4.805 1.012 1.00 92.06 179 ILE A N 1
ATOM 1305 C CA . ILE A 1 179 ? -6.210 -4.051 1.990 1.00 92.06 179 ILE A CA 1
ATOM 1306 C C . ILE A 1 179 ? -6.746 -2.753 1.370 1.00 92.06 179 ILE A C 1
ATOM 1308 O O . ILE A 1 179 ? -7.881 -2.357 1.629 1.00 92.06 179 ILE A O 1
ATOM 1312 N N . ASN A 1 180 ? -5.938 -2.111 0.526 1.00 85.38 180 ASN A N 1
ATOM 1313 C CA . ASN A 1 180 ? -6.267 -0.839 -0.103 1.00 85.38 180 ASN A CA 1
ATOM 1314 C C . ASN A 1 180 ? -7.121 -0.962 -1.374 1.00 85.38 180 ASN A C 1
ATOM 1316 O O . ASN A 1 180 ? -7.489 0.070 -1.934 1.00 85.38 180 ASN A O 1
ATOM 1320 N N . ILE A 1 181 ? -7.466 -2.173 -1.831 1.00 78.12 181 ILE A N 1
ATOM 1321 C CA . ILE A 1 181 ? -8.419 -2.331 -2.937 1.00 78.12 181 ILE A CA 1
ATOM 1322 C C . ILE A 1 181 ? -9.798 -1.869 -2.443 1.00 78.12 181 ILE A C 1
ATOM 1324 O O . ILE A 1 181 ? -10.315 -2.430 -1.467 1.00 78.12 181 ILE A O 1
ATOM 1328 N N . PRO A 1 182 ? -10.436 -0.883 -3.100 1.00 75.44 182 PRO A N 1
ATOM 1329 C CA . PRO A 1 182 ? -11.790 -0.471 -2.756 1.00 75.44 182 PRO A CA 1
ATOM 1330 C C . PRO A 1 182 ? -12.741 -1.675 -2.739 1.00 75.44 182 PRO A C 1
ATOM 1332 O O . PRO A 1 182 ? -12.841 -2.419 -3.710 1.00 75.44 182 PRO A O 1
ATOM 1335 N N . GLY A 1 183 ? -13.422 -1.887 -1.612 1.00 70.12 183 GLY A N 1
ATOM 1336 C CA . GLY A 1 183 ? -14.357 -3.002 -1.431 1.00 70.12 183 GLY A CA 1
ATOM 1337 C C . GLY A 1 183 ? -13.739 -4.319 -0.943 1.00 70.12 183 GLY A C 1
ATOM 1338 O O . GLY A 1 183 ? -14.496 -5.194 -0.530 1.00 70.12 183 GLY A O 1
ATOM 1339 N N . ALA A 1 184 ? -12.407 -4.462 -0.901 1.00 67.44 184 ALA A N 1
ATOM 1340 C CA . ALA A 1 184 ? -11.771 -5.677 -0.380 1.00 67.44 184 ALA A CA 1
ATOM 1341 C C . ALA A 1 184 ? -11.813 -5.768 1.156 1.00 67.44 184 ALA A C 1
ATOM 1343 O O . ALA A 1 184 ? -11.963 -6.851 1.728 1.00 67.44 184 ALA A O 1
ATOM 1344 N N . SER A 1 185 ? -11.722 -4.623 1.834 1.00 68.19 185 SER A N 1
ATOM 1345 C CA . SER A 1 185 ? -11.979 -4.495 3.268 1.00 68.19 185 SER A CA 1
ATOM 1346 C C . SER A 1 185 ? -12.594 -3.131 3.567 1.00 68.19 185 SER A C 1
ATOM 1348 O O . SER A 1 185 ? -12.058 -2.104 3.162 1.00 68.19 185 SER A O 1
ATOM 1350 N N . ALA A 1 186 ? -13.725 -3.104 4.277 1.00 67.94 186 ALA A N 1
ATOM 1351 C CA . ALA A 1 186 ? -14.403 -1.857 4.644 1.00 67.94 186 ALA A CA 1
ATOM 1352 C C . ALA A 1 186 ? -13.652 -1.049 5.723 1.00 67.94 186 ALA A C 1
ATOM 1354 O O . ALA A 1 186 ? -14.006 0.094 5.999 1.00 67.94 186 ALA A O 1
ATOM 1355 N N . ALA A 1 187 ? -12.629 -1.636 6.349 1.00 85.00 187 ALA A N 1
ATOM 1356 C CA . ALA A 1 187 ? -11.864 -1.021 7.421 1.00 85.00 187 ALA A CA 1
ATOM 1357 C C . ALA A 1 187 ? -10.375 -1.335 7.284 1.00 85.00 187 ALA A C 1
ATOM 1359 O O . ALA A 1 187 ? -10.003 -2.410 6.822 1.00 85.00 187 ALA A O 1
ATOM 1360 N N . GLN A 1 188 ? -9.541 -0.406 7.744 1.00 92.00 188 GLN A N 1
ATOM 1361 C CA . GLN A 1 188 ? -8.107 -0.626 7.903 1.00 92.00 188 GLN A CA 1
ATOM 1362 C C . GLN A 1 188 ? -7.832 -1.586 9.079 1.00 92.00 188 GLN A C 1
ATOM 1364 O O . GLN A 1 188 ? -8.649 -1.664 10.007 1.00 92.00 188 GLN A O 1
ATOM 1369 N N . PRO A 1 189 ? -6.701 -2.314 9.066 1.00 93.69 189 PRO A N 1
ATOM 1370 C CA . PRO A 1 189 ? -6.268 -3.125 10.197 1.00 93.69 189 PRO A CA 1
ATOM 1371 C C . PRO A 1 189 ? -6.182 -2.299 11.487 1.00 93.69 189 PRO A C 1
ATOM 1373 O O . PRO A 1 189 ? -5.792 -1.132 11.469 1.00 93.69 189 PRO A O 1
ATOM 1376 N N . SER A 1 190 ? -6.526 -2.903 12.625 1.00 93.69 190 SER A N 1
ATOM 1377 C CA . SER A 1 190 ? -6.480 -2.241 13.937 1.00 93.69 190 SER A CA 1
ATOM 1378 C C . SER A 1 190 ? -5.063 -2.099 14.502 1.00 93.69 190 SER A C 1
ATOM 1380 O O . SER A 1 190 ? -4.860 -1.355 15.457 1.00 93.69 190 SER A O 1
ATOM 1382 N N . SER A 1 191 ? -4.096 -2.825 13.943 1.00 92.81 191 SER A N 1
ATOM 1383 C CA . SER A 1 191 ? -2.684 -2.793 14.324 1.00 92.81 191 SER A CA 1
ATOM 1384 C C . SER A 1 191 ? -1.795 -2.883 13.079 1.00 92.81 191 SER A C 1
ATOM 1386 O O . SER A 1 191 ? -2.255 -3.370 12.040 1.00 92.81 191 SER A O 1
ATOM 1388 N N . PRO A 1 192 ? -0.523 -2.451 13.162 1.00 95.62 192 PRO A N 1
ATOM 1389 C CA . PRO A 1 192 ? 0.469 -2.761 12.139 1.00 95.62 192 PRO A CA 1
ATOM 1390 C C . PRO A 1 192 ? 0.521 -4.270 11.862 1.00 95.62 192 PRO A C 1
ATOM 1392 O O . PRO A 1 192 ? 0.280 -5.077 12.762 1.00 95.62 192 PRO A O 1
ATOM 1395 N N . LEU A 1 193 ? 0.816 -4.644 10.615 1.00 96.00 193 LEU A N 1
ATOM 1396 C CA . LEU A 1 193 ? 1.010 -6.044 10.245 1.00 96.00 193 LEU A CA 1
ATOM 1397 C C . LEU A 1 193 ? 2.317 -6.531 10.876 1.00 96.00 193 LEU A C 1
ATOM 1399 O O . LEU A 1 193 ? 3.374 -5.945 10.640 1.00 96.00 193 LEU A O 1
ATOM 1403 N N . GLU A 1 194 ? 2.242 -7.600 11.661 1.00 95.38 194 GLU A N 1
ATOM 1404 C CA . GLU A 1 194 ? 3.400 -8.202 12.321 1.00 95.38 194 GLU A CA 1
ATOM 1405 C C . GLU A 1 194 ? 3.843 -9.444 11.553 1.00 95.38 194 GLU A C 1
ATOM 1407 O O . GLU A 1 194 ? 3.024 -10.319 11.268 1.00 95.38 194 GLU A O 1
ATOM 1412 N N . CYS A 1 195 ? 5.133 -9.510 11.213 1.00 97.50 195 CYS A N 1
ATOM 1413 C CA . CYS A 1 195 ? 5.759 -10.673 10.593 1.00 97.50 195 CYS A CA 1
ATOM 1414 C C . CYS A 1 195 ? 6.515 -11.477 11.653 1.00 97.50 195 CYS A C 1
ATOM 1416 O O . CYS A 1 195 ? 7.312 -10.917 12.404 1.00 97.50 195 CYS A O 1
ATOM 1418 N N . GLN A 1 196 ? 6.294 -12.787 11.673 1.00 98.19 196 GLN A N 1
ATOM 1419 C CA . GLN A 1 196 ? 6.974 -13.738 12.539 1.00 98.19 196 GLN A CA 1
ATOM 1420 C C . GLN A 1 196 ? 7.621 -14.852 11.708 1.00 98.19 196 GLN A C 1
ATOM 1422 O O . GLN A 1 196 ? 6.952 -15.481 10.888 1.00 98.19 196 GLN A O 1
ATOM 1427 N N . ASP A 1 197 ? 8.905 -15.126 11.945 1.00 97.44 197 ASP A N 1
ATOM 1428 C CA . ASP A 1 197 ? 9.598 -16.268 11.345 1.00 97.44 197 ASP A CA 1
ATOM 1429 C C . ASP A 1 197 ? 9.083 -17.594 11.933 1.00 97.44 197 ASP A C 1
ATOM 1431 O O . ASP A 1 197 ? 8.893 -17.741 13.144 1.00 97.44 197 ASP A O 1
ATOM 1435 N N . LEU A 1 198 ? 8.876 -18.573 11.058 1.00 97.19 198 LEU A N 1
ATOM 1436 C CA . LEU A 1 198 ? 8.545 -19.960 11.370 1.00 97.19 198 LEU A CA 1
ATOM 1437 C C . LEU A 1 198 ? 9.701 -20.870 10.933 1.00 97.19 198 LEU A C 1
ATOM 1439 O O . LEU A 1 198 ? 10.538 -20.487 10.123 1.00 97.19 198 LEU A O 1
ATOM 1443 N N . LEU A 1 199 ? 9.718 -22.121 11.411 1.00 95.12 199 LEU A N 1
ATOM 1444 C CA . LEU A 1 199 ? 10.787 -23.083 11.088 1.00 95.12 199 LEU A CA 1
ATOM 1445 C C . LEU A 1 199 ? 10.999 -23.285 9.572 1.00 95.12 199 LEU A C 1
ATOM 1447 O O . LEU A 1 199 ? 12.109 -23.587 9.158 1.00 95.12 199 LEU A O 1
ATOM 1451 N N . ASN A 1 200 ? 9.950 -23.114 8.759 1.00 94.38 200 ASN A N 1
ATOM 1452 C CA . ASN A 1 200 ? 9.985 -23.283 7.303 1.00 94.38 200 ASN A CA 1
ATOM 1453 C C . ASN A 1 200 ? 9.275 -22.131 6.575 1.00 94.38 200 ASN A C 1
ATOM 1455 O O . ASN A 1 200 ? 8.499 -22.387 5.656 1.00 94.38 200 ASN A O 1
ATOM 1459 N N . GLY A 1 201 ? 9.462 -20.886 7.014 1.00 96.62 201 GLY A N 1
ATOM 1460 C CA . GLY A 1 201 ? 8.926 -19.707 6.331 1.00 96.62 201 GLY A CA 1
ATOM 1461 C C . GLY A 1 201 ? 8.487 -18.616 7.297 1.00 96.62 201 GLY A C 1
ATOM 1462 O O . GLY A 1 201 ? 9.143 -18.390 8.305 1.00 96.62 201 GLY A O 1
ATOM 1463 N N . ILE A 1 202 ? 7.368 -17.948 7.018 1.00 97.75 202 ILE A N 1
ATOM 1464 C CA . ILE A 1 202 ? 6.872 -16.833 7.837 1.00 97.75 202 ILE A CA 1
ATOM 1465 C C . ILE A 1 202 ? 5.363 -16.894 8.066 1.00 97.75 202 ILE A C 1
ATOM 1467 O O . ILE A 1 202 ? 4.617 -17.530 7.320 1.00 97.75 202 ILE A O 1
ATOM 1471 N N . GLN A 1 203 ? 4.912 -16.157 9.074 1.00 97.94 203 GLN A N 1
ATOM 1472 C CA . GLN A 1 203 ? 3.516 -15.867 9.363 1.00 97.94 203 GLN A CA 1
ATOM 1473 C C . GLN A 1 203 ? 3.323 -14.358 9.494 1.00 97.94 203 GLN A C 1
ATOM 1475 O O . GLN A 1 203 ? 4.083 -13.695 10.193 1.00 97.94 203 GLN A O 1
ATOM 1480 N N . ILE A 1 204 ? 2.280 -13.822 8.866 1.00 97.88 204 ILE A N 1
ATOM 1481 C CA . ILE A 1 204 ? 1.865 -12.429 9.024 1.00 97.88 204 ILE A CA 1
ATOM 1482 C C . ILE A 1 204 ? 0.442 -12.384 9.566 1.00 97.88 204 ILE A C 1
ATOM 1484 O O . ILE A 1 204 ? -0.459 -13.013 9.008 1.00 97.88 204 ILE A O 1
ATOM 1488 N N . GLN A 1 205 ? 0.236 -11.635 10.649 1.00 97.75 205 GLN A N 1
ATOM 1489 C CA . GLN A 1 205 ? -1.084 -11.431 11.243 1.00 97.75 205 GLN A CA 1
ATOM 1490 C C . GLN A 1 205 ? -1.697 -10.104 10.787 1.00 97.75 205 GLN A C 1
ATOM 1492 O O . GLN A 1 205 ? -1.095 -9.042 10.940 1.00 97.75 205 GLN A O 1
ATOM 1497 N N . VAL A 1 206 ? -2.929 -10.162 10.279 1.00 96.88 206 VAL A N 1
ATOM 1498 C CA . VAL A 1 206 ? -3.745 -8.989 9.942 1.00 96.88 206 VAL A CA 1
ATOM 1499 C C . VAL A 1 206 ? -4.926 -8.919 10.909 1.00 96.88 206 VAL A C 1
ATOM 1501 O O . VAL A 1 206 ? -5.849 -9.731 10.828 1.00 96.88 206 VAL A O 1
ATOM 1504 N N . SER A 1 207 ? -4.890 -7.971 11.846 1.00 96.56 207 SER A N 1
ATOM 1505 C CA . SER A 1 207 ? -5.890 -7.831 12.916 1.00 96.56 207 SER A CA 1
ATOM 1506 C C . SER A 1 207 ? -6.918 -6.747 12.597 1.00 96.56 207 SER A C 1
ATOM 1508 O O . SER A 1 207 ? -6.571 -5.683 12.090 1.00 96.56 207 SER A O 1
ATOM 1510 N N . TYR A 1 208 ? -8.180 -6.995 12.939 1.00 95.62 208 TYR A N 1
ATOM 1511 C CA . TYR A 1 208 ? -9.301 -6.080 12.738 1.00 95.62 208 TYR A CA 1
ATOM 1512 C C . TYR A 1 208 ? -10.132 -5.937 14.017 1.00 95.62 208 TYR A C 1
ATOM 1514 O O . TYR A 1 208 ? -10.324 -6.893 14.767 1.00 95.62 208 TYR A O 1
ATOM 1522 N N . SER A 1 209 ? -10.724 -4.757 14.221 1.00 94.56 209 SER A N 1
ATOM 1523 C CA . SER A 1 209 ? -11.613 -4.482 15.362 1.00 94.56 209 SER A CA 1
ATOM 1524 C C . SER A 1 209 ? -12.929 -5.267 15.334 1.00 94.56 209 SER A C 1
ATOM 1526 O O . SER A 1 209 ? -13.574 -5.403 16.368 1.00 94.56 209 SER A O 1
ATOM 1528 N N . LEU A 1 210 ? -13.329 -5.781 14.165 1.00 94.44 210 LEU A N 1
ATOM 1529 C CA . LEU A 1 210 ? -14.559 -6.544 13.957 1.00 94.44 210 LEU A CA 1
ATOM 1530 C C . LEU A 1 210 ? -14.278 -7.791 13.114 1.00 94.44 210 LEU A C 1
ATOM 1532 O O . LEU A 1 210 ? -13.654 -7.694 12.056 1.00 94.44 210 LEU A O 1
ATOM 1536 N N . VAL A 1 211 ? -14.837 -8.935 13.518 1.00 95.25 211 VAL A N 1
ATOM 1537 C CA . VAL A 1 211 ? -14.781 -10.204 12.754 1.00 95.25 211 VAL A CA 1
ATOM 1538 C C . VAL A 1 211 ? -15.334 -10.069 11.327 1.00 95.25 211 VAL A C 1
ATOM 1540 O O . VAL A 1 211 ? -14.845 -10.711 10.401 1.00 95.25 211 VAL A O 1
ATOM 1543 N N . ALA A 1 212 ? -16.329 -9.206 11.106 1.00 93.81 212 ALA A N 1
ATOM 1544 C CA . ALA A 1 212 ? -16.864 -8.967 9.763 1.00 93.81 212 ALA A CA 1
ATOM 1545 C C . ALA A 1 212 ? -15.794 -8.420 8.797 1.00 93.81 212 ALA A C 1
ATOM 1547 O O . ALA A 1 212 ? -15.737 -8.835 7.641 1.00 93.81 212 ALA A O 1
ATOM 1548 N N . ASN A 1 213 ? -14.906 -7.548 9.286 1.00 93.81 213 ASN A N 1
ATOM 1549 C CA . ASN A 1 213 ? -13.847 -6.947 8.476 1.00 93.81 213 ASN A CA 1
ATOM 1550 C C . ASN A 1 213 ? -12.733 -7.953 8.166 1.00 93.81 213 ASN A C 1
ATOM 1552 O O . ASN A 1 213 ? -12.257 -7.994 7.033 1.00 93.81 213 ASN A O 1
ATOM 1556 N N . SER A 1 214 ? -12.368 -8.811 9.128 1.00 94.94 214 SER A N 1
ATOM 1557 C CA . SER A 1 214 ? -11.395 -9.883 8.880 1.00 94.94 214 SER A CA 1
ATOM 1558 C C . SER A 1 214 ? -11.925 -10.909 7.877 1.00 94.94 214 SER A C 1
ATOM 1560 O O . SER A 1 214 ? -11.180 -11.351 7.008 1.00 94.94 214 SER A O 1
ATOM 1562 N N . ASN A 1 215 ? -13.219 -11.240 7.932 1.00 94.12 215 ASN A N 1
ATOM 1563 C CA . ASN A 1 215 ? -13.852 -12.122 6.949 1.00 94.12 215 ASN A CA 1
ATOM 1564 C C . ASN A 1 215 ? -13.911 -11.489 5.551 1.00 94.12 215 ASN A C 1
ATOM 1566 O O . ASN A 1 215 ? -13.651 -12.178 4.568 1.00 94.12 215 ASN A O 1
ATOM 1570 N N . ALA A 1 216 ? -14.206 -10.189 5.446 1.00 92.06 216 ALA A N 1
ATOM 1571 C CA . ALA A 1 216 ? -14.176 -9.478 4.167 1.00 92.06 216 ALA A CA 1
ATOM 1572 C C . ALA A 1 216 ? -12.770 -9.499 3.545 1.00 92.06 216 ALA A C 1
ATOM 1574 O O . ALA A 1 216 ? -12.622 -9.878 2.384 1.00 92.06 216 ALA A O 1
ATOM 1575 N N . PHE A 1 217 ? -11.735 -9.196 4.336 1.00 94.88 217 PHE A N 1
ATOM 1576 C CA . PHE A 1 217 ? -10.347 -9.280 3.883 1.00 94.88 217 PHE A CA 1
ATOM 1577 C C . PHE A 1 217 ? -9.962 -10.704 3.465 1.00 94.88 217 PHE A C 1
ATOM 1579 O O . PHE A 1 217 ? -9.394 -10.890 2.392 1.00 94.88 217 PHE A O 1
ATOM 1586 N N . TYR A 1 218 ? -10.314 -11.713 4.269 1.00 95.75 218 TYR A N 1
ATOM 1587 C CA . TYR A 1 218 ? -10.068 -13.119 3.949 1.00 95.75 218 TYR A CA 1
ATOM 1588 C C . TYR A 1 218 ? -10.702 -13.518 2.610 1.00 95.75 218 TYR A C 1
ATOM 1590 O O . TYR A 1 218 ? -10.020 -14.079 1.754 1.00 95.75 218 TYR A O 1
ATOM 1598 N N . ASN A 1 219 ? -11.979 -13.192 2.398 1.00 93.19 219 ASN A N 1
ATOM 1599 C CA . ASN A 1 219 ? -12.692 -13.493 1.154 1.00 93.19 219 ASN A CA 1
ATOM 1600 C C . ASN A 1 219 ? -12.060 -12.781 -0.046 1.00 93.19 219 ASN A C 1
ATOM 1602 O O . ASN A 1 219 ? -11.944 -13.360 -1.122 1.00 93.19 219 ASN A O 1
ATOM 1606 N N . SER A 1 220 ? -11.610 -11.541 0.143 1.00 90.44 220 SER A N 1
ATOM 1607 C CA . SER A 1 220 ? -10.931 -10.778 -0.901 1.00 90.44 220 SER A CA 1
ATOM 1608 C C . SER A 1 220 ? -9.578 -11.381 -1.250 1.00 90.44 220 SER A C 1
ATOM 1610 O O . SER A 1 220 ? -9.325 -11.629 -2.425 1.00 90.44 220 SER A O 1
ATOM 1612 N N . LEU A 1 221 ? -8.747 -11.694 -0.251 1.00 94.19 221 LEU A N 1
ATOM 1613 C CA . LEU A 1 221 ? -7.441 -12.335 -0.421 1.00 94.19 221 LEU A CA 1
ATOM 1614 C C . LEU A 1 221 ? -7.560 -13.712 -1.087 1.00 94.19 221 LEU A C 1
ATOM 1616 O O . LEU A 1 221 ? -6.758 -14.048 -1.949 1.00 94.19 221 LEU A O 1
ATOM 1620 N N . THR A 1 222 ? -8.559 -14.505 -0.702 1.00 93.62 222 THR A N 1
ATOM 1621 C CA . THR A 1 222 ? -8.758 -15.883 -1.190 1.00 93.62 222 THR A CA 1
ATOM 1622 C C . THR A 1 222 ? -9.647 -15.977 -2.431 1.00 93.62 222 THR A C 1
ATOM 1624 O O . THR A 1 222 ? -9.885 -17.070 -2.944 1.00 93.62 222 THR A O 1
ATOM 1627 N N . SER A 1 223 ? -10.121 -14.842 -2.952 1.00 88.56 223 SER A N 1
ATOM 1628 C CA . SER A 1 223 ? -10.875 -14.797 -4.203 1.00 88.56 223 SER A CA 1
ATOM 1629 C C . SER A 1 223 ? -10.027 -15.259 -5.396 1.00 88.56 223 SER A C 1
ATOM 1631 O O . SER A 1 223 ? -8.793 -15.219 -5.367 1.00 88.56 223 SER A O 1
ATOM 1633 N N . ALA A 1 224 ? -10.698 -15.631 -6.492 1.00 79.81 224 ALA A N 1
ATOM 1634 C CA . ALA A 1 224 ? -10.052 -16.060 -7.737 1.00 79.81 224 ALA A CA 1
ATOM 1635 C C . ALA A 1 224 ? -9.055 -15.029 -8.303 1.00 79.81 224 ALA A C 1
ATOM 1637 O O . ALA A 1 224 ? -8.140 -15.398 -9.032 1.00 79.81 224 ALA A O 1
ATOM 1638 N N . SER A 1 225 ? -9.222 -13.751 -7.960 1.00 79.81 225 SER A N 1
ATOM 1639 C CA . SER A 1 225 ? -8.351 -12.643 -8.357 1.00 79.81 225 SER A CA 1
ATOM 1640 C C . SER A 1 225 ? -7.410 -12.164 -7.256 1.00 79.81 225 SER A C 1
ATOM 1642 O O . SER A 1 225 ? -6.316 -11.693 -7.554 1.00 79.81 225 SER A O 1
ATOM 1644 N N . GLY A 1 226 ? -7.820 -12.265 -5.991 1.00 86.75 226 GLY A N 1
ATOM 1645 C CA . GLY A 1 226 ? -7.068 -11.726 -4.862 1.00 86.75 226 GLY A CA 1
ATOM 1646 C C . GLY A 1 226 ? -5.747 -12.439 -4.652 1.00 86.75 226 GLY A C 1
ATOM 1647 O O . GLY A 1 226 ? -4.718 -11.782 -4.536 1.00 86.75 226 GLY A O 1
ATOM 1648 N N . MET A 1 227 ? -5.744 -13.772 -4.685 1.00 92.06 227 MET A N 1
ATOM 1649 C CA . MET A 1 227 ? -4.512 -14.532 -4.484 1.00 92.06 227 MET A CA 1
ATOM 1650 C C . MET A 1 227 ? -3.517 -14.318 -5.640 1.00 92.06 227 MET A C 1
ATOM 1652 O O . MET A 1 227 ? -2.359 -14.014 -5.361 1.00 92.06 227 MET A O 1
ATOM 1656 N N . PRO A 1 228 ? -3.922 -14.363 -6.928 1.00 84.75 228 PRO A N 1
ATOM 1657 C CA . PRO A 1 228 ? -3.041 -13.955 -8.024 1.00 84.75 228 PRO A CA 1
ATOM 1658 C C . PRO A 1 228 ? -2.513 -12.522 -7.897 1.00 84.75 228 PRO A C 1
ATOM 1660 O O . PRO A 1 228 ? -1.338 -12.284 -8.171 1.00 84.75 228 PRO A O 1
ATOM 1663 N N . TYR A 1 229 ? -3.341 -11.574 -7.447 1.00 84.75 229 TYR A N 1
ATOM 1664 C CA . TYR A 1 229 ? -2.906 -10.192 -7.246 1.00 84.75 229 TYR A CA 1
ATOM 1665 C C . TYR A 1 229 ? -1.885 -10.063 -6.118 1.00 84.75 229 TYR A C 1
ATOM 1667 O O . TYR A 1 229 ? -0.861 -9.403 -6.276 1.00 84.75 229 TYR A O 1
ATOM 1675 N N . PHE A 1 230 ? -2.128 -10.745 -4.999 1.00 91.94 230 PHE A N 1
ATOM 1676 C CA . PHE A 1 230 ? -1.185 -10.833 -3.894 1.00 91.94 230 PHE A CA 1
ATOM 1677 C C . PHE A 1 230 ? 0.155 -11.394 -4.368 1.00 91.94 230 PHE A C 1
ATOM 1679 O O . PHE A 1 230 ? 1.190 -10.801 -4.091 1.00 91.94 230 PHE A O 1
ATOM 1686 N N . LEU A 1 231 ? 0.137 -12.495 -5.124 1.00 90.38 231 LEU A N 1
ATOM 1687 C CA . LEU A 1 231 ? 1.336 -13.114 -5.689 1.00 90.38 231 LEU A CA 1
ATOM 1688 C C . LEU A 1 231 ? 2.083 -12.160 -6.619 1.00 90.38 231 LEU A C 1
ATOM 1690 O O . LEU A 1 231 ? 3.306 -12.060 -6.544 1.00 90.38 231 LEU A O 1
ATOM 1694 N N . PHE A 1 232 ? 1.356 -11.436 -7.469 1.00 84.25 232 PHE A N 1
ATOM 1695 C CA . PHE A 1 232 ? 1.929 -10.416 -8.337 1.00 84.25 232 PHE A CA 1
ATOM 1696 C C . PHE A 1 232 ? 2.620 -9.318 -7.521 1.00 84.25 232 PHE A C 1
ATOM 1698 O O . PHE A 1 232 ? 3.791 -9.034 -7.750 1.00 84.25 232 PHE A O 1
ATOM 1705 N N . LEU A 1 233 ? 1.951 -8.753 -6.515 1.00 84.75 233 LEU A N 1
ATOM 1706 C CA . LEU A 1 233 ? 2.540 -7.722 -5.660 1.00 84.75 233 LEU A CA 1
ATOM 1707 C C . LEU A 1 233 ? 3.696 -8.250 -4.799 1.00 84.75 233 LEU A C 1
ATOM 1709 O O . LEU A 1 233 ? 4.673 -7.543 -4.591 1.00 84.75 233 LEU A O 1
ATOM 1713 N N . ALA A 1 234 ? 3.621 -9.485 -4.309 1.00 88.81 234 ALA A N 1
ATOM 1714 C CA . ALA A 1 234 ? 4.668 -10.086 -3.485 1.00 88.81 234 ALA A CA 1
ATOM 1715 C C . ALA A 1 234 ? 5.911 -10.480 -4.301 1.00 88.81 234 ALA A C 1
ATOM 1717 O O . ALA A 1 234 ? 7.005 -10.586 -3.748 1.00 88.81 234 ALA A O 1
ATOM 1718 N N . SER A 1 235 ? 5.760 -10.699 -5.611 1.00 82.31 235 SER A N 1
ATOM 1719 C CA . SER A 1 235 ? 6.872 -11.001 -6.523 1.00 82.31 235 SER A CA 1
ATOM 1720 C C . SER A 1 235 ? 7.437 -9.767 -7.229 1.00 82.31 235 SER A C 1
ATOM 1722 O O . SER A 1 235 ? 8.633 -9.719 -7.505 1.00 82.31 235 SER A O 1
ATOM 1724 N N . ALA A 1 236 ? 6.602 -8.762 -7.499 1.00 68.62 236 ALA A N 1
ATOM 1725 C CA . ALA A 1 236 ? 6.944 -7.573 -8.279 1.00 68.62 236 ALA A CA 1
ATOM 1726 C C . ALA A 1 236 ? 6.808 -6.259 -7.491 1.00 68.62 236 ALA A C 1
ATOM 1728 O O . ALA A 1 236 ? 6.675 -5.204 -8.110 1.00 68.62 236 ALA A O 1
ATOM 1729 N N . GLY A 1 237 ? 6.773 -6.330 -6.154 1.00 58.69 237 GLY A N 1
ATOM 1730 C CA . GLY A 1 237 ? 6.359 -5.238 -5.269 1.00 58.69 237 GLY A CA 1
ATOM 1731 C C . GLY A 1 237 ? 6.994 -3.879 -5.574 1.00 58.69 237 GLY A C 1
ATOM 1732 O O . GLY A 1 237 ? 8.064 -3.808 -6.182 1.00 58.69 237 GLY A O 1
ATOM 1733 N N . PRO A 1 238 ? 6.339 -2.777 -5.168 1.00 54.84 238 PRO A N 1
ATOM 1734 C CA . PRO A 1 238 ? 6.775 -1.437 -5.528 1.00 54.84 238 PRO A CA 1
ATOM 1735 C C . PRO A 1 238 ? 8.223 -1.210 -5.079 1.00 54.84 238 PRO A C 1
ATOM 1737 O O . PRO A 1 238 ? 8.546 -1.231 -3.887 1.00 54.84 238 PRO A O 1
ATOM 1740 N N . ALA A 1 239 ? 9.113 -0.995 -6.048 1.00 50.00 239 ALA A N 1
ATOM 1741 C CA . ALA A 1 239 ? 10.446 -0.484 -5.767 1.00 50.00 239 ALA A CA 1
ATOM 1742 C C . ALA A 1 239 ? 10.303 0.839 -4.982 1.00 50.00 239 ALA A C 1
ATOM 1744 O O . ALA A 1 239 ? 9.430 1.643 -5.319 1.00 50.00 239 ALA A O 1
ATOM 1745 N N . PRO A 1 240 ? 11.110 1.087 -3.935 1.00 57.28 240 PRO A N 1
ATOM 1746 C CA . PRO A 1 240 ? 12.351 0.392 -3.584 1.00 57.28 240 PRO A CA 1
ATOM 1747 C C . PRO A 1 240 ? 12.197 -0.756 -2.573 1.00 57.28 240 PRO A C 1
ATOM 1749 O O . PRO A 1 240 ? 13.193 -1.399 -2.256 1.00 57.28 240 PRO A O 1
ATOM 1752 N N . GLN A 1 241 ? 10.996 -1.017 -2.043 1.00 59.09 241 GLN A N 1
ATOM 1753 C CA . GLN A 1 241 ? 10.830 -1.959 -0.924 1.00 59.09 241 GLN A CA 1
ATOM 1754 C C . GLN A 1 241 ? 11.067 -3.417 -1.330 1.00 59.09 241 GLN A C 1
ATOM 1756 O O . GLN A 1 241 ? 11.436 -4.228 -0.483 1.00 59.09 241 GLN A O 1
ATOM 1761 N N . CYS A 1 242 ? 10.909 -3.730 -2.620 1.00 72.19 242 CYS A N 1
ATOM 1762 C CA . CYS A 1 242 ? 11.107 -5.070 -3.151 1.00 72.19 242 CYS A CA 1
ATOM 1763 C C . CYS A 1 242 ? 12.194 -5.128 -4.204 1.00 72.19 242 CYS A C 1
ATOM 1765 O O . CYS A 1 242 ? 12.020 -4.697 -5.342 1.00 72.19 242 CYS A O 1
ATOM 1767 N N . SER A 1 243 ? 13.323 -5.719 -3.820 1.00 69.19 243 SER A N 1
ATOM 1768 C CA . SER A 1 243 ? 14.270 -6.255 -4.788 1.00 69.19 243 SER A CA 1
ATOM 1769 C C . SER A 1 243 ? 13.748 -7.595 -5.316 1.00 69.19 243 SER A C 1
ATOM 1771 O O . SER A 1 243 ? 13.049 -8.313 -4.601 1.00 69.19 243 SER A O 1
ATOM 1773 N N . ALA A 1 244 ? 14.124 -7.984 -6.537 1.00 61.81 244 ALA A N 1
ATOM 1774 C CA . ALA A 1 244 ? 13.794 -9.311 -7.071 1.00 61.81 244 ALA A CA 1
ATOM 1775 C C . ALA A 1 244 ? 14.327 -10.465 -6.189 1.00 61.81 244 ALA A C 1
ATOM 1777 O O . ALA A 1 244 ? 13.806 -11.571 -6.256 1.00 61.81 244 ALA A O 1
ATOM 1778 N N . ALA A 1 245 ? 15.332 -10.207 -5.340 1.00 58.69 245 ALA A N 1
ATOM 1779 C CA . ALA A 1 245 ? 15.848 -11.160 -4.354 1.00 58.69 245 ALA A CA 1
ATOM 1780 C C . ALA A 1 245 ? 15.000 -11.231 -3.065 1.00 58.69 245 ALA A C 1
ATOM 1782 O O . ALA A 1 245 ? 15.054 -12.224 -2.350 1.00 58.69 245 ALA A O 1
ATOM 1783 N N . SER A 1 246 ? 14.205 -10.196 -2.783 1.00 65.25 246 SER A N 1
ATOM 1784 C CA . SER A 1 246 ? 13.250 -10.122 -1.664 1.00 65.25 246 SER A CA 1
ATOM 1785 C C . SER A 1 246 ? 11.853 -10.625 -2.047 1.00 65.25 246 SER A C 1
ATOM 1787 O O . SER A 1 246 ? 10.957 -10.688 -1.202 1.00 65.25 246 SER A O 1
ATOM 1789 N N . ALA A 1 247 ? 11.659 -10.967 -3.322 1.00 76.94 247 ALA A N 1
ATOM 1790 C CA . ALA A 1 247 ? 10.419 -11.500 -3.861 1.00 76.94 247 ALA A CA 1
ATOM 1791 C C . ALA A 1 247 ? 10.062 -12.851 -3.232 1.00 76.94 247 ALA A C 1
ATOM 1793 O O . ALA A 1 247 ? 10.919 -13.560 -2.705 1.00 76.94 247 ALA A O 1
ATOM 1794 N N . LEU A 1 248 ? 8.785 -13.220 -3.318 1.00 90.94 248 LEU A N 1
ATOM 1795 C CA . LEU A 1 248 ? 8.322 -14.548 -2.937 1.00 90.94 248 LEU A CA 1
ATOM 1796 C C . LEU A 1 248 ? 9.046 -15.628 -3.781 1.00 90.94 248 LEU A C 1
ATOM 1798 O O . LEU A 1 248 ? 8.838 -15.675 -4.998 1.00 90.94 248 LEU A O 1
ATOM 1802 N N . PRO A 1 249 ? 9.887 -16.493 -3.185 1.00 89.75 249 PRO A N 1
ATOM 1803 C CA . PRO A 1 249 ? 10.627 -17.500 -3.930 1.00 89.75 249 PRO A CA 1
ATOM 1804 C C . PRO A 1 249 ? 9.685 -18.559 -4.498 1.00 89.75 249 PRO A C 1
ATOM 1806 O O . PRO A 1 249 ? 8.605 -18.840 -3.964 1.00 89.75 249 PRO A O 1
ATOM 1809 N N . CYS A 1 250 ? 10.105 -19.172 -5.599 1.00 86.94 250 CYS A N 1
ATOM 1810 C CA . CYS A 1 250 ? 9.356 -20.263 -6.205 1.00 86.94 250 CYS A CA 1
ATOM 1811 C C . CYS A 1 250 ? 9.261 -21.468 -5.251 1.00 86.94 250 CYS A C 1
ATOM 1813 O O . CYS A 1 250 ? 10.048 -21.598 -4.315 1.00 86.94 250 CYS A O 1
ATOM 1815 N N . ASN A 1 251 ? 8.291 -22.354 -5.491 1.00 89.62 251 ASN A N 1
ATOM 1816 C CA . ASN A 1 251 ? 7.931 -23.478 -4.614 1.00 89.62 251 ASN A CA 1
ATOM 1817 C C . ASN A 1 251 ? 7.413 -23.072 -3.224 1.00 89.62 251 ASN A C 1
ATOM 1819 O O . ASN A 1 251 ? 7.204 -23.936 -2.373 1.00 89.62 251 ASN A O 1
ATOM 1823 N N . SER A 1 252 ? 7.162 -21.782 -2.990 1.00 92.56 252 SER A N 1
ATOM 1824 C CA . SER A 1 252 ? 6.465 -21.344 -1.785 1.00 92.56 252 SER A CA 1
ATOM 1825 C C . SER A 1 252 ? 5.039 -21.884 -1.756 1.00 92.56 252 SER A C 1
ATOM 1827 O O . SER A 1 252 ? 4.355 -21.939 -2.779 1.00 92.56 252 SER A O 1
ATOM 1829 N N . THR A 1 253 ? 4.580 -22.245 -0.563 1.00 93.81 253 THR A N 1
ATOM 1830 C CA . THR A 1 253 ? 3.173 -22.555 -0.291 1.00 93.81 253 THR A CA 1
ATOM 1831 C C . THR A 1 253 ? 2.565 -21.416 0.510 1.00 93.81 253 THR A C 1
ATOM 1833 O O . THR A 1 253 ? 3.190 -20.941 1.452 1.00 93.81 253 THR A O 1
ATOM 1836 N N . ILE A 1 254 ? 1.362 -20.970 0.155 1.00 95.56 254 ILE A N 1
ATOM 1837 C CA . ILE A 1 254 ? 0.691 -19.844 0.813 1.00 95.56 254 ILE A CA 1
ATOM 1838 C C . ILE A 1 254 ? -0.618 -20.314 1.427 1.00 95.56 254 ILE A C 1
ATOM 1840 O O . ILE A 1 254 ? -1.536 -20.718 0.719 1.00 95.56 254 ILE A O 1
ATOM 1844 N N . GLY A 1 255 ? -0.709 -20.236 2.748 1.00 96.25 255 GLY A N 1
ATOM 1845 C CA . GLY A 1 255 ? -1.922 -20.455 3.517 1.00 96.25 255 GLY A CA 1
ATOM 1846 C C . GLY A 1 255 ? -2.548 -19.135 3.961 1.00 96.25 255 GLY A C 1
ATOM 1847 O O . GLY A 1 255 ? -1.843 -18.221 4.379 1.00 96.25 255 GLY A O 1
ATOM 1848 N N . ALA A 1 256 ? -3.873 -19.042 3.932 1.00 96.62 256 ALA A N 1
ATOM 1849 C CA . ALA A 1 256 ? -4.625 -18.004 4.632 1.00 96.62 256 ALA A CA 1
ATOM 1850 C C . ALA A 1 256 ? -5.595 -18.667 5.614 1.00 96.62 256 ALA A C 1
ATOM 1852 O O . ALA A 1 256 ? -6.324 -19.581 5.227 1.00 96.62 256 ALA A O 1
ATOM 1853 N N . ILE A 1 257 ? -5.619 -18.214 6.869 1.00 96.69 257 ILE A N 1
ATOM 1854 C CA . ILE A 1 257 ? -6.483 -18.745 7.934 1.00 96.69 257 ILE A CA 1
ATOM 1855 C C . ILE A 1 257 ? -7.245 -17.589 8.584 1.00 96.69 257 ILE A C 1
ATOM 1857 O O . ILE A 1 257 ? -6.634 -16.671 9.127 1.00 96.69 257 ILE A O 1
ATOM 1861 N N . SER A 1 258 ? -8.575 -17.630 8.544 1.00 96.56 258 SER A N 1
ATOM 1862 C CA . SER A 1 258 ? -9.445 -16.664 9.228 1.00 96.56 258 SER A CA 1
ATOM 1863 C C . SER A 1 258 ? -9.656 -17.042 10.698 1.00 96.56 258 SER A C 1
ATOM 1865 O O . SER A 1 258 ? -9.643 -18.221 11.058 1.00 96.56 258 SER A O 1
ATOM 1867 N N . SER A 1 259 ? -9.957 -16.055 11.546 1.00 93.31 259 SER A N 1
ATOM 1868 C CA . SER A 1 259 ? -10.398 -16.257 12.932 1.00 93.31 259 SER A CA 1
ATOM 1869 C C . SER A 1 259 ? -11.669 -17.111 13.066 1.00 93.31 259 SER A C 1
ATOM 1871 O O . SER A 1 259 ? -11.966 -17.594 14.152 1.00 93.31 259 SER A O 1
ATOM 1873 N N . THR A 1 260 ? -12.416 -17.321 11.976 1.00 93.44 260 THR A N 1
ATOM 1874 C CA . THR A 1 260 ? -13.568 -18.243 11.904 1.00 93.44 260 THR A CA 1
ATOM 1875 C C . THR A 1 260 ? -13.189 -19.672 11.491 1.00 93.44 260 THR A C 1
ATOM 1877 O O . THR A 1 260 ? -14.060 -20.461 11.136 1.00 93.44 260 THR A O 1
ATOM 1880 N N . SER A 1 261 ? -11.893 -20.007 11.502 1.00 91.62 261 SER A N 1
ATOM 1881 C CA . SER A 1 261 ? -11.338 -21.313 11.108 1.00 91.62 261 SER A CA 1
ATOM 1882 C C . SER A 1 261 ? -11.481 -21.670 9.623 1.00 91.62 261 SER A C 1
ATOM 1884 O O . SER A 1 261 ? -11.181 -22.796 9.231 1.00 91.62 261 SER A O 1
ATOM 1886 N N . SER A 1 262 ? -11.873 -20.715 8.773 1.00 93.31 262 SER A N 1
ATOM 1887 C CA . SER A 1 262 ? -11.783 -20.883 7.316 1.00 93.31 262 SER A CA 1
ATOM 1888 C C . SER A 1 262 ? -10.314 -20.907 6.897 1.00 93.31 262 SER A C 1
ATOM 1890 O O . SER A 1 262 ? -9.538 -20.056 7.339 1.00 93.31 262 SER A O 1
ATOM 1892 N N . SER A 1 263 ? -9.925 -21.868 6.058 1.00 94.50 263 SER A N 1
ATOM 1893 C CA . SER A 1 263 ? -8.551 -22.008 5.568 1.00 94.50 263 SER A CA 1
ATOM 1894 C C . SER A 1 263 ? -8.513 -22.120 4.047 1.00 94.50 263 SER A C 1
ATOM 1896 O O . SER A 1 263 ? -9.400 -22.700 3.427 1.00 94.50 263 SER A O 1
ATOM 1898 N N . TYR A 1 264 ? -7.497 -21.506 3.450 1.00 94.81 264 TYR A N 1
ATOM 1899 C CA . TYR A 1 264 ? -7.238 -21.516 2.016 1.00 94.81 264 TYR A CA 1
ATOM 1900 C C . TYR A 1 264 ? -5.762 -21.817 1.799 1.00 94.81 264 TYR A C 1
ATOM 1902 O O . TYR A 1 264 ? -4.925 -21.278 2.522 1.00 94.81 264 TYR A O 1
ATOM 1910 N N . LEU A 1 265 ? -5.445 -22.653 0.812 1.00 93.94 265 LEU A N 1
ATOM 1911 C CA . LEU A 1 265 ? -4.077 -23.058 0.510 1.00 93.94 265 LEU A CA 1
ATOM 1912 C C . LEU A 1 265 ? -3.805 -22.916 -0.991 1.00 93.94 265 LEU A C 1
ATOM 1914 O O . LEU A 1 265 ? -4.462 -23.555 -1.813 1.00 93.94 265 LEU A O 1
ATOM 1918 N N . ALA A 1 266 ? -2.827 -22.087 -1.344 1.00 91.00 266 ALA A N 1
ATOM 1919 C CA . ALA A 1 266 ? -2.295 -21.931 -2.692 1.00 91.00 266 ALA A CA 1
ATOM 1920 C C . ALA A 1 266 ? -0.889 -22.529 -2.781 1.00 91.00 266 ALA A C 1
ATOM 1922 O O . ALA A 1 266 ? -0.024 -22.245 -1.954 1.00 91.00 266 ALA A O 1
ATOM 1923 N N . GLN A 1 267 ? -0.656 -23.343 -3.806 1.00 90.19 267 GLN A N 1
ATOM 1924 C CA . GLN A 1 267 ? 0.632 -23.992 -4.055 1.00 90.19 267 GLN A CA 1
ATOM 1925 C C . GLN A 1 267 ? 0.858 -24.210 -5.553 1.00 90.19 267 GLN A C 1
ATOM 1927 O O . GLN A 1 267 ? -0.060 -24.057 -6.363 1.00 90.19 267 GLN A O 1
ATOM 1932 N N . CYS A 1 268 ? 2.077 -24.594 -5.932 1.00 82.81 268 CYS A N 1
ATOM 1933 C CA . CYS A 1 268 ? 2.354 -25.008 -7.304 1.00 82.81 268 CYS A CA 1
ATOM 1934 C C . CYS A 1 268 ? 1.545 -26.272 -7.678 1.00 82.81 268 CYS A C 1
ATOM 1936 O O . CYS A 1 268 ? 1.403 -27.209 -6.890 1.00 82.81 268 CYS A O 1
ATOM 1938 N N . SER A 1 269 ? 1.013 -26.288 -8.904 1.00 71.25 269 SER A N 1
ATOM 1939 C CA . SER A 1 269 ? 0.004 -27.243 -9.397 1.00 71.25 269 SER A CA 1
ATOM 1940 C C . SER A 1 269 ? 0.358 -28.736 -9.322 1.00 71.25 269 SER A C 1
ATOM 1942 O O . SER A 1 269 ? -0.549 -29.564 -9.327 1.00 71.25 269 SER A O 1
ATOM 1944 N N . THR A 1 270 ? 1.636 -29.107 -9.209 1.00 59.19 270 THR A N 1
ATOM 1945 C CA . THR A 1 270 ? 2.068 -30.517 -9.183 1.00 59.19 270 THR A CA 1
ATOM 1946 C C . THR A 1 270 ? 1.798 -31.231 -7.856 1.00 59.19 270 THR A C 1
ATOM 1948 O O . THR A 1 270 ? 1.890 -32.453 -7.809 1.00 59.19 270 THR A O 1
ATOM 1951 N N . TYR A 1 271 ? 1.455 -30.497 -6.792 1.00 58.56 271 TYR A N 1
ATOM 1952 C CA . TYR A 1 271 ? 1.239 -31.042 -5.442 1.00 58.56 271 TYR A CA 1
ATOM 1953 C C . TYR A 1 271 ? -0.209 -30.908 -4.946 1.00 58.56 271 TYR A C 1
ATOM 1955 O O . TYR A 1 271 ? -0.486 -31.113 -3.762 1.00 58.56 271 TYR A O 1
ATOM 1963 N N . ALA A 1 272 ? -1.148 -30.557 -5.832 1.00 53.16 272 ALA A N 1
ATOM 1964 C CA . ALA A 1 272 ? -2.506 -30.225 -5.429 1.00 53.16 272 ALA A CA 1
ATOM 1965 C C . ALA A 1 272 ? -3.309 -31.438 -4.911 1.00 53.16 272 ALA A C 1
ATOM 1967 O O . ALA A 1 272 ? -3.719 -32.297 -5.687 1.00 53.16 272 ALA A O 1
ATOM 1968 N N . SER A 1 273 ? -3.571 -31.491 -3.598 1.00 53.59 273 SER A N 1
ATOM 1969 C CA . SER A 1 273 ? -4.600 -32.347 -2.985 1.00 53.59 273 SER A CA 1
ATOM 1970 C C . SER A 1 273 ? -5.880 -31.533 -2.727 1.00 53.59 273 SER A C 1
ATOM 1972 O O . SER A 1 273 ? -5.849 -30.303 -2.772 1.00 53.59 273 SER A O 1
ATOM 1974 N N . GLY A 1 274 ? -7.018 -32.206 -2.515 1.00 52.38 274 GLY A N 1
ATOM 1975 C CA . GLY A 1 274 ? -8.394 -31.714 -2.738 1.00 52.38 274 GLY A CA 1
ATOM 1976 C C . GLY A 1 274 ? -8.893 -30.422 -2.059 1.00 52.38 274 GLY A C 1
ATOM 1977 O O . GLY A 1 274 ? -10.055 -30.083 -2.247 1.00 52.38 274 GLY A O 1
ATOM 1978 N N . THR A 1 275 ? -8.069 -29.687 -1.311 1.00 72.44 275 THR A N 1
ATOM 1979 C CA . THR A 1 275 ? -8.384 -28.351 -0.754 1.00 72.44 275 THR A CA 1
ATOM 1980 C C . THR A 1 275 ? -7.457 -27.242 -1.259 1.00 72.44 275 THR A C 1
ATOM 1982 O O . THR A 1 275 ? -7.532 -26.106 -0.794 1.00 72.44 275 THR A O 1
ATOM 1985 N N . THR A 1 276 ? -6.569 -27.553 -2.203 1.00 79.94 276 THR A N 1
ATOM 1986 C CA . THR A 1 276 ? -5.530 -26.629 -2.663 1.00 79.94 276 THR A CA 1
ATOM 1987 C C . THR A 1 276 ? -5.840 -26.046 -4.032 1.00 79.94 276 THR A C 1
ATOM 1989 O O . THR A 1 276 ? -6.239 -26.758 -4.953 1.00 79.94 276 THR A O 1
ATOM 1992 N N . VAL A 1 277 ? -5.639 -24.736 -4.174 1.00 81.38 277 VAL A N 1
ATOM 1993 C CA . VAL A 1 277 ? -5.808 -24.038 -5.449 1.00 81.38 277 VAL A CA 1
ATOM 1994 C C . VAL A 1 277 ? -4.451 -23.962 -6.152 1.00 81.38 277 VAL A C 1
ATOM 1996 O O . VAL A 1 277 ? -3.516 -23.364 -5.605 1.00 81.38 277 VAL A O 1
ATOM 1999 N N . PRO A 1 278 ? -4.307 -24.550 -7.352 1.00 79.31 278 PRO A N 1
ATOM 2000 C CA . PRO A 1 278 ? -3.062 -24.485 -8.101 1.00 79.31 278 PRO A CA 1
ATOM 2001 C C . PRO A 1 278 ? -2.788 -23.044 -8.551 1.00 79.31 278 PRO A C 1
ATOM 2003 O O . PRO A 1 278 ? -3.625 -22.417 -9.196 1.00 79.31 278 PRO A O 1
ATOM 2006 N N . GLN A 1 279 ? -1.600 -22.529 -8.238 1.00 84.81 279 GLN A N 1
ATOM 2007 C CA . GLN A 1 279 ? -1.135 -21.205 -8.655 1.00 84.81 279 GLN A CA 1
ATOM 2008 C C . GLN A 1 279 ? 0.147 -21.350 -9.490 1.00 84.81 279 GLN A C 1
ATOM 2010 O O . GLN A 1 279 ? 1.219 -21.584 -8.929 1.00 84.81 279 GLN A O 1
ATOM 2015 N N . PRO A 1 280 ? 0.070 -21.236 -10.832 1.00 77.50 280 PRO A N 1
ATOM 2016 C CA . PRO A 1 280 ? 1.222 -21.416 -11.720 1.00 77.50 280 PRO A CA 1
ATOM 2017 C C . PRO A 1 280 ? 2.377 -20.446 -11.455 1.00 77.50 280 PRO A C 1
ATOM 2019 O O . PRO A 1 280 ? 3.527 -20.799 -11.678 1.00 77.50 280 PRO A O 1
ATOM 2022 N N . SER A 1 281 ? 2.090 -19.249 -10.938 1.00 76.38 281 SER A N 1
ATOM 2023 C CA . SER A 1 281 ? 3.090 -18.242 -10.556 1.00 76.38 281 SER A CA 1
ATOM 2024 C C . SER A 1 281 ? 3.978 -18.666 -9.381 1.00 76.38 281 SER A C 1
ATOM 2026 O O . SER A 1 281 ? 5.035 -18.079 -9.181 1.00 76.38 281 SER A O 1
ATOM 2028 N N . LEU A 1 282 ? 3.583 -19.698 -8.628 1.00 84.06 282 LEU A N 1
ATOM 2029 C CA . LEU A 1 282 ? 4.412 -20.319 -7.592 1.00 84.06 282 LEU A CA 1
ATOM 2030 C C . LEU A 1 282 ? 5.330 -21.419 -8.145 1.00 84.06 282 LEU A C 1
ATOM 2032 O O . LEU A 1 282 ? 6.180 -21.930 -7.415 1.00 84.06 282 LEU A O 1
ATOM 2036 N N . CYS A 1 283 ? 5.165 -21.805 -9.413 1.00 82.81 283 CYS A N 1
ATOM 2037 C CA . CYS A 1 283 ? 5.9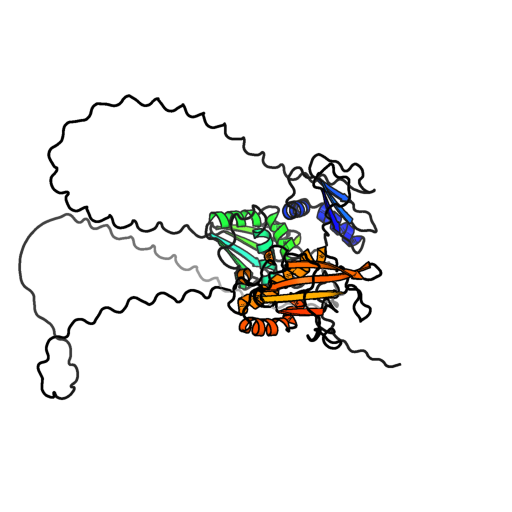60 -22.845 -10.052 1.00 82.81 283 CYS A CA 1
ATOM 2038 C C . CYS A 1 283 ? 7.227 -22.264 -10.697 1.00 82.81 283 CYS A C 1
ATOM 2040 O O . CYS A 1 283 ? 7.172 -21.257 -11.401 1.00 82.81 283 CYS A O 1
ATOM 2042 N N . CYS A 1 284 ? 8.367 -22.942 -10.536 1.00 79.81 284 CYS A N 1
ATOM 2043 C CA . CYS A 1 284 ? 9.588 -22.603 -11.268 1.00 79.81 284 CYS A CA 1
ATOM 2044 C C . CYS A 1 284 ? 9.422 -22.897 -12.772 1.00 79.81 284 CYS A C 1
ATOM 2046 O O . CYS A 1 284 ? 9.657 -24.023 -13.214 1.00 79.81 284 CYS A O 1
ATOM 2048 N N . THR A 1 285 ? 9.084 -21.906 -13.596 1.00 62.41 285 THR A N 1
ATOM 2049 C CA . THR A 1 285 ? 9.223 -22.019 -15.058 1.00 62.41 285 THR A CA 1
ATOM 2050 C C . THR A 1 285 ? 10.676 -21.737 -15.444 1.00 62.41 285 THR A C 1
ATOM 2052 O O . THR A 1 285 ? 11.015 -20.599 -15.756 1.00 62.41 285 THR A O 1
ATOM 2055 N N . GLY A 1 286 ? 11.575 -22.725 -15.375 1.00 49.91 286 GLY A N 1
ATOM 2056 C CA . GLY A 1 286 ? 12.955 -22.484 -15.836 1.00 49.91 286 GLY A CA 1
ATOM 2057 C C . GLY A 1 286 ? 14.046 -23.472 -15.444 1.00 49.91 286 GLY A C 1
ATOM 2058 O O . GLY A 1 286 ? 15.153 -23.365 -15.959 1.00 49.91 286 GLY A O 1
ATOM 2059 N N . GLY A 1 287 ? 13.770 -24.461 -14.600 1.00 39.88 287 GLY A N 1
ATOM 2060 C CA . GLY A 1 287 ? 14.673 -25.598 -14.486 1.00 39.88 287 GLY A CA 1
ATOM 2061 C C . GLY A 1 287 ? 14.371 -26.589 -15.598 1.00 39.88 287 GLY A C 1
ATOM 2062 O O . GLY A 1 287 ? 13.586 -27.506 -15.380 1.00 39.88 287 GLY A O 1
ATOM 2063 N N . THR A 1 288 ? 15.019 -26.488 -16.765 1.00 38.94 288 THR A N 1
ATOM 2064 C CA . THR A 1 288 ? 15.437 -27.753 -17.387 1.00 38.94 288 THR A CA 1
ATOM 2065 C C . THR A 1 288 ? 16.140 -28.526 -16.270 1.00 38.94 288 THR A C 1
ATOM 2067 O O . THR A 1 288 ? 17.048 -27.937 -15.668 1.00 38.94 288 THR A O 1
ATOM 2070 N N . PRO A 1 289 ? 15.715 -29.757 -15.915 1.00 38.50 289 PRO A N 1
ATOM 2071 C CA . PRO A 1 289 ? 16.480 -30.563 -14.969 1.00 38.50 289 PRO A CA 1
ATOM 2072 C C . PRO A 1 289 ? 17.929 -30.504 -15.452 1.00 38.50 289 PRO A C 1
ATOM 2074 O O . PRO A 1 289 ? 18.121 -30.614 -16.667 1.00 38.50 289 PRO A O 1
ATOM 2077 N N . PRO A 1 290 ? 18.908 -30.191 -14.583 1.00 38.75 290 PRO A N 1
ATOM 2078 C CA . PRO A 1 290 ? 20.275 -29.953 -15.018 1.00 38.75 290 PRO A CA 1
ATOM 2079 C C . PRO A 1 290 ? 20.656 -31.089 -15.955 1.00 38.75 290 PRO A C 1
ATOM 2081 O O . PRO A 1 290 ? 20.632 -32.249 -15.537 1.00 38.75 290 PRO A O 1
ATOM 2084 N N . SER A 1 291 ? 20.893 -30.763 -17.234 1.00 38.06 291 SER A N 1
ATOM 2085 C CA . SER A 1 291 ? 21.396 -31.728 -18.200 1.00 38.06 291 SER A CA 1
ATOM 2086 C C . SER A 1 291 ? 22.565 -32.396 -17.517 1.00 38.06 291 SER A C 1
ATOM 2088 O O . SER A 1 291 ? 23.520 -31.724 -17.128 1.00 38.06 291 SER A O 1
ATOM 2090 N N . THR A 1 292 ? 22.409 -33.693 -17.289 1.00 37.22 292 THR A N 1
ATOM 2091 C CA . THR A 1 292 ? 23.390 -34.583 -16.700 1.00 37.22 292 THR A CA 1
ATOM 2092 C C . THR A 1 292 ? 24.736 -34.307 -17.355 1.00 37.22 292 THR A C 1
ATOM 2094 O O . THR A 1 292 ? 25.013 -34.795 -18.452 1.00 37.22 292 THR A O 1
ATOM 2097 N N . LEU A 1 293 ? 25.568 -33.495 -16.697 1.00 39.56 293 LEU A N 1
ATOM 2098 C CA . LEU A 1 293 ? 27.003 -33.541 -16.900 1.00 39.56 293 LEU A CA 1
ATOM 2099 C C . LEU A 1 293 ? 27.375 -34.994 -16.646 1.00 39.56 293 LEU A C 1
ATOM 2101 O O . LEU A 1 293 ? 27.112 -35.518 -15.563 1.00 39.56 293 LEU A O 1
ATOM 2105 N N . LEU A 1 294 ? 27.863 -35.628 -17.710 1.00 39.69 294 LEU A N 1
ATOM 2106 C CA . LEU A 1 294 ? 28.336 -37.002 -17.783 1.00 39.69 294 LEU A CA 1
ATOM 2107 C C . LEU A 1 294 ? 28.847 -37.473 -16.421 1.00 39.69 294 LEU A C 1
ATOM 2109 O O . LEU A 1 294 ? 29.915 -37.060 -15.966 1.00 39.69 294 LEU A O 1
ATOM 2113 N N . SER A 1 295 ? 28.059 -38.324 -15.767 1.00 39.09 295 SER A N 1
ATOM 2114 C CA . SER A 1 295 ? 28.540 -39.073 -14.618 1.00 39.09 295 SER A CA 1
ATOM 2115 C C . SER A 1 295 ? 29.760 -39.886 -15.069 1.00 39.09 295 SER A C 1
ATOM 2117 O O . SER A 1 295 ? 29.695 -40.520 -16.128 1.00 39.09 295 SER A O 1
ATOM 2119 N N . PRO A 1 296 ? 30.875 -39.883 -14.317 1.00 56.56 296 PRO A N 1
ATOM 2120 C CA . PRO A 1 296 ? 31.941 -40.847 -14.549 1.00 56.56 296 PRO A CA 1
ATOM 2121 C C . PRO A 1 296 ? 31.360 -42.271 -14.476 1.00 56.56 296 PRO A C 1
ATOM 2123 O O . PRO A 1 296 ? 30.379 -42.487 -13.753 1.00 56.56 296 PRO A O 1
ATOM 2126 N N . PRO A 1 297 ? 31.915 -43.234 -15.236 1.00 53.22 297 PRO A N 1
ATOM 2127 C CA . PRO A 1 297 ? 31.399 -44.596 -15.276 1.00 53.22 297 PRO A CA 1
ATOM 2128 C C . PRO A 1 297 ? 31.275 -45.161 -13.853 1.00 53.22 297 PRO A C 1
ATOM 2130 O O . PRO A 1 297 ? 32.165 -44.930 -13.027 1.00 53.22 297 PRO A O 1
ATOM 2133 N N . PRO A 1 298 ? 30.172 -45.864 -13.546 1.00 53.44 298 PRO A N 1
ATOM 2134 C CA . PRO A 1 298 ? 29.900 -46.339 -12.200 1.00 53.44 298 PRO A CA 1
ATOM 2135 C C . PRO A 1 298 ? 31.029 -47.267 -11.722 1.00 53.44 298 PRO A C 1
ATOM 2137 O O . PRO A 1 298 ? 31.446 -48.150 -12.479 1.00 53.44 298 PRO A O 1
ATOM 2140 N N . PRO A 1 299 ? 31.537 -47.095 -10.488 1.00 65.31 299 PRO A N 1
ATOM 2141 C CA . PRO A 1 299 ? 32.472 -48.044 -9.904 1.00 65.31 299 PRO A CA 1
ATOM 2142 C C . PRO A 1 299 ? 31.814 -49.423 -9.796 1.00 65.31 299 PRO A C 1
ATOM 2144 O O . PRO A 1 299 ? 30.623 -49.536 -9.496 1.00 65.31 299 PRO A O 1
ATOM 2147 N N . SER A 1 300 ? 32.603 -50.467 -10.061 1.00 61.44 300 SER A N 1
ATOM 2148 C CA . SER A 1 300 ? 32.182 -51.867 -10.002 1.00 61.44 300 SER A CA 1
ATOM 2149 C C . SER A 1 300 ? 31.414 -52.176 -8.709 1.00 61.44 300 SER A C 1
ATOM 2151 O O . SER A 1 300 ? 31.815 -51.703 -7.641 1.00 61.44 300 SER A O 1
ATOM 2153 N N . PRO A 1 301 ? 30.332 -52.975 -8.778 1.00 61.81 301 PRO A N 1
ATOM 2154 C CA . PRO A 1 301 ? 29.503 -53.258 -7.617 1.00 61.81 301 PRO A CA 1
ATOM 2155 C C . PRO A 1 301 ? 30.324 -53.956 -6.520 1.00 61.81 301 PRO A C 1
ATOM 2157 O O . PRO A 1 301 ? 31.065 -54.898 -6.819 1.00 61.81 301 PRO A O 1
ATOM 2160 N N . PRO A 1 302 ? 30.211 -53.516 -5.253 1.00 72.38 302 PRO A N 1
ATOM 2161 C CA . PRO A 1 302 ? 30.837 -54.206 -4.136 1.00 72.38 302 PRO A CA 1
ATOM 2162 C C . PRO A 1 302 ? 30.230 -55.609 -3.955 1.00 72.38 302 PRO A C 1
ATOM 2164 O O . PRO A 1 302 ? 29.062 -55.826 -4.297 1.00 72.38 302 PRO A O 1
ATOM 2167 N N . PRO A 1 303 ? 31.003 -56.574 -3.423 1.00 72.50 303 PRO A N 1
ATOM 2168 C CA . PRO A 1 303 ? 30.518 -57.926 -3.173 1.00 72.50 303 PRO A CA 1
ATOM 2169 C C . PRO A 1 303 ? 29.280 -57.916 -2.257 1.00 72.50 303 PRO A C 1
ATOM 2171 O O . PRO A 1 303 ? 29.181 -57.066 -1.365 1.00 72.50 303 PRO A O 1
ATOM 2174 N N . PRO A 1 304 ? 28.330 -58.849 -2.465 1.00 63.78 304 PRO A N 1
ATOM 2175 C CA . PRO A 1 304 ? 27.071 -58.876 -1.733 1.00 63.78 304 PRO A CA 1
ATOM 2176 C C . PRO A 1 304 ? 27.314 -58.991 -0.227 1.00 63.78 304 PRO A C 1
ATOM 2178 O O . PRO A 1 304 ? 28.050 -59.859 0.244 1.00 63.78 304 PRO A O 1
ATOM 2181 N N . SER A 1 305 ? 26.692 -58.083 0.525 1.00 66.31 305 SER A N 1
ATOM 2182 C CA . SER A 1 305 ? 26.739 -58.076 1.985 1.00 66.31 305 SER A CA 1
ATOM 2183 C C . SER A 1 305 ? 26.011 -59.299 2.563 1.00 66.31 305 SER A C 1
ATOM 2185 O O . SER A 1 305 ? 25.021 -59.747 1.977 1.00 66.31 305 SER A O 1
ATOM 2187 N N . PRO A 1 306 ? 26.469 -59.843 3.706 1.00 74.88 306 PRO A N 1
ATOM 2188 C CA . PRO A 1 306 ? 25.790 -60.947 4.374 1.00 74.88 306 PRO A CA 1
ATOM 2189 C C . PRO A 1 306 ? 24.364 -60.550 4.799 1.00 74.88 306 PRO A C 1
ATOM 2191 O O . PRO A 1 306 ? 24.118 -59.377 5.098 1.00 74.88 306 PRO A O 1
ATOM 2194 N N . PRO A 1 307 ? 23.420 -61.508 4.831 1.00 71.19 307 PRO A N 1
ATOM 2195 C CA . PRO A 1 307 ? 22.033 -61.232 5.179 1.00 71.19 307 PRO A CA 1
ATOM 2196 C C . PRO A 1 307 ? 21.921 -60.680 6.611 1.00 71.19 307 PRO A C 1
ATOM 2198 O O . PRO A 1 307 ? 22.604 -61.175 7.514 1.00 71.19 307 PRO A O 1
ATOM 2201 N N . PRO A 1 308 ? 21.071 -59.663 6.839 1.00 71.31 308 PRO A N 1
ATOM 2202 C CA . PRO A 1 308 ? 20.895 -59.074 8.157 1.00 71.31 308 PRO A CA 1
ATOM 2203 C C . PRO A 1 308 ? 20.248 -60.074 9.132 1.00 71.31 308 PRO A C 1
ATOM 2205 O O . PRO A 1 308 ? 19.393 -60.866 8.723 1.00 71.31 308 PRO A O 1
ATOM 2208 N N . PRO A 1 309 ? 20.619 -60.038 10.425 1.00 70.94 309 PRO A N 1
ATOM 2209 C CA . PRO A 1 309 ? 19.956 -60.833 11.447 1.00 70.94 309 PRO A CA 1
ATOM 2210 C C . PRO A 1 309 ? 18.486 -60.420 11.571 1.00 70.94 309 PRO A C 1
ATOM 2212 O O . PRO A 1 309 ? 18.145 -59.237 11.533 1.00 70.94 309 PRO A O 1
ATOM 2215 N N . SER A 1 310 ? 17.619 -61.421 11.710 1.00 59.72 310 SER A N 1
ATOM 2216 C CA . SER A 1 310 ? 16.171 -61.277 11.853 1.00 59.72 310 SER A CA 1
ATOM 2217 C C . SER A 1 310 ? 15.806 -60.307 12.979 1.00 59.72 310 SER A C 1
ATOM 2219 O O . SER A 1 310 ? 16.267 -60.442 14.114 1.00 59.72 310 SER A O 1
ATOM 2221 N N . SER A 1 311 ? 14.973 -59.326 12.637 1.00 65.19 311 SER A N 1
ATOM 2222 C CA . SER A 1 311 ? 14.471 -58.285 13.526 1.00 65.19 311 SER A CA 1
ATOM 2223 C C . SER A 1 311 ? 13.665 -58.867 14.700 1.00 65.19 311 SER A C 1
ATOM 2225 O O . SER A 1 311 ? 12.915 -59.830 14.516 1.00 65.19 311 SER A O 1
ATOM 2227 N N . PRO A 1 312 ? 13.789 -58.293 15.912 1.00 74.31 312 PRO A N 1
ATOM 2228 C CA . PRO A 1 312 ? 12.978 -58.695 17.054 1.00 74.31 312 PRO A CA 1
ATOM 2229 C C . PRO A 1 312 ? 11.500 -58.317 16.845 1.00 74.31 312 PRO A C 1
ATOM 2231 O O . PRO A 1 312 ? 11.206 -57.328 16.165 1.00 74.31 312 PRO A O 1
ATOM 2234 N N . PRO A 1 313 ? 10.560 -59.086 17.425 1.00 74.69 313 PRO A N 1
ATOM 2235 C CA . PRO A 1 313 ? 9.133 -58.826 17.288 1.00 74.69 313 PRO A CA 1
ATOM 2236 C C . PRO A 1 313 ? 8.745 -57.469 17.903 1.00 74.69 313 PRO A C 1
ATOM 2238 O O . PRO A 1 313 ? 9.340 -57.049 18.901 1.00 74.69 313 PRO A O 1
ATOM 2241 N N . PRO A 1 314 ? 7.750 -56.778 17.321 1.00 70.94 314 PRO A N 1
ATOM 2242 C CA . PRO A 1 314 ? 7.322 -55.465 17.782 1.00 70.94 314 PRO A CA 1
ATOM 2243 C C . PRO A 1 314 ? 6.749 -55.522 19.210 1.00 70.94 314 PRO A C 1
ATOM 2245 O O . PRO A 1 314 ? 6.077 -56.496 19.563 1.00 70.94 314 PRO A O 1
ATOM 2248 N N . PRO A 1 315 ? 6.982 -54.484 20.035 1.00 67.69 315 PRO A N 1
ATOM 2249 C CA . PRO A 1 315 ? 6.418 -54.402 21.375 1.00 67.69 315 PRO A CA 1
ATOM 2250 C C . PRO A 1 315 ? 4.892 -54.257 21.326 1.00 67.69 315 PRO A C 1
ATOM 2252 O O . PRO A 1 315 ? 4.342 -53.521 20.505 1.00 67.69 315 PRO A O 1
ATOM 2255 N N . SER A 1 316 ? 4.219 -54.972 22.228 1.00 70.25 316 SER A N 1
ATOM 2256 C CA . SER A 1 316 ? 2.763 -54.971 22.372 1.00 70.25 316 SER A CA 1
ATOM 2257 C C . SER A 1 316 ? 2.210 -53.562 22.635 1.00 70.25 316 SER A C 1
ATOM 2259 O O . SER A 1 316 ? 2.834 -52.790 23.369 1.00 70.25 316 SER A O 1
ATOM 2261 N N . PRO A 1 317 ? 1.029 -53.224 22.087 1.00 74.56 317 PRO A N 1
ATOM 2262 C CA . PRO A 1 317 ? 0.403 -51.929 22.316 1.00 74.56 317 PRO A CA 1
ATOM 2263 C C . PRO A 1 317 ? 0.043 -51.731 23.801 1.00 74.56 317 PRO A C 1
ATOM 2265 O O . PRO A 1 317 ? -0.331 -52.695 24.479 1.00 74.56 317 PRO A O 1
ATOM 2268 N N . PRO A 1 318 ? 0.137 -50.493 24.318 1.00 74.50 318 PRO A N 1
ATOM 2269 C CA . PRO A 1 318 ? -0.219 -50.185 25.696 1.00 74.50 318 PRO A CA 1
ATOM 2270 C C . PRO A 1 318 ? -1.729 -50.366 25.944 1.00 74.50 318 PRO A C 1
ATOM 2272 O O . PRO A 1 318 ? -2.536 -50.133 25.039 1.00 74.50 318 PRO A O 1
ATOM 2275 N N . PRO A 1 319 ? -2.129 -50.771 27.164 1.00 77.38 319 PRO A N 1
ATOM 2276 C CA . PRO A 1 319 ? -3.530 -50.976 27.508 1.00 77.38 319 PRO A CA 1
ATOM 2277 C C . PRO A 1 319 ? -4.325 -49.657 27.471 1.00 77.38 319 PRO A C 1
ATOM 2279 O O . PRO A 1 319 ? -3.777 -48.595 27.788 1.00 77.38 319 PRO A O 1
ATOM 2282 N N . PRO A 1 320 ? -5.620 -49.709 27.109 1.00 70.12 320 PRO A N 1
ATOM 2283 C CA . PRO A 1 320 ? -6.477 -48.532 27.047 1.00 70.12 320 PRO A CA 1
ATOM 2284 C C . PRO A 1 320 ? -6.628 -47.872 28.422 1.00 70.12 320 PRO A C 1
ATOM 2286 O O . PRO A 1 320 ? -6.769 -48.542 29.447 1.00 70.12 320 PRO A O 1
ATOM 2289 N N . SER A 1 321 ? -6.597 -46.540 28.431 1.00 69.44 321 SER A N 1
ATOM 2290 C CA . SER A 1 321 ? -6.753 -45.729 29.639 1.00 69.44 321 SER A CA 1
ATOM 2291 C C . SER A 1 321 ? -8.136 -45.932 30.282 1.00 69.44 321 SER A C 1
ATOM 2293 O O . SER A 1 321 ? -9.127 -46.068 29.559 1.00 69.44 321 SER A O 1
ATOM 2295 N N . PRO A 1 322 ? -8.233 -45.936 31.626 1.00 75.81 322 PRO A N 1
ATOM 2296 C CA . PRO A 1 322 ? -9.503 -46.103 32.322 1.00 75.81 322 PRO A CA 1
ATOM 2297 C C . PRO A 1 322 ? -10.439 -44.902 32.093 1.00 75.81 322 PRO A C 1
ATOM 2299 O O . PRO A 1 322 ? -9.965 -43.770 31.949 1.00 75.81 322 PRO A O 1
ATOM 2302 N N . PRO A 1 323 ? -11.766 -45.124 32.074 1.00 74.38 323 PRO A N 1
ATOM 2303 C CA . PRO A 1 323 ? -12.740 -44.058 31.890 1.00 74.38 323 PRO A CA 1
ATOM 2304 C C . PRO A 1 323 ? -12.735 -43.073 33.075 1.00 74.38 323 PRO A C 1
ATOM 2306 O O . PRO A 1 323 ? -12.510 -43.482 34.219 1.00 74.38 323 PRO A O 1
ATOM 2309 N N . PRO A 1 324 ? -12.996 -41.776 32.825 1.00 71.88 324 PRO A N 1
ATOM 2310 C CA . PRO A 1 324 ? -13.022 -40.759 33.869 1.00 71.88 324 PRO A CA 1
ATOM 2311 C C . PRO A 1 324 ? -14.172 -40.990 34.871 1.00 71.88 324 PRO A C 1
ATOM 2313 O O . PRO A 1 324 ? -15.252 -41.443 34.477 1.00 71.88 324 PRO A O 1
ATOM 2316 N N . PRO A 1 325 ? -13.968 -40.669 36.165 1.00 67.19 325 PRO A N 1
ATOM 2317 C CA . PRO A 1 325 ? -14.975 -40.857 37.204 1.00 67.19 325 PRO A CA 1
ATOM 2318 C C . PRO A 1 325 ? -16.187 -39.940 37.000 1.00 67.19 325 PRO A C 1
ATOM 2320 O O . PRO A 1 325 ? -16.058 -38.770 36.635 1.00 67.19 325 PRO A O 1
ATOM 2323 N N . SER A 1 326 ? -17.376 -40.489 37.251 1.00 66.19 326 SER A N 1
ATOM 2324 C CA . SER A 1 326 ? -18.654 -39.789 37.116 1.00 66.19 326 SER A CA 1
ATOM 2325 C C . SER A 1 326 ? -18.781 -38.616 38.102 1.00 66.19 326 SER A C 1
ATOM 2327 O O . SER A 1 326 ? -18.331 -38.728 39.246 1.00 66.19 326 SER A O 1
ATOM 2329 N N . PRO A 1 327 ? -19.420 -37.500 37.700 1.00 70.31 327 PRO A N 1
ATOM 2330 C CA . PRO A 1 327 ? -19.649 -36.365 38.587 1.00 70.31 327 PRO A CA 1
ATOM 2331 C C . PRO A 1 327 ? -20.641 -36.713 39.716 1.00 70.31 327 PRO A C 1
ATOM 2333 O O . PRO A 1 327 ? -21.572 -37.493 39.496 1.00 70.31 327 PRO A O 1
ATOM 2336 N N . PRO A 1 328 ? -20.466 -36.142 40.924 1.00 68.69 328 PRO A N 1
ATOM 2337 C CA . PRO A 1 328 ? -21.338 -36.410 42.063 1.00 68.69 328 PRO A CA 1
ATOM 2338 C C . PRO A 1 328 ? -22.741 -35.796 41.884 1.00 68.69 328 PRO A C 1
ATOM 2340 O O . PRO A 1 328 ? -22.883 -34.758 41.229 1.00 68.69 328 PRO A O 1
ATOM 2343 N N . PRO A 1 329 ? -23.785 -36.409 42.476 1.00 66.69 329 PRO A N 1
ATOM 2344 C CA . PRO A 1 329 ? -25.161 -35.941 42.349 1.00 66.69 329 PRO A CA 1
ATOM 2345 C C . PRO A 1 329 ? -25.407 -34.618 43.102 1.00 66.69 329 PRO A C 1
ATOM 2347 O O . PRO A 1 329 ? -24.779 -34.361 44.134 1.00 66.69 329 PRO A O 1
ATOM 2350 N N . PRO A 1 330 ? -26.348 -33.783 42.621 1.00 58.72 330 PRO A N 1
ATOM 2351 C CA . PRO A 1 330 ? -26.668 -32.506 43.240 1.00 58.72 330 PRO A CA 1
ATOM 2352 C C . PRO A 1 330 ? -27.397 -32.708 44.573 1.00 58.72 330 PRO A C 1
ATOM 2354 O O . PRO A 1 330 ? -28.431 -33.373 44.653 1.00 58.72 330 PRO A O 1
ATOM 2357 N N . VAL A 1 331 ? -26.845 -32.111 45.630 1.00 56.03 331 VAL A N 1
ATOM 2358 C CA . VAL A 1 331 ? -27.433 -32.106 46.971 1.00 56.03 331 VAL A CA 1
ATOM 2359 C C . VAL A 1 331 ? -28.686 -31.230 46.966 1.00 56.03 331 VAL A C 1
ATOM 2361 O O . VAL A 1 331 ? -28.623 -30.019 46.759 1.00 56.03 331 VAL A O 1
ATOM 2364 N N . VAL A 1 332 ? -29.829 -31.866 47.211 1.00 53.16 332 VAL A N 1
ATOM 2365 C CA . VAL A 1 332 ? -31.118 -31.223 47.469 1.00 53.16 332 VAL A CA 1
ATOM 2366 C C . VAL A 1 332 ? -31.059 -30.559 48.844 1.00 53.16 332 VAL A C 1
ATOM 2368 O O . VAL A 1 332 ? -30.933 -31.242 49.858 1.00 53.16 332 VAL A O 1
ATOM 2371 N N . VAL A 1 333 ? -31.177 -29.233 48.891 1.00 47.50 333 VAL A N 1
ATOM 2372 C CA . VAL A 1 333 ? -31.383 -28.491 50.142 1.00 47.50 333 VAL A CA 1
ATOM 2373 C C . VAL A 1 333 ? -32.850 -28.080 50.212 1.00 47.50 333 VAL A C 1
ATOM 2375 O O . VAL A 1 333 ? -33.320 -27.272 49.416 1.00 47.50 333 VAL A O 1
ATOM 2378 N N . SER A 1 334 ? -33.571 -28.664 51.169 1.00 42.03 334 SER A N 1
ATOM 2379 C CA . SER A 1 334 ? -34.891 -28.219 51.630 1.00 42.03 334 SER A CA 1
ATOM 2380 C C . SER A 1 334 ? -34.799 -27.671 53.066 1.00 42.03 334 SER A C 1
ATOM 2382 O O . SER A 1 334 ? -33.840 -27.987 53.773 1.00 42.03 334 SER A O 1
ATOM 2384 N N . PRO A 1 335 ? -35.750 -26.816 53.493 1.00 64.62 335 PRO A N 1
ATOM 2385 C CA . PRO A 1 335 ? -35.540 -25.817 54.540 1.00 64.62 335 PRO A CA 1
ATOM 2386 C C . PRO A 1 335 ? -36.072 -26.253 55.914 1.00 64.62 335 PRO A C 1
ATOM 2388 O O . PRO A 1 335 ? -37.093 -26.934 56.002 1.00 64.62 335 PRO A O 1
ATOM 2391 N N . SER A 1 336 ? -35.435 -25.811 57.007 1.00 38.03 336 SER A N 1
ATOM 2392 C CA . SER A 1 336 ? -36.030 -25.842 58.358 1.00 38.03 336 SER A CA 1
ATOM 2393 C C . SER A 1 336 ? -35.216 -25.045 59.402 1.00 38.03 336 SER A C 1
ATOM 2395 O O . SER A 1 336 ? -34.126 -24.583 59.069 1.00 38.03 336 SER A O 1
ATOM 2397 N N . PRO A 1 337 ? -35.744 -24.760 60.616 1.00 53.31 337 PRO A N 1
ATOM 2398 C CA . PRO A 1 337 ? -35.976 -23.388 61.061 1.00 53.31 337 PRO A CA 1
ATOM 2399 C C . PRO A 1 337 ? -35.199 -22.976 62.330 1.00 53.31 337 PRO A C 1
ATOM 2401 O O . PRO A 1 337 ? -34.638 -23.784 63.055 1.00 53.31 337 PRO A O 1
ATOM 2404 N N . SER A 1 338 ? -35.228 -21.664 62.576 1.00 47.22 338 SER A N 1
ATOM 2405 C CA . SER A 1 338 ? -35.190 -20.923 63.849 1.00 47.22 338 SER A CA 1
ATOM 2406 C C . SER A 1 338 ? -34.562 -21.507 65.139 1.00 47.22 338 SER A C 1
ATOM 2408 O O . SER A 1 338 ? -35.041 -22.482 65.702 1.00 47.22 338 SER A O 1
ATOM 2410 N N . LYS A 1 339 ? -33.721 -20.638 65.741 1.00 47.41 339 LYS A N 1
ATOM 2411 C CA . LYS A 1 339 ? -33.417 -20.424 67.183 1.00 47.41 339 LYS A CA 1
ATOM 2412 C C . LYS A 1 339 ? -32.488 -21.430 67.890 1.00 47.41 339 LYS A C 1
ATOM 2414 O O . LYS A 1 339 ? -32.904 -22.526 68.217 1.00 47.41 339 LYS A O 1
ATOM 2419 N N . HIS A 1 340 ? -31.328 -20.958 68.366 1.00 39.22 340 HIS A N 1
ATOM 2420 C CA . HIS A 1 340 ? -31.113 -20.568 69.775 1.00 39.22 340 HIS A CA 1
ATOM 2421 C C . HIS A 1 340 ? -29.693 -20.006 70.018 1.00 39.22 340 HIS A C 1
ATOM 2423 O O . HIS A 1 340 ? -28.773 -20.212 69.235 1.00 39.22 340 HIS A O 1
ATOM 2429 N N . LYS A 1 341 ? -29.580 -19.218 71.094 1.00 42.69 341 LYS A N 1
ATOM 2430 C CA . LYS A 1 341 ? -28.451 -18.388 71.551 1.00 42.69 341 LYS A CA 1
ATOM 2431 C C . LYS A 1 341 ? -27.298 -19.162 72.237 1.00 42.69 341 LYS A C 1
ATOM 2433 O O . LYS A 1 341 ? -27.574 -20.105 72.971 1.00 42.69 341 LYS A O 1
ATOM 2438 N N . SER A 1 342 ? -26.101 -18.546 72.164 1.00 38.12 342 SER A N 1
ATOM 2439 C CA . SER A 1 342 ? -24.950 -18.563 73.117 1.00 38.12 342 SER A CA 1
ATOM 2440 C C . SER A 1 342 ? -23.975 -19.759 73.087 1.00 38.12 342 SER A C 1
ATOM 2442 O O . SER A 1 342 ? -24.408 -20.853 72.748 1.00 38.12 342 SER A O 1
ATOM 2444 N N . PRO A 1 343 ? -22.727 -19.650 73.620 1.00 45.25 343 PRO A N 1
ATOM 2445 C CA . PRO A 1 343 ? -21.732 -18.550 73.694 1.00 45.25 343 PRO A CA 1
ATOM 2446 C C . PRO A 1 343 ? -20.332 -18.975 73.120 1.00 45.25 343 PRO A C 1
ATOM 2448 O O . PRO A 1 343 ? -20.160 -20.135 72.748 1.00 45.25 343 PRO A O 1
ATOM 2451 N N . PRO A 1 344 ? -19.308 -18.090 73.011 1.00 49.31 344 PRO A N 1
ATOM 2452 C CA . PRO A 1 344 ? -18.072 -18.392 72.268 1.00 49.31 344 PRO A CA 1
ATOM 2453 C C . PRO A 1 344 ? -16.975 -19.068 73.122 1.00 49.31 344 PRO A C 1
ATOM 2455 O O . PRO A 1 344 ? -16.774 -18.664 74.270 1.00 49.31 344 PRO A O 1
ATOM 2458 N N . PRO A 1 345 ? -16.191 -20.023 72.575 1.00 48.88 345 PRO A N 1
ATOM 2459 C CA . PRO A 1 345 ? -15.042 -20.591 73.269 1.00 48.88 345 PRO A CA 1
ATOM 2460 C C . PRO A 1 345 ? -13.724 -19.873 72.925 1.00 48.88 345 PRO A C 1
ATOM 2462 O O . PRO A 1 345 ? -13.386 -19.623 71.773 1.00 48.88 345 PRO A O 1
ATOM 2465 N N . HIS A 1 346 ? -12.995 -19.562 73.994 1.00 41.78 346 HIS A N 1
ATOM 2466 C CA . HIS A 1 346 ? -11.541 -19.546 74.182 1.00 41.78 346 HIS A CA 1
ATOM 2467 C C . HIS A 1 346 ? -10.588 -19.341 72.984 1.00 41.78 346 HIS A C 1
ATOM 2469 O O . HIS A 1 346 ? -10.386 -20.196 72.125 1.00 41.78 346 HIS A O 1
ATOM 2475 N N . LYS A 1 347 ? -9.869 -18.215 73.084 1.00 43.56 347 LYS A N 1
ATOM 2476 C CA . LYS A 1 347 ? -8.643 -17.836 72.369 1.00 43.56 347 LYS A CA 1
ATOM 2477 C C . LYS A 1 347 ? -7.523 -18.877 72.538 1.00 43.56 347 LYS A C 1
ATOM 2479 O O . LYS A 1 347 ? -7.232 -19.286 73.660 1.00 43.56 347 LYS A O 1
ATOM 2484 N N . LYS A 1 348 ? -6.824 -19.194 71.441 1.00 41.19 348 LYS A N 1
ATOM 2485 C CA . LYS A 1 348 ? -5.452 -19.731 71.441 1.00 41.19 348 LYS A CA 1
ATOM 2486 C C . LYS A 1 348 ? -4.469 -18.638 71.004 1.00 41.19 348 LYS A C 1
ATOM 2488 O O . LYS A 1 348 ? -4.758 -17.857 70.103 1.00 41.19 348 LYS A O 1
ATOM 2493 N N . SER A 1 349 ? -3.345 -18.600 71.707 1.00 43.97 349 SER A N 1
ATOM 2494 C CA . SER A 1 349 ? -2.245 -17.634 71.654 1.00 43.97 349 SER A CA 1
ATOM 2495 C C . SER A 1 349 ? -1.421 -17.666 70.352 1.00 43.97 349 SER A C 1
ATOM 2497 O O . SER A 1 349 ? -1.269 -18.745 69.778 1.00 43.97 349 SER A O 1
ATOM 2499 N N . PRO A 1 350 ? -0.790 -16.544 69.947 1.00 53.44 350 PRO A N 1
ATOM 2500 C CA . PRO A 1 350 ? 0.359 -16.515 69.037 1.00 53.44 350 PRO A CA 1
ATOM 2501 C C . PRO A 1 350 ? 1.717 -16.374 69.783 1.00 53.44 350 PRO A C 1
ATOM 2503 O O . PRO A 1 350 ? 1.724 -16.050 70.974 1.00 53.44 350 PRO A O 1
ATOM 2506 N N . PRO A 1 351 ? 2.860 -16.657 69.115 1.00 52.84 351 PRO A N 1
ATOM 2507 C CA . PRO A 1 351 ? 4.195 -16.779 69.725 1.00 52.84 351 PRO A CA 1
ATOM 2508 C C . PRO A 1 351 ? 4.900 -15.418 69.949 1.00 52.84 351 PRO A C 1
ATOM 2510 O O . PRO A 1 351 ? 4.429 -14.402 69.439 1.00 52.84 351 PRO A O 1
ATOM 2513 N N . PRO A 1 352 ? 6.009 -15.370 70.724 1.00 54.19 352 PRO A N 1
ATOM 2514 C CA . PRO A 1 352 ? 6.499 -14.137 71.334 1.00 54.19 352 PRO A CA 1
ATOM 2515 C C . PRO A 1 352 ? 7.366 -13.300 70.388 1.00 54.19 352 PRO A C 1
ATOM 2517 O O . PRO A 1 352 ? 8.322 -13.792 69.785 1.00 54.19 352 PRO A O 1
ATOM 2520 N N . GLU A 1 353 ? 7.058 -12.007 70.321 1.00 43.66 353 GLU A N 1
ATOM 2521 C CA . GLU A 1 353 ? 7.839 -11.002 69.609 1.00 43.66 353 GLU A CA 1
ATOM 2522 C C . GLU A 1 353 ? 8.871 -10.352 70.545 1.00 43.66 353 GLU A C 1
ATOM 2524 O O . GLU A 1 353 ? 8.637 -10.131 71.735 1.00 43.66 353 GLU A O 1
ATOM 2529 N N . LYS A 1 354 ? 10.063 -10.119 69.993 1.00 46.41 354 LYS A N 1
ATOM 2530 C CA . LYS A 1 354 ? 11.282 -9.711 70.692 1.00 46.41 354 LYS A CA 1
ATOM 2531 C C . LYS A 1 354 ? 11.209 -8.276 71.229 1.00 46.41 354 LYS A C 1
ATOM 2533 O O . LYS A 1 354 ? 10.686 -7.368 70.595 1.00 46.41 354 LYS A O 1
ATOM 2538 N N . MET A 1 355 ? 11.845 -8.108 72.387 1.00 50.94 355 MET A N 1
ATOM 2539 C CA . MET A 1 355 ? 12.094 -6.867 73.124 1.00 50.94 355 MET A CA 1
ATOM 2540 C C .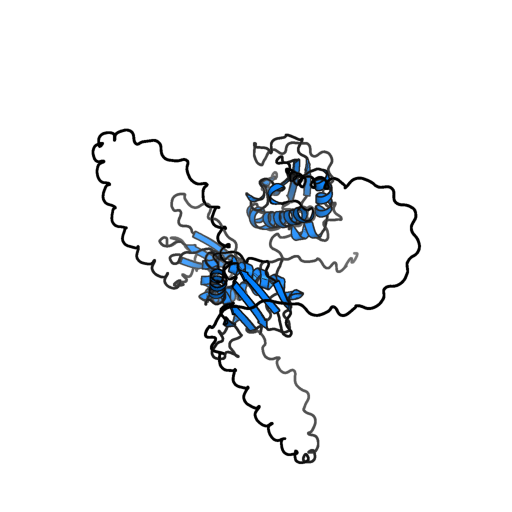 MET A 1 355 ? 12.635 -5.712 72.260 1.00 50.94 355 MET A C 1
ATOM 2542 O O . MET A 1 355 ? 13.588 -5.888 71.500 1.00 50.94 355 MET A O 1
ATOM 2546 N N . LYS A 1 356 ? 12.111 -4.501 72.498 1.00 46.22 356 LYS A N 1
ATOM 2547 C CA . LYS A 1 356 ? 12.745 -3.213 72.164 1.00 46.22 356 LYS A CA 1
ATOM 2548 C C . LYS A 1 356 ? 12.561 -2.229 73.350 1.00 46.22 356 LYS A C 1
ATOM 2550 O O . LYS A 1 356 ? 11.552 -2.352 74.043 1.00 46.22 356 LYS A O 1
ATOM 2555 N N . PRO A 1 357 ? 13.537 -1.342 73.656 1.00 53.31 357 PRO A N 1
ATOM 2556 C CA . PRO A 1 357 ? 13.766 -0.809 75.010 1.00 53.31 357 PRO A CA 1
ATOM 2557 C C . PRO A 1 357 ? 13.161 0.615 75.213 1.00 53.31 357 PRO A C 1
ATOM 2559 O O . PRO A 1 357 ? 12.399 1.056 74.354 1.00 53.31 357 PRO A O 1
ATOM 2562 N N . PRO A 1 358 ? 13.363 1.282 76.374 1.00 55.72 358 PRO A N 1
ATOM 2563 C CA . PRO A 1 358 ? 12.310 1.831 77.227 1.00 55.72 358 PRO A CA 1
ATOM 2564 C C . PRO A 1 358 ? 11.815 3.246 76.856 1.00 55.72 358 PRO A C 1
ATOM 2566 O O . PRO A 1 358 ? 12.499 4.038 76.212 1.00 55.72 358 PRO A O 1
ATOM 2569 N N . LEU A 1 359 ? 10.603 3.538 77.335 1.00 43.69 359 LEU A N 1
ATOM 2570 C CA . LEU A 1 359 ? 9.859 4.794 77.213 1.00 43.69 359 LEU A CA 1
ATOM 2571 C C . LEU A 1 359 ? 10.518 5.989 77.927 1.00 43.69 359 LEU A C 1
ATOM 2573 O O . LEU A 1 359 ? 10.915 5.889 79.086 1.00 43.69 359 LEU A O 1
ATOM 2577 N N . SER A 1 360 ? 10.470 7.140 77.253 1.00 43.41 360 SER A N 1
ATOM 2578 C CA . SER A 1 360 ? 10.508 8.493 77.834 1.00 43.41 360 SER A CA 1
ATOM 2579 C C . SER A 1 360 ? 9.073 9.057 77.944 1.00 43.41 360 SER A C 1
ATOM 2581 O O . SER A 1 360 ? 8.172 8.540 77.277 1.00 43.41 360 SER A O 1
ATOM 2583 N N . PRO A 1 361 ? 8.817 10.068 78.800 1.00 55.50 361 PRO A N 1
ATOM 2584 C CA . PRO A 1 361 ? 7.499 10.301 79.384 1.00 55.50 361 PRO A CA 1
ATOM 2585 C C . PRO A 1 361 ? 6.501 10.994 78.446 1.00 55.50 361 PRO A C 1
ATOM 2587 O O . PRO A 1 361 ? 6.834 11.879 77.660 1.00 55.50 361 PRO A O 1
ATOM 2590 N N . VAL A 1 362 ? 5.249 10.567 78.595 1.00 41.69 362 VAL A N 1
ATOM 2591 C CA . VAL A 1 362 ? 4.051 10.998 77.872 1.00 41.69 362 VAL A CA 1
ATOM 2592 C C . VAL A 1 362 ? 3.699 12.446 78.224 1.00 41.69 362 VAL A C 1
ATOM 2594 O O . VAL A 1 362 ? 3.316 12.734 79.355 1.00 41.69 362 VAL A O 1
ATOM 2597 N N . PHE A 1 363 ? 3.748 13.339 77.234 1.00 47.09 363 PHE A N 1
ATOM 2598 C CA . PHE A 1 363 ? 2.941 14.558 77.225 1.00 47.09 363 PHE A CA 1
ATOM 2599 C C . PHE A 1 363 ? 1.616 14.252 76.516 1.00 47.09 363 PHE A C 1
ATOM 2601 O O . PHE A 1 363 ? 1.606 13.797 75.372 1.00 47.09 363 PHE A O 1
ATOM 2608 N N . GLN A 1 364 ? 0.495 14.485 77.205 1.00 54.16 364 GLN A N 1
ATOM 2609 C CA . GLN A 1 364 ? -0.843 14.486 76.611 1.00 54.16 364 GLN A CA 1
ATOM 2610 C C . GLN A 1 364 ? -0.925 15.600 75.560 1.00 54.16 364 GLN A C 1
ATOM 2612 O O . GLN A 1 364 ? -0.976 16.778 75.906 1.00 54.16 364 GLN A O 1
ATOM 2617 N N . ALA A 1 365 ? -0.957 15.220 74.284 1.00 49.09 365 ALA A N 1
ATOM 2618 C CA . ALA A 1 365 ? -1.328 16.100 73.186 1.00 49.09 365 ALA A CA 1
ATOM 2619 C C . ALA A 1 365 ? -2.699 15.678 72.643 1.00 49.09 365 ALA A C 1
ATOM 2621 O O . ALA A 1 365 ? -2.972 14.492 72.444 1.00 49.09 365 ALA A O 1
ATOM 2622 N N . SER A 1 366 ? -3.557 16.677 72.454 1.00 58.44 366 SER A N 1
ATOM 2623 C CA . SER A 1 366 ? -4.908 16.606 71.900 1.00 58.44 366 SER A CA 1
ATOM 2624 C C . SER A 1 366 ? -4.984 15.808 70.587 1.00 58.44 366 SER A C 1
ATOM 2626 O O . SER A 1 366 ? -4.002 15.767 69.843 1.00 58.44 366 SER A O 1
ATOM 2628 N N . PRO A 1 367 ? -6.141 15.194 70.266 1.00 59.78 367 PRO A N 1
ATOM 2629 C CA . PRO A 1 367 ? -6.296 14.385 69.060 1.00 59.78 367 PRO A CA 1
ATOM 2630 C C . PRO A 1 367 ? -5.985 15.199 67.789 1.00 59.78 367 PRO A C 1
ATOM 2632 O O . PRO A 1 367 ? -6.427 16.347 67.680 1.00 59.78 367 PRO A O 1
ATOM 2635 N N . PRO A 1 368 ? -5.236 14.629 66.826 1.00 53.69 368 PRO A N 1
ATOM 2636 C CA . PRO A 1 368 ? -4.884 15.323 65.598 1.00 53.69 368 PRO A CA 1
ATOM 2637 C C . PRO A 1 368 ? -6.130 15.518 64.729 1.00 53.69 368 PRO A C 1
ATOM 2639 O O . PRO A 1 368 ? -6.910 14.589 64.509 1.00 53.69 368 PRO A O 1
ATOM 2642 N N . LEU A 1 369 ? -6.300 16.744 64.231 1.00 63.69 369 LEU A N 1
ATOM 2643 C CA . LEU A 1 369 ? -7.261 17.063 63.179 1.00 63.69 369 LEU A CA 1
ATOM 2644 C C . LEU A 1 369 ? -7.018 16.155 61.959 1.00 63.69 369 LEU A C 1
ATOM 2646 O O . LEU A 1 369 ? -5.859 15.857 61.649 1.00 63.69 369 LEU A O 1
ATOM 2650 N N .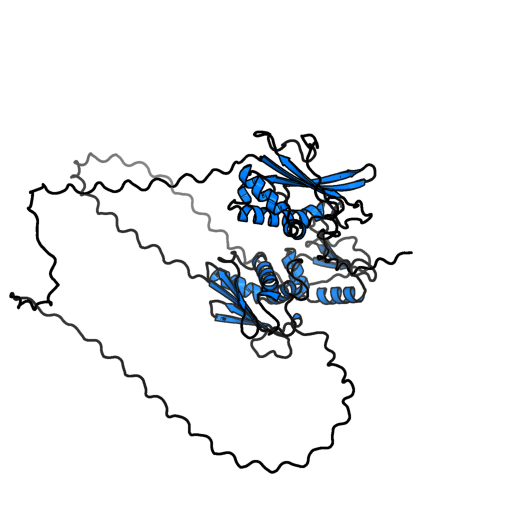 PRO A 1 370 ? -8.083 15.716 61.262 1.00 68.50 370 PRO A N 1
ATOM 2651 C CA . PRO A 1 370 ? -7.942 14.920 60.054 1.00 68.50 370 PRO A CA 1
ATOM 2652 C C . PRO A 1 370 ? -7.077 15.672 59.031 1.00 68.50 370 PRO A C 1
ATOM 2654 O O . PRO A 1 370 ? -7.207 16.895 58.905 1.00 68.50 370 PRO A O 1
ATOM 2657 N N . PRO A 1 371 ? -6.181 14.967 58.319 1.00 68.19 371 PRO A N 1
ATOM 2658 C CA . PRO A 1 371 ? -5.307 15.595 57.344 1.00 68.19 371 PRO A CA 1
ATOM 2659 C C . PRO A 1 371 ? -6.151 16.310 56.278 1.00 68.19 371 PRO A C 1
ATOM 2661 O O . PRO A 1 371 ? -7.171 15.762 55.846 1.00 68.19 371 PRO A O 1
ATOM 2664 N N . PRO A 1 372 ? -5.760 17.527 55.859 1.00 69.19 372 PRO A N 1
ATOM 2665 C CA . PRO A 1 372 ? -6.458 18.239 54.801 1.00 69.19 372 PRO A CA 1
ATOM 2666 C C . PRO A 1 372 ? -6.477 17.376 53.539 1.00 69.19 372 PRO A C 1
ATOM 2668 O O . PRO A 1 372 ? -5.461 16.784 53.167 1.00 69.19 372 PRO A O 1
ATOM 2671 N N . SER A 1 373 ? -7.650 17.290 52.907 1.00 67.94 373 SER A N 1
ATOM 2672 C CA . SER A 1 373 ? -7.837 16.567 51.652 1.00 67.94 373 SER A CA 1
ATOM 2673 C C . SER A 1 373 ? -6.750 16.967 50.650 1.00 67.94 373 SER A C 1
ATOM 2675 O O . SER A 1 373 ? -6.467 18.164 50.526 1.00 67.94 373 SER A O 1
ATOM 2677 N N . PRO A 1 374 ? -6.133 16.002 49.942 1.00 69.12 374 PRO A N 1
ATOM 2678 C CA . PRO A 1 374 ? -5.117 16.315 48.952 1.00 69.12 374 PRO A CA 1
ATOM 2679 C C . PRO A 1 374 ? -5.701 17.299 47.931 1.00 69.12 374 PRO A C 1
ATOM 2681 O O . PRO A 1 374 ? -6.852 17.123 47.512 1.00 69.12 374 PRO A O 1
ATOM 2684 N N . PRO A 1 375 ? -4.952 18.352 47.560 1.00 73.56 375 PRO A N 1
ATOM 2685 C CA . PRO A 1 375 ? -5.421 19.308 46.574 1.00 73.56 375 PRO A CA 1
ATOM 2686 C C . PRO A 1 375 ? -5.783 18.558 45.285 1.00 73.56 375 PRO A C 1
ATOM 2688 O O . PRO A 1 375 ? -5.086 17.601 44.925 1.00 73.56 375 PRO A O 1
ATOM 2691 N N . PRO A 1 376 ? -6.878 18.945 44.606 1.00 75.69 376 PRO A N 1
ATOM 2692 C CA . PRO A 1 376 ? -7.264 18.320 43.351 1.00 75.69 376 PRO A CA 1
ATOM 2693 C C . PRO A 1 376 ? -6.068 18.345 42.389 1.00 75.69 376 PRO A C 1
ATOM 2695 O O . PRO A 1 376 ? -5.356 19.354 42.348 1.00 75.69 376 PRO A O 1
ATOM 2698 N N . PRO A 1 377 ? -5.805 17.246 41.655 1.00 70.12 377 PRO A N 1
ATOM 2699 C CA . PRO A 1 377 ? -4.674 17.175 40.744 1.00 70.12 377 PRO A CA 1
ATOM 2700 C C . PRO A 1 377 ? -4.727 18.366 39.792 1.00 70.12 377 PRO A C 1
ATOM 2702 O O . PRO A 1 377 ? -5.760 18.623 39.168 1.00 70.12 377 PRO A O 1
ATOM 2705 N N . SER A 1 378 ? -3.621 19.111 39.733 1.00 70.12 378 SER A N 1
ATOM 2706 C CA . SER A 1 378 ? -3.479 20.254 38.839 1.00 70.12 378 SER A CA 1
ATOM 2707 C C . SER A 1 378 ? -3.898 19.832 37.430 1.00 70.12 378 SER A C 1
ATOM 2709 O O . SER A 1 378 ? -3.459 18.767 36.978 1.00 70.12 378 SER A O 1
ATOM 2711 N N . PRO A 1 379 ? -4.746 20.613 36.736 1.00 73.12 379 PRO A N 1
ATOM 2712 C CA . PRO A 1 379 ? -5.124 20.287 35.371 1.00 73.12 379 PRO A CA 1
ATOM 2713 C C . PRO A 1 379 ? -3.850 20.100 34.536 1.00 73.12 379 PRO A C 1
ATOM 2715 O O . PRO A 1 379 ? -2.894 20.865 34.718 1.00 73.12 379 PRO A O 1
ATOM 2718 N N . PRO A 1 380 ? -3.794 19.069 33.672 1.00 70.06 380 PRO A N 1
ATOM 2719 C CA . PRO A 1 380 ? -2.623 18.827 32.846 1.00 70.06 380 PRO A CA 1
ATOM 2720 C C . PRO A 1 380 ? -2.292 20.107 32.067 1.00 70.06 380 PRO A C 1
ATOM 2722 O O . PRO A 1 380 ? -3.217 20.771 31.583 1.00 70.06 380 PRO A O 1
ATOM 2725 N N . PRO A 1 381 ? -1.005 20.490 31.975 1.00 69.12 381 PRO A N 1
ATOM 2726 C CA . PRO A 1 381 ? -0.617 21.685 31.245 1.00 69.12 381 PRO A CA 1
ATOM 2727 C C . PRO A 1 381 ? -1.187 21.603 29.823 1.00 69.12 381 PRO A C 1
ATOM 2729 O O . PRO A 1 381 ? -1.111 20.533 29.207 1.00 69.12 381 PRO A O 1
ATOM 2732 N N . PRO A 1 382 ? -1.793 22.689 29.310 1.00 63.91 382 PRO A N 1
ATOM 2733 C CA . PRO A 1 382 ? -2.365 22.693 27.973 1.00 63.91 382 PRO A CA 1
ATOM 2734 C C . PRO A 1 382 ? -1.296 22.253 26.975 1.00 63.91 382 PRO A C 1
ATOM 2736 O O . PRO A 1 382 ? -0.156 22.724 27.033 1.00 63.91 382 PRO A O 1
ATOM 2739 N N . SER A 1 383 ? -1.651 21.316 26.090 1.00 58.94 383 SER A N 1
ATOM 2740 C CA . SER A 1 383 ? -0.742 20.853 25.044 1.00 58.94 383 SER A CA 1
ATOM 2741 C C . SER A 1 383 ? -0.197 22.071 24.293 1.00 58.94 383 SER A C 1
ATOM 2743 O O . SER A 1 383 ? -0.992 22.947 23.938 1.00 58.94 383 SER A O 1
ATOM 2745 N N . PRO A 1 384 ? 1.127 22.172 24.079 1.00 59.12 384 PRO A N 1
ATOM 2746 C CA . PRO A 1 384 ? 1.708 23.314 23.391 1.00 59.12 384 PRO A CA 1
ATOM 2747 C C . PRO A 1 384 ? 1.023 23.472 22.033 1.00 59.12 384 PRO A C 1
ATOM 2749 O O . PRO A 1 384 ? 1.069 22.570 21.195 1.00 59.12 384 PRO A O 1
ATOM 2752 N N . ILE A 1 385 ? 0.336 24.602 21.849 1.00 54.00 385 ILE A N 1
ATOM 2753 C CA . ILE A 1 385 ? -0.323 24.946 20.591 1.00 54.00 385 ILE A CA 1
ATOM 2754 C C . ILE A 1 385 ? 0.789 25.053 19.551 1.00 54.00 385 ILE A C 1
ATOM 2756 O O . ILE A 1 385 ? 1.657 25.922 19.651 1.00 54.00 385 ILE A O 1
ATOM 2760 N N . ALA A 1 386 ? 0.802 24.130 18.590 1.00 55.88 386 ALA A N 1
ATOM 2761 C CA . ALA A 1 386 ? 1.741 24.199 17.484 1.00 55.88 386 ALA A CA 1
ATOM 2762 C C . ALA A 1 386 ? 1.505 25.522 16.731 1.00 55.88 386 ALA A C 1
ATOM 2764 O O . ALA A 1 386 ? 0.347 25.863 16.469 1.00 55.88 386 ALA A O 1
ATOM 2765 N N . PRO A 1 387 ? 2.562 26.290 16.414 1.00 57.28 387 PRO A N 1
ATOM 2766 C CA . PRO A 1 387 ? 2.415 27.518 15.647 1.00 57.28 387 PRO A CA 1
ATOM 2767 C C . PRO A 1 387 ? 1.733 27.187 14.316 1.00 57.28 387 PRO A C 1
ATOM 2769 O O . PRO A 1 387 ? 2.140 26.261 13.627 1.00 57.28 387 PRO A O 1
ATOM 2772 N N . THR A 1 388 ? 0.678 27.918 13.961 1.00 66.31 388 THR A N 1
ATOM 2773 C CA . THR A 1 388 ? -0.056 27.727 12.697 1.00 66.31 388 THR A CA 1
ATOM 2774 C C . THR A 1 388 ? 0.557 28.513 11.538 1.00 66.31 388 THR A C 1
ATOM 2776 O O . THR A 1 388 ? 0.103 28.406 10.400 1.00 66.31 388 THR A O 1
ATOM 2779 N N . THR A 1 389 ? 1.575 29.331 11.810 1.00 80.50 389 THR A N 1
ATOM 2780 C CA . THR A 1 389 ? 2.255 30.156 10.812 1.00 80.50 389 THR A CA 1
ATOM 2781 C C . THR A 1 389 ? 3.444 29.411 10.220 1.00 80.50 389 THR A C 1
ATOM 2783 O O . THR A 1 389 ? 4.268 28.845 10.939 1.00 80.50 389 THR A O 1
ATOM 2786 N N . VAL A 1 390 ? 3.535 29.415 8.889 1.00 81.38 390 VAL A N 1
ATOM 2787 C CA . VAL A 1 390 ? 4.695 28.894 8.160 1.00 81.38 390 VAL A CA 1
ATOM 2788 C C . VAL A 1 390 ? 5.903 29.761 8.491 1.00 81.38 390 VAL A C 1
ATOM 2790 O O . VAL A 1 390 ? 5.907 30.952 8.194 1.00 81.38 390 VAL A O 1
ATOM 2793 N N . ASN A 1 391 ? 6.933 29.149 9.068 1.00 87.62 391 ASN A N 1
ATOM 2794 C CA . ASN A 1 391 ? 8.160 29.841 9.463 1.00 87.62 391 ASN A CA 1
ATOM 2795 C C . ASN A 1 391 ? 9.357 29.411 8.600 1.00 87.62 391 ASN A C 1
ATOM 2797 O O . ASN A 1 391 ? 10.352 30.128 8.530 1.00 87.62 391 ASN A O 1
ATOM 2801 N N . TYR A 1 392 ? 9.261 28.267 7.913 1.00 89.00 392 TYR A N 1
ATOM 2802 C CA . TYR A 1 392 ? 10.349 27.690 7.126 1.00 89.00 392 TYR A CA 1
ATOM 2803 C C . TYR A 1 392 ? 9.860 27.132 5.783 1.00 89.00 392 TYR A C 1
ATOM 2805 O O . TYR A 1 392 ? 8.731 26.652 5.666 1.00 89.00 392 TYR A O 1
ATOM 2813 N N . MET A 1 393 ? 10.729 27.156 4.773 1.00 89.12 393 MET A N 1
ATOM 2814 C CA . MET A 1 393 ? 10.535 26.499 3.481 1.00 89.12 393 MET A CA 1
ATOM 2815 C C . MET A 1 393 ? 11.765 25.690 3.094 1.00 89.12 393 MET A C 1
ATOM 2817 O O . MET A 1 393 ? 12.893 26.178 3.158 1.00 89.12 393 MET A O 1
ATOM 2821 N N . ILE A 1 394 ? 11.518 24.479 2.604 1.00 90.06 394 ILE A N 1
ATOM 2822 C CA . ILE A 1 394 ? 12.498 23.690 1.861 1.00 90.06 394 ILE A CA 1
ATOM 2823 C C . ILE A 1 394 ? 12.159 23.847 0.383 1.00 90.06 394 ILE A C 1
ATOM 2825 O O . ILE A 1 394 ? 11.049 23.520 -0.034 1.00 90.06 394 ILE A O 1
ATOM 2829 N N . TRP A 1 395 ? 13.098 24.350 -0.410 1.00 87.94 395 TRP A N 1
ATOM 2830 C CA . TRP A 1 395 ? 12.953 24.474 -1.857 1.00 87.94 395 TRP A CA 1
ATOM 2831 C C . TRP A 1 395 ? 14.020 23.634 -2.547 1.00 87.94 395 TRP A C 1
ATOM 2833 O O . TRP A 1 395 ? 15.209 23.895 -2.405 1.00 87.94 395 TRP A O 1
ATOM 2843 N N . VAL A 1 396 ? 13.596 22.630 -3.309 1.00 88.38 396 VAL A N 1
ATOM 2844 C CA . VAL A 1 396 ? 14.497 21.782 -4.089 1.00 88.38 396 VAL A CA 1
ATOM 2845 C C . VAL A 1 396 ? 14.402 22.173 -5.556 1.00 88.38 396 VAL A C 1
ATOM 2847 O O . VAL A 1 396 ? 13.317 22.215 -6.132 1.00 88.38 396 VAL A O 1
ATOM 2850 N N . ASN A 1 397 ? 15.545 22.470 -6.162 1.00 86.31 397 ASN A N 1
ATOM 2851 C CA . ASN A 1 397 ? 15.685 22.788 -7.574 1.00 86.31 397 ASN A CA 1
ATOM 2852 C C . ASN A 1 397 ? 16.448 21.661 -8.262 1.00 86.31 397 ASN A C 1
ATOM 2854 O O . ASN A 1 397 ? 17.636 21.483 -8.009 1.00 86.31 397 ASN A O 1
ATOM 2858 N N . THR A 1 398 ? 15.770 20.911 -9.121 1.00 86.12 398 THR A N 1
ATOM 2859 C CA . THR A 1 398 ? 16.347 19.761 -9.815 1.00 86.12 398 THR A CA 1
ATOM 2860 C C . THR A 1 398 ? 16.630 20.114 -11.268 1.00 86.12 398 THR A C 1
ATOM 2862 O O . THR A 1 398 ? 15.682 20.396 -12.009 1.00 86.12 398 THR A O 1
ATOM 2865 N N . PRO A 1 399 ? 17.899 20.111 -11.707 1.00 80.81 399 PRO A N 1
ATOM 2866 C CA . PRO A 1 399 ? 18.214 20.355 -13.101 1.00 80.81 399 PRO A CA 1
ATOM 2867 C C . PRO A 1 399 ? 17.894 19.130 -13.963 1.00 80.81 399 PRO A C 1
ATOM 2869 O O . PRO A 1 399 ? 18.004 17.994 -13.509 1.00 80.81 399 PRO A O 1
ATOM 2872 N N . ILE A 1 400 ? 17.515 19.364 -15.218 1.00 81.12 400 ILE A N 1
ATOM 2873 C CA . ILE A 1 400 ? 17.363 18.309 -16.229 1.00 81.12 400 ILE A CA 1
ATOM 2874 C C . ILE A 1 400 ? 18.741 17.885 -16.743 1.00 81.12 400 ILE A C 1
ATOM 2876 O O . ILE A 1 400 ? 18.985 16.701 -16.915 1.00 81.12 400 ILE A O 1
ATOM 2880 N N . GLU A 1 401 ? 19.673 18.822 -16.912 1.00 79.69 401 GLU A N 1
ATOM 2881 C CA . GLU A 1 401 ? 21.074 18.531 -17.237 1.00 79.69 401 GLU A CA 1
ATOM 2882 C C . GLU A 1 401 ? 21.957 18.812 -16.026 1.00 79.69 401 GLU A C 1
ATOM 2884 O O . GLU A 1 401 ? 21.968 19.922 -15.488 1.00 79.69 401 GLU A O 1
ATOM 2889 N N . THR A 1 402 ? 22.702 17.810 -15.573 1.00 74.12 402 THR A N 1
ATOM 2890 C CA . THR A 1 402 ? 23.662 18.001 -14.490 1.00 74.12 402 THR A CA 1
ATOM 2891 C C . THR A 1 402 ? 24.929 18.678 -15.016 1.00 74.12 402 THR A C 1
ATOM 2893 O O . THR A 1 402 ? 25.305 18.544 -16.181 1.00 74.12 402 THR A O 1
ATOM 2896 N N . SER A 1 403 ? 25.662 19.354 -14.129 1.00 66.38 403 SER A N 1
ATOM 2897 C CA . SER A 1 403 ? 26.984 19.928 -14.428 1.00 66.38 403 SER A CA 1
ATOM 2898 C C . SER A 1 403 ? 28.035 18.895 -14.859 1.00 66.38 403 SER A C 1
ATOM 2900 O O . SER A 1 403 ? 29.129 19.274 -15.266 1.00 66.38 403 SER A O 1
ATOM 2902 N N . TYR A 1 404 ? 27.721 17.601 -14.757 1.00 68.62 404 TYR A N 1
ATOM 2903 C CA . TYR A 1 404 ? 28.586 16.486 -15.135 1.00 68.62 404 TYR A CA 1
ATOM 2904 C C . TYR A 1 404 ? 28.289 15.945 -16.541 1.00 68.62 404 TYR A C 1
ATOM 2906 O O . TYR A 1 404 ? 28.830 14.911 -16.921 1.00 68.62 404 TYR A O 1
ATOM 2914 N N . GLY A 1 405 ? 27.421 16.614 -17.308 1.00 67.31 405 GLY A N 1
ATOM 2915 C CA . GLY A 1 405 ? 27.054 16.202 -18.665 1.00 67.31 405 GLY A CA 1
ATOM 2916 C C . GLY A 1 405 ? 26.075 15.027 -18.724 1.00 67.31 405 GLY A C 1
ATOM 2917 O O . GLY A 1 405 ? 25.796 14.531 -19.811 1.00 67.31 405 GLY A O 1
ATOM 2918 N N . SER A 1 406 ? 25.541 14.577 -17.582 1.00 70.94 406 SER A N 1
ATOM 2919 C CA . SER A 1 406 ? 24.460 13.590 -17.538 1.00 70.94 406 SER A CA 1
ATOM 2920 C C . SER A 1 406 ? 23.098 14.279 -17.502 1.00 70.94 406 SER A C 1
ATOM 2922 O O . SER A 1 406 ? 22.899 15.255 -16.778 1.00 70.94 406 SER A O 1
ATOM 2924 N N . THR A 1 407 ? 22.144 13.764 -18.271 1.00 77.56 407 THR A N 1
ATOM 2925 C CA . THR A 1 407 ? 20.752 14.217 -18.225 1.00 77.56 407 THR A CA 1
ATOM 2926 C C . THR A 1 407 ? 20.007 13.404 -17.173 1.00 77.56 407 THR A C 1
ATOM 2928 O O . THR A 1 407 ? 19.997 12.176 -17.236 1.00 77.56 407 THR A O 1
ATOM 2931 N N . ASN A 1 408 ? 19.376 14.076 -16.214 1.00 76.81 408 ASN A N 1
ATOM 2932 C CA . ASN A 1 408 ? 18.401 13.455 -15.334 1.00 76.81 408 ASN A CA 1
ATOM 2933 C C . ASN A 1 408 ? 17.174 13.083 -16.174 1.00 76.81 408 ASN A C 1
ATOM 2935 O O . ASN A 1 408 ? 16.396 13.947 -16.593 1.00 76.81 408 ASN A O 1
ATOM 2939 N N . LEU A 1 409 ? 17.019 11.791 -16.454 1.00 70.12 409 LEU A N 1
ATOM 2940 C CA . LEU A 1 409 ? 15.907 11.298 -17.255 1.00 70.12 409 LEU A CA 1
ATOM 2941 C C . LEU A 1 409 ? 14.604 11.395 -16.453 1.00 70.12 409 LEU A C 1
ATOM 2943 O O . LEU A 1 409 ? 14.587 11.274 -15.228 1.00 70.12 409 LEU A O 1
ATOM 2947 N N . ASN A 1 410 ? 13.495 11.619 -17.160 1.00 68.88 410 ASN A N 1
ATOM 2948 C CA . ASN A 1 410 ? 12.141 11.617 -16.599 1.00 68.88 410 ASN A CA 1
ATOM 2949 C C . ASN A 1 410 ? 11.838 12.711 -15.554 1.00 68.88 410 ASN A C 1
ATOM 2951 O O . ASN A 1 410 ? 10.837 12.601 -14.849 1.00 68.88 410 ASN A O 1
ATOM 2955 N N . VAL A 1 411 ? 12.614 13.800 -15.469 1.00 76.25 411 VAL A N 1
ATOM 2956 C CA . VAL A 1 411 ? 12.307 14.949 -14.586 1.00 76.25 411 VAL A CA 1
ATOM 2957 C C . VAL A 1 411 ? 11.246 15.861 -15.220 1.00 76.25 411 VAL A C 1
ATOM 2959 O O . VAL A 1 411 ? 11.491 17.013 -15.571 1.00 76.25 411 VAL A O 1
ATOM 2962 N N . ALA A 1 412 ? 10.038 15.328 -15.391 1.00 80.44 412 ALA A N 1
ATOM 2963 C CA . ALA A 1 412 ? 8.850 16.099 -15.741 1.00 80.44 412 ALA A CA 1
ATOM 2964 C C . ALA A 1 412 ? 8.082 16.494 -14.472 1.00 80.44 412 ALA A C 1
ATOM 2966 O O . ALA A 1 412 ? 8.170 15.817 -13.447 1.00 80.44 412 ALA A O 1
ATOM 2967 N N . VAL A 1 413 ? 7.277 17.561 -14.546 1.00 79.62 413 VAL A N 1
ATOM 2968 C CA . VAL A 1 413 ? 6.404 17.995 -13.435 1.00 79.62 413 VAL A CA 1
ATOM 2969 C C . VAL A 1 413 ? 5.545 16.835 -12.926 1.00 79.62 413 VAL A C 1
ATOM 2971 O O . VAL A 1 413 ? 5.463 16.628 -11.721 1.00 79.62 413 VAL A O 1
ATOM 2974 N N . SER A 1 414 ? 4.978 16.032 -13.833 1.00 79.75 414 SER A N 1
ATOM 2975 C CA . SER A 1 414 ? 4.182 14.850 -13.487 1.00 79.75 414 SER A CA 1
ATOM 2976 C C . SER A 1 414 ? 4.971 13.837 -12.660 1.00 79.75 414 SER A C 1
ATOM 2978 O O . SER A 1 414 ? 4.476 13.386 -11.631 1.00 79.75 414 SER A O 1
ATOM 2980 N N . THR A 1 415 ? 6.204 13.518 -13.056 1.00 80.31 415 THR A N 1
ATOM 2981 C CA . THR A 1 415 ? 7.062 12.574 -12.331 1.00 80.31 415 THR A CA 1
ATOM 2982 C C . THR A 1 415 ? 7.429 13.101 -10.947 1.00 80.31 415 THR A C 1
ATOM 2984 O O . THR A 1 415 ? 7.385 12.360 -9.966 1.00 80.31 415 THR A O 1
ATOM 2987 N N . VAL A 1 416 ? 7.743 14.397 -10.840 1.00 84.00 416 VAL A N 1
ATOM 2988 C CA . VAL A 1 416 ? 8.027 15.031 -9.547 1.00 84.00 416 VAL A CA 1
ATOM 2989 C C . VAL A 1 416 ? 6.804 14.951 -8.635 1.00 84.00 416 VAL A C 1
ATOM 2991 O O . VAL A 1 416 ? 6.926 14.521 -7.493 1.00 84.00 416 VAL A O 1
ATOM 2994 N N . THR A 1 417 ? 5.616 15.285 -9.140 1.00 81.94 417 THR A N 1
ATOM 2995 C CA . THR A 1 417 ? 4.373 15.243 -8.362 1.00 81.94 417 THR A CA 1
ATOM 2996 C C . THR A 1 417 ? 3.948 13.821 -7.980 1.00 81.94 417 THR A C 1
ATOM 2998 O O . THR A 1 417 ? 3.414 13.638 -6.891 1.00 81.94 417 THR A O 1
ATOM 3001 N N . GLN A 1 418 ? 4.158 12.823 -8.843 1.00 82.12 418 GLN A N 1
ATOM 3002 C CA . GLN A 1 418 ? 3.704 11.445 -8.606 1.00 82.12 418 GLN A CA 1
ATOM 3003 C C . GLN A 1 418 ? 4.669 10.612 -7.757 1.00 82.12 418 GLN A C 1
ATOM 3005 O O . GLN A 1 418 ? 4.211 9.731 -7.038 1.00 82.12 418 GLN A O 1
ATOM 3010 N N . TYR A 1 419 ? 5.977 10.870 -7.834 1.00 83.31 419 TYR A N 1
ATOM 3011 C CA . TYR A 1 419 ? 6.986 10.007 -7.208 1.00 83.31 419 TYR A CA 1
ATOM 3012 C C . TYR A 1 419 ? 7.860 10.756 -6.206 1.00 83.31 419 TYR A C 1
ATOM 3014 O O . TYR A 1 419 ? 7.968 10.352 -5.051 1.00 83.31 419 TYR A O 1
ATOM 3022 N N . ILE A 1 420 ? 8.456 11.879 -6.615 1.00 88.00 420 ILE A N 1
ATOM 3023 C CA . ILE A 1 420 ? 9.421 12.587 -5.761 1.00 88.00 420 ILE A CA 1
ATOM 3024 C C . ILE A 1 420 ? 8.718 13.241 -4.569 1.00 88.00 420 ILE A C 1
ATOM 3026 O O . ILE A 1 420 ? 9.170 13.106 -3.436 1.00 88.00 420 ILE A O 1
ATOM 3030 N N . CYS A 1 421 ? 7.595 13.919 -4.800 1.00 89.69 421 CYS A N 1
ATOM 3031 C CA . CYS A 1 421 ? 6.864 14.628 -3.756 1.00 89.69 421 CYS A CA 1
ATOM 3032 C C . CYS A 1 421 ? 6.311 13.703 -2.656 1.00 89.69 421 CYS A C 1
ATOM 3034 O O . CYS A 1 421 ? 6.554 14.006 -1.483 1.00 89.69 421 CYS A O 1
ATOM 3036 N N . PRO A 1 422 ? 5.676 12.554 -2.966 1.00 86.69 422 PRO A N 1
ATOM 3037 C CA . PRO A 1 422 ? 5.228 11.617 -1.936 1.00 86.69 422 PRO A CA 1
ATOM 3038 C C . PRO A 1 422 ? 6.381 11.008 -1.133 1.00 86.69 422 PRO A C 1
ATOM 3040 O O . PRO A 1 422 ? 6.292 10.907 0.094 1.00 86.69 422 PRO A O 1
ATOM 3043 N N . ASN A 1 423 ? 7.487 10.660 -1.799 1.00 87.69 423 ASN A N 1
ATOM 3044 C CA . ASN A 1 423 ? 8.666 10.095 -1.138 1.00 87.69 423 ASN A CA 1
ATOM 3045 C C . ASN A 1 423 ? 9.318 11.126 -0.214 1.00 87.69 423 ASN A C 1
ATOM 3047 O O . ASN A 1 423 ? 9.549 10.857 0.965 1.00 87.69 423 ASN A O 1
ATOM 3051 N N . MET A 1 424 ? 9.514 12.349 -0.706 1.00 89.62 424 MET A N 1
ATOM 3052 C CA . MET A 1 424 ? 10.034 13.461 0.083 1.00 89.62 424 MET A CA 1
ATOM 3053 C C . MET A 1 424 ? 9.151 13.761 1.301 1.00 89.62 424 MET A C 1
ATOM 3055 O O . MET A 1 424 ? 9.653 13.901 2.417 1.00 89.62 424 MET A O 1
ATOM 3059 N N . TYR A 1 425 ? 7.831 13.810 1.113 1.00 91.00 425 TYR A N 1
ATOM 3060 C CA . TYR A 1 425 ? 6.881 14.022 2.203 1.00 91.00 425 TYR A CA 1
ATOM 3061 C C . TYR A 1 425 ? 6.943 12.915 3.246 1.00 91.00 425 TYR A C 1
ATOM 3063 O O . TYR A 1 425 ? 6.942 13.211 4.438 1.00 91.00 425 TYR A O 1
ATOM 3071 N N . THR A 1 426 ? 7.040 11.657 2.819 1.00 90.06 426 THR A N 1
ATOM 3072 C CA . THR A 1 426 ? 7.160 10.501 3.718 1.00 90.06 426 THR A CA 1
ATOM 3073 C C . THR A 1 426 ? 8.402 10.615 4.593 1.00 90.06 426 THR A C 1
ATOM 3075 O O . THR A 1 426 ? 8.316 10.503 5.816 1.00 90.06 426 THR A O 1
ATOM 3078 N N . VAL A 1 427 ? 9.551 10.917 3.989 1.00 90.88 427 VAL A N 1
ATOM 3079 C CA . VAL A 1 427 ? 10.824 11.021 4.710 1.00 90.88 427 VAL A CA 1
ATOM 3080 C C . VAL A 1 427 ? 10.837 12.210 5.666 1.00 90.88 427 VAL A C 1
ATOM 3082 O O . VAL A 1 427 ? 11.255 12.070 6.816 1.00 90.88 427 VAL A O 1
ATOM 3085 N N . ILE A 1 428 ? 10.346 13.374 5.231 1.00 92.81 428 ILE A N 1
ATOM 3086 C CA . ILE A 1 428 ? 10.253 14.551 6.101 1.00 92.81 428 ILE A CA 1
ATOM 3087 C C . ILE A 1 428 ? 9.253 14.299 7.232 1.00 92.81 428 ILE A C 1
ATOM 3089 O O . ILE A 1 428 ? 9.536 14.639 8.377 1.00 92.81 428 ILE A O 1
ATOM 3093 N N . SER A 1 429 ? 8.120 13.655 6.950 1.00 92.94 429 SER A N 1
ATOM 3094 C CA . SER A 1 429 ? 7.135 13.284 7.970 1.00 92.94 429 SER A CA 1
ATOM 3095 C C . SER A 1 429 ? 7.740 12.351 9.011 1.00 92.94 429 SER A C 1
ATOM 3097 O O . SER A 1 429 ? 7.562 12.576 10.203 1.00 92.94 429 SER A O 1
ATOM 3099 N N . GLN A 1 430 ? 8.519 11.351 8.595 1.00 92.50 430 GLN A N 1
ATOM 3100 C CA . GLN A 1 430 ? 9.219 10.467 9.523 1.00 92.50 430 GLN A CA 1
ATOM 3101 C C . GLN A 1 430 ? 10.240 11.231 10.377 1.00 92.50 430 GLN A C 1
ATOM 3103 O O . GLN A 1 430 ? 10.290 11.039 11.591 1.00 92.50 430 GLN A O 1
ATOM 3108 N N . ALA A 1 431 ? 11.008 12.143 9.774 1.00 92.44 431 ALA A N 1
ATOM 3109 C CA . ALA A 1 431 ? 11.942 12.991 10.508 1.00 92.44 431 ALA A CA 1
ATOM 3110 C C . ALA A 1 431 ? 11.224 13.894 11.530 1.00 92.44 431 ALA A C 1
ATOM 3112 O O . ALA A 1 431 ? 11.694 14.031 12.656 1.00 92.44 431 ALA A O 1
ATOM 3113 N N . ILE A 1 432 ? 10.062 14.456 11.182 1.00 94.06 432 ILE A N 1
ATOM 3114 C CA . ILE A 1 432 ? 9.228 15.260 12.088 1.00 94.06 432 ILE A CA 1
ATOM 3115 C C . ILE A 1 432 ? 8.673 14.402 13.235 1.00 94.06 432 ILE A C 1
ATOM 3117 O O . ILE A 1 432 ? 8.753 14.812 14.394 1.00 94.06 432 ILE A O 1
ATOM 3121 N N . THR A 1 433 ? 8.177 13.198 12.944 1.00 93.88 433 THR A N 1
ATOM 3122 C CA . THR A 1 433 ? 7.692 12.251 13.961 1.00 93.88 433 THR A CA 1
ATOM 3123 C C . THR A 1 433 ? 8.796 11.872 14.948 1.00 93.88 433 THR A C 1
ATOM 3125 O O . THR A 1 433 ? 8.554 11.838 16.153 1.00 93.88 433 THR A O 1
ATOM 3128 N N . ASN A 1 434 ? 10.032 11.678 14.476 1.00 91.50 434 ASN A N 1
ATOM 3129 C CA . ASN A 1 434 ? 11.188 11.394 15.337 1.00 91.50 434 ASN A CA 1
ATOM 3130 C C . ASN A 1 434 ? 11.534 12.554 16.290 1.00 91.50 434 ASN A C 1
ATOM 3132 O O . ASN A 1 434 ? 12.177 12.337 17.315 1.00 91.50 434 ASN A O 1
ATOM 3136 N N . LEU A 1 435 ? 11.093 13.780 15.987 1.00 92.56 435 LEU A N 1
ATOM 3137 C CA . LEU A 1 435 ? 11.201 14.934 16.887 1.00 92.56 435 LEU A CA 1
ATOM 3138 C C . LEU A 1 435 ? 10.050 15.014 17.904 1.00 92.56 435 LEU A C 1
ATOM 3140 O O . LEU A 1 435 ? 9.998 15.967 18.681 1.00 92.56 435 LEU A O 1
ATOM 3144 N N . GLY A 1 436 ? 9.125 14.049 17.904 1.00 94.19 436 GLY A N 1
ATOM 3145 C CA . GLY A 1 436 ? 7.924 14.059 18.742 1.00 94.19 436 GLY A CA 1
ATOM 3146 C C . GLY A 1 436 ? 6.866 15.062 18.275 1.00 94.19 436 GLY A C 1
ATOM 3147 O O . GLY A 1 436 ? 6.026 15.486 19.066 1.00 94.19 436 GLY A O 1
ATOM 3148 N N . LEU A 1 437 ? 6.921 15.480 17.009 1.00 93.38 437 LEU A N 1
ATOM 3149 C CA . LEU A 1 437 ? 5.976 16.420 16.410 1.00 93.38 437 LEU A CA 1
ATOM 3150 C C . LEU A 1 437 ? 4.997 15.683 15.492 1.00 93.38 437 LEU A C 1
ATOM 3152 O O . LEU A 1 437 ? 5.328 14.650 14.920 1.00 93.38 437 LEU A O 1
ATOM 3156 N N . ASN A 1 438 ? 3.796 16.236 15.314 1.00 91.69 438 ASN A N 1
ATOM 3157 C CA . ASN A 1 438 ? 2.816 15.698 14.370 1.00 91.69 438 ASN A CA 1
ATOM 3158 C C . ASN A 1 438 ? 3.056 16.282 12.959 1.00 91.69 438 ASN A C 1
ATOM 3160 O O . ASN A 1 438 ? 2.879 17.494 12.787 1.00 91.69 438 ASN A O 1
ATOM 3164 N N . PRO A 1 439 ? 3.390 15.462 11.941 1.00 91.62 439 PRO A N 1
ATOM 3165 C CA . PRO A 1 439 ? 3.617 15.931 10.574 1.00 91.62 439 PRO A CA 1
ATOM 3166 C C . PRO A 1 439 ? 2.447 16.707 9.972 1.00 91.62 439 PRO A C 1
ATOM 3168 O O . PRO A 1 439 ? 2.683 17.678 9.260 1.00 91.62 439 PRO A O 1
ATOM 3171 N N . ALA A 1 440 ? 1.202 16.346 10.298 1.00 88.12 440 ALA A N 1
ATOM 3172 C CA . ALA A 1 440 ? 0.013 17.020 9.774 1.00 88.12 440 ALA A CA 1
ATOM 3173 C C . ALA A 1 440 ? -0.084 18.489 10.220 1.00 88.12 440 ALA A C 1
ATOM 3175 O O . ALA A 1 440 ? -0.601 19.323 9.483 1.00 88.12 440 ALA A O 1
ATOM 3176 N N . ASN A 1 441 ? 0.448 18.813 11.403 1.00 89.25 441 ASN A N 1
ATOM 3177 C CA . ASN A 1 441 ? 0.453 20.179 11.929 1.00 89.25 441 ASN A CA 1
ATOM 3178 C C . ASN A 1 441 ? 1.672 20.977 11.449 1.00 89.25 441 ASN A C 1
ATOM 3180 O O . ASN A 1 441 ? 1.610 22.199 11.366 1.00 89.25 441 ASN A O 1
ATOM 3184 N N . VAL A 1 442 ? 2.782 20.293 11.158 1.00 90.62 442 VAL A N 1
ATOM 3185 C CA . VAL A 1 442 ? 4.039 20.935 10.757 1.00 90.62 442 VAL A CA 1
ATOM 3186 C C . VAL A 1 442 ? 4.096 21.170 9.247 1.00 90.62 442 VAL A C 1
ATOM 3188 O O . VAL A 1 442 ? 4.533 22.236 8.829 1.00 90.62 442 VAL A O 1
ATOM 3191 N N . LEU A 1 443 ? 3.666 20.218 8.414 1.00 89.69 443 LEU A N 1
ATOM 3192 C CA . LEU A 1 443 ? 3.758 20.295 6.950 1.00 89.69 443 LEU A CA 1
ATOM 3193 C C . LEU A 1 443 ? 2.538 20.987 6.339 1.00 89.69 443 LEU A C 1
ATOM 3195 O O . LEU A 1 443 ? 1.604 20.352 5.847 1.00 89.69 443 LEU A O 1
ATOM 3199 N N . VAL A 1 444 ? 2.565 22.315 6.334 1.00 86.81 444 VAL A N 1
ATOM 3200 C CA . VAL A 1 444 ? 1.441 23.142 5.888 1.00 86.81 444 VAL A CA 1
ATOM 3201 C C . VAL A 1 444 ? 1.261 23.043 4.370 1.00 86.81 444 VAL A C 1
ATOM 3203 O O . VAL A 1 444 ? 2.204 23.221 3.598 1.00 86.81 444 VAL A O 1
ATOM 3206 N N . GLY A 1 445 ? 0.039 22.733 3.929 1.00 79.62 445 GLY A N 1
ATOM 3207 C CA . GLY A 1 445 ? -0.360 22.706 2.513 1.00 79.62 445 GLY A CA 1
ATOM 3208 C C . GLY A 1 445 ? 0.267 21.594 1.661 1.00 79.62 445 GLY A C 1
ATOM 3209 O O . GLY A 1 445 ? -0.139 21.406 0.519 1.00 79.62 445 GLY A O 1
ATOM 3210 N N . SER A 1 446 ? 1.216 20.829 2.205 1.00 75.19 446 SER A N 1
ATOM 3211 C CA . SER A 1 446 ? 1.964 19.813 1.454 1.00 75.19 446 SER A CA 1
ATOM 3212 C C . SER A 1 446 ? 1.157 18.524 1.251 1.00 75.19 446 SER A C 1
ATOM 3214 O O . SER A 1 446 ? 1.321 17.852 0.237 1.00 75.19 446 SER A O 1
ATOM 3216 N N . SER A 1 447 ? 0.220 18.207 2.151 1.00 71.12 447 SER A N 1
ATOM 3217 C CA . SER A 1 447 ? -0.692 17.061 2.002 1.00 71.12 447 SER A CA 1
ATOM 3218 C C . SER A 1 447 ? -1.621 17.183 0.788 1.00 71.12 447 SER A C 1
ATOM 3220 O O . SER A 1 447 ? -1.971 16.177 0.182 1.00 71.12 447 SER A O 1
ATOM 3222 N N . ASN A 1 448 ? -1.988 18.408 0.398 1.00 70.06 448 ASN A N 1
ATOM 3223 C CA . ASN A 1 448 ? -2.949 18.659 -0.682 1.00 70.06 448 ASN A CA 1
ATOM 3224 C C . ASN A 1 448 ? -2.330 18.591 -2.087 1.00 70.06 448 ASN A C 1
ATOM 3226 O O . ASN A 1 448 ? -3.063 18.572 -3.071 1.00 70.06 448 ASN A O 1
ATOM 3230 N N . ALA A 1 449 ? -1.001 18.565 -2.198 1.00 63.25 449 ALA A N 1
ATOM 3231 C CA . ALA A 1 449 ? -0.294 18.543 -3.478 1.00 63.25 449 ALA A CA 1
ATOM 3232 C C . ALA A 1 449 ? 0.701 17.368 -3.553 1.00 63.25 449 ALA A C 1
ATOM 3234 O O . ALA A 1 449 ? 1.847 17.489 -3.989 1.00 63.25 449 ALA A O 1
ATOM 3235 N N . ASN A 1 450 ? 0.214 16.189 -3.143 1.00 71.50 450 ASN A N 1
ATOM 3236 C CA . ASN A 1 450 ? 0.939 14.915 -3.194 1.00 71.50 450 ASN A CA 1
ATOM 3237 C C . ASN A 1 450 ? 2.298 14.971 -2.486 1.00 71.50 450 ASN A C 1
ATOM 3239 O O . ASN A 1 450 ? 3.272 14.380 -2.937 1.00 71.50 450 ASN A O 1
ATOM 3243 N N . GLY A 1 451 ? 2.383 15.715 -1.387 1.00 76.50 451 GLY A N 1
ATOM 3244 C CA . GLY A 1 451 ? 3.570 15.779 -0.551 1.00 76.50 451 GLY A CA 1
ATOM 3245 C C . GLY A 1 451 ? 4.471 16.996 -0.767 1.00 76.50 451 GLY A C 1
ATOM 3246 O O . GLY A 1 451 ? 5.222 17.340 0.139 1.00 76.50 451 GLY A O 1
ATOM 3247 N N . CYS A 1 452 ? 4.362 17.713 -1.887 1.00 82.81 452 CYS A N 1
ATOM 3248 C CA . CYS A 1 452 ? 4.970 19.037 -2.053 1.00 82.81 452 CYS A CA 1
ATOM 3249 C C . CYS A 1 452 ? 3.874 20.091 -2.028 1.00 82.81 452 CYS A C 1
ATOM 3251 O O . CYS A 1 452 ? 2.798 19.850 -2.540 1.00 82.81 452 CYS A O 1
ATOM 3253 N N . ALA A 1 453 ? 4.133 21.286 -1.514 1.00 74.38 453 ALA A N 1
ATOM 3254 C CA . ALA A 1 453 ? 3.156 22.369 -1.572 1.00 74.38 453 ALA A CA 1
ATOM 3255 C C . ALA A 1 453 ? 3.082 23.036 -2.956 1.00 74.38 453 ALA A C 1
ATOM 3257 O O . ALA A 1 453 ? 2.039 23.554 -3.345 1.00 74.38 453 ALA A O 1
ATOM 3258 N N . VAL A 1 454 ? 4.194 23.053 -3.698 1.00 80.38 454 VAL A N 1
ATOM 3259 C CA . VAL A 1 454 ? 4.292 23.667 -5.031 1.00 80.38 454 VAL A CA 1
ATOM 3260 C C . VAL A 1 454 ? 5.263 22.859 -5.882 1.00 80.38 454 VAL A C 1
ATOM 3262 O O . VAL A 1 454 ? 6.325 22.496 -5.382 1.00 80.38 454 VAL A O 1
ATOM 3265 N N . VAL A 1 455 ? 4.934 22.637 -7.158 1.00 80.19 455 VAL A N 1
ATOM 3266 C CA . VAL A 1 455 ? 5.848 22.102 -8.180 1.00 80.19 455 VAL A CA 1
ATOM 3267 C C . VAL A 1 455 ? 5.778 23.009 -9.406 1.00 80.19 455 VAL A C 1
ATOM 3269 O O . VAL A 1 455 ? 4.698 23.218 -9.954 1.00 80.19 455 VAL A O 1
ATOM 3272 N N . THR A 1 456 ? 6.915 23.551 -9.838 1.00 81.25 456 THR A N 1
ATOM 3273 C CA . THR A 1 456 ? 6.981 24.536 -10.922 1.00 81.25 456 THR A CA 1
ATOM 3274 C C . THR A 1 456 ? 8.053 24.147 -11.940 1.00 81.25 456 THR A C 1
ATOM 3276 O O . THR A 1 456 ? 9.215 23.961 -11.559 1.00 81.25 456 THR A O 1
ATOM 3279 N N . PRO A 1 457 ? 7.714 24.055 -13.237 1.00 79.50 457 PRO A N 1
ATOM 3280 C CA . PRO A 1 457 ? 8.716 23.956 -14.287 1.00 79.50 457 PRO A CA 1
ATOM 3281 C C . PRO A 1 457 ? 9.429 25.307 -14.443 1.00 79.50 457 PRO A C 1
ATOM 3283 O O . PRO A 1 457 ? 8.783 26.352 -14.521 1.00 79.50 457 PRO A O 1
ATOM 3286 N N . LEU A 1 458 ? 10.761 25.303 -14.480 1.00 75.69 458 LEU A N 1
ATOM 3287 C CA . LEU A 1 458 ? 11.561 26.514 -14.656 1.00 75.69 458 LEU A CA 1
ATOM 3288 C C . LEU A 1 458 ? 12.137 26.556 -16.083 1.00 75.69 458 LEU A C 1
ATOM 3290 O O . LEU A 1 458 ? 12.951 25.691 -16.440 1.00 75.69 458 LEU A O 1
ATOM 3294 N N . PRO A 1 459 ? 11.728 27.538 -16.908 1.00 71.56 459 PRO A N 1
ATOM 3295 C CA . PRO A 1 459 ? 12.275 27.705 -18.247 1.00 71.56 459 PRO A CA 1
ATOM 3296 C C . PRO A 1 459 ? 13.717 28.239 -18.200 1.00 71.56 459 PRO A C 1
ATOM 3298 O O . PRO A 1 459 ? 14.092 28.990 -17.300 1.00 71.56 459 PRO A O 1
ATOM 3301 N N . ASN A 1 460 ? 14.523 27.874 -19.195 1.00 68.06 460 ASN A N 1
ATOM 3302 C CA . ASN A 1 460 ? 15.720 28.599 -19.612 1.00 68.06 460 ASN A CA 1
ATOM 3303 C C . ASN A 1 460 ? 15.461 29.257 -20.984 1.00 68.06 460 ASN A C 1
ATOM 3305 O O . ASN A 1 460 ? 14.356 29.185 -21.517 1.00 68.06 460 ASN A O 1
ATOM 3309 N N . ALA A 1 461 ? 16.480 29.886 -21.572 1.00 44.09 461 ALA A N 1
ATOM 3310 C CA . ALA A 1 461 ? 16.366 30.561 -22.868 1.00 44.09 461 ALA A CA 1
ATOM 3311 C C . ALA A 1 461 ? 15.980 29.640 -24.052 1.00 44.09 461 ALA A C 1
ATOM 3313 O O . ALA A 1 461 ? 15.704 30.148 -25.134 1.00 44.09 461 ALA A O 1
ATOM 3314 N N . VAL A 1 462 ? 15.976 28.312 -23.871 1.00 50.03 462 VAL A N 1
ATOM 3315 C CA . VAL A 1 462 ? 15.838 27.313 -24.947 1.00 50.03 462 VAL A CA 1
ATOM 3316 C C . VAL A 1 462 ? 14.761 26.243 -24.648 1.00 50.03 462 VAL A C 1
ATOM 3318 O O . VAL A 1 462 ? 14.407 25.477 -25.537 1.00 50.03 462 VAL A O 1
ATOM 3321 N N . GLY A 1 463 ? 14.191 26.182 -23.436 1.00 61.81 463 GLY A N 1
ATOM 3322 C CA . GLY A 1 463 ? 13.176 25.191 -23.048 1.00 61.81 463 GLY A CA 1
ATOM 3323 C C . GLY A 1 463 ? 13.005 25.026 -21.532 1.00 61.81 463 GLY A C 1
ATOM 3324 O O . GLY A 1 463 ? 13.533 25.804 -20.742 1.00 61.81 463 GLY A O 1
ATOM 3325 N N . LEU A 1 464 ? 12.256 24.008 -21.093 1.00 64.94 464 LEU A N 1
ATOM 3326 C CA . LEU A 1 464 ? 12.239 23.622 -19.678 1.00 64.94 464 LEU A CA 1
ATOM 3327 C C . LEU A 1 464 ? 13.583 22.992 -19.333 1.00 64.94 464 LEU A C 1
ATOM 3329 O O . LEU A 1 464 ? 13.971 22.015 -19.963 1.00 64.94 464 LEU A O 1
ATOM 3333 N N . ALA A 1 465 ? 14.282 23.550 -18.348 1.00 69.62 465 ALA A N 1
ATOM 3334 C CA . ALA A 1 465 ? 15.614 23.080 -17.972 1.00 69.62 465 ALA A CA 1
ATOM 3335 C C . ALA A 1 465 ? 15.673 22.512 -16.560 1.00 69.62 465 ALA A C 1
ATOM 3337 O O . ALA A 1 465 ? 16.648 21.847 -16.214 1.00 69.62 465 ALA A O 1
ATOM 3338 N N . ARG A 1 466 ? 14.686 22.826 -15.711 1.00 77.81 466 ARG A N 1
ATOM 3339 C CA . ARG A 1 466 ? 14.675 22.441 -14.296 1.00 77.81 466 ARG A CA 1
ATOM 3340 C C . ARG A 1 466 ? 13.247 22.281 -13.790 1.00 77.81 466 ARG A C 1
ATOM 3342 O O . ARG A 1 466 ? 12.332 22.937 -14.289 1.00 77.81 466 ARG A O 1
ATOM 3349 N N . VAL A 1 467 ? 13.071 21.465 -12.757 1.00 84.00 467 VAL A N 1
ATOM 3350 C CA . VAL A 1 467 ? 11.827 21.394 -11.981 1.00 84.00 467 VAL A CA 1
ATOM 3351 C C . VAL A 1 467 ? 12.129 21.772 -10.539 1.00 84.00 467 VAL A C 1
ATOM 3353 O O . VAL A 1 467 ? 13.040 21.234 -9.911 1.00 84.00 467 VAL A O 1
ATOM 3356 N N . ALA A 1 468 ? 11.358 22.720 -10.020 1.00 84.38 468 ALA A N 1
ATOM 3357 C CA . ALA A 1 468 ? 11.431 23.176 -8.645 1.00 84.38 468 ALA A CA 1
ATOM 3358 C C . ALA A 1 468 ? 10.240 22.651 -7.850 1.00 84.38 468 ALA A C 1
ATOM 3360 O O . ALA A 1 468 ? 9.118 22.678 -8.349 1.00 84.38 468 ALA A O 1
ATOM 3361 N N . TYR A 1 469 ? 10.456 22.255 -6.601 1.00 87.06 469 TYR A N 1
ATOM 3362 C CA . TYR A 1 469 ? 9.367 21.934 -5.687 1.00 87.06 469 TYR A CA 1
ATOM 3363 C C . TYR A 1 469 ? 9.628 22.442 -4.270 1.00 87.06 469 TYR A C 1
ATOM 3365 O O . TYR A 1 469 ? 10.776 22.574 -3.846 1.00 87.06 469 TYR A O 1
ATOM 3373 N N . LYS A 1 470 ? 8.553 22.799 -3.561 1.00 88.12 470 LYS A N 1
ATOM 3374 C CA . LYS A 1 470 ? 8.604 23.485 -2.260 1.00 88.12 470 LYS A CA 1
ATOM 3375 C C . LYS A 1 470 ? 7.816 22.725 -1.199 1.00 88.12 470 LYS A C 1
ATOM 3377 O O . LYS A 1 470 ? 6.741 22.210 -1.494 1.00 88.12 470 LYS A O 1
ATOM 3382 N N . LEU A 1 471 ? 8.316 22.725 0.033 1.00 90.19 471 LEU A N 1
ATOM 3383 C CA . LEU A 1 471 ? 7.615 22.280 1.240 1.00 90.19 471 LEU A CA 1
ATOM 3384 C C . LEU A 1 471 ? 7.596 23.420 2.253 1.00 90.19 471 LEU A C 1
ATOM 3386 O O . LEU A 1 471 ? 8.621 24.071 2.457 1.00 90.19 471 LEU A O 1
ATOM 3390 N N . PHE A 1 472 ? 6.456 23.633 2.903 1.00 89.88 472 PHE A N 1
ATOM 3391 C CA . PHE A 1 472 ? 6.285 24.668 3.919 1.00 89.88 472 PHE A CA 1
ATOM 3392 C C . PHE A 1 472 ? 6.154 24.038 5.298 1.00 89.88 472 PHE A C 1
ATOM 3394 O O . PHE A 1 472 ? 5.397 23.084 5.476 1.00 89.88 472 PHE A O 1
ATOM 3401 N N . LEU A 1 473 ? 6.892 24.578 6.269 1.00 92.12 473 LEU A N 1
ATOM 3402 C CA . LEU A 1 473 ? 6.950 24.048 7.622 1.00 92.12 473 LEU A CA 1
ATOM 3403 C C . LEU A 1 473 ? 6.566 25.110 8.655 1.00 92.12 473 LEU A C 1
ATOM 3405 O O . LEU A 1 473 ? 7.126 26.210 8.691 1.00 92.12 473 LEU A O 1
ATOM 3409 N N . ALA A 1 474 ? 5.639 24.742 9.531 1.00 91.94 474 ALA A N 1
ATOM 3410 C CA . ALA A 1 474 ? 5.287 25.467 10.742 1.00 91.94 474 ALA A CA 1
ATOM 3411 C C . ALA A 1 474 ? 5.943 24.768 11.944 1.00 91.94 474 ALA A C 1
ATOM 3413 O O . ALA A 1 474 ? 5.398 23.850 12.555 1.00 91.94 474 ALA A O 1
ATOM 3414 N N . ILE A 1 475 ? 7.190 25.149 12.226 1.00 92.19 475 ILE A N 1
ATOM 3415 C CA . ILE A 1 475 ? 8.054 24.519 13.231 1.00 92.19 475 ILE A CA 1
ATOM 3416 C C . ILE A 1 475 ? 8.823 25.599 14.001 1.00 92.19 475 ILE A C 1
ATOM 3418 O O . ILE A 1 475 ? 9.097 26.673 13.465 1.00 92.19 475 ILE A O 1
ATOM 3422 N N . SER A 1 476 ? 9.134 25.340 15.274 1.00 91.50 476 SER A N 1
ATOM 3423 C CA . SER A 1 476 ? 9.948 26.244 16.096 1.00 91.50 476 SER A CA 1
ATOM 3424 C C . SER A 1 476 ? 11.424 26.181 15.705 1.00 91.50 476 SER A C 1
ATOM 3426 O O . SER A 1 476 ? 11.900 25.136 15.266 1.00 91.50 476 SER A O 1
ATOM 3428 N N . ASP A 1 477 ? 12.176 27.255 15.947 1.00 88.50 477 ASP A N 1
ATOM 3429 C CA . ASP A 1 477 ? 13.601 27.349 15.590 1.00 88.50 477 ASP A CA 1
ATOM 3430 C C . ASP A 1 477 ? 14.449 26.225 16.207 1.00 88.50 477 ASP A C 1
ATOM 3432 O O . ASP A 1 477 ? 15.305 25.632 15.548 1.00 88.50 477 ASP A O 1
ATOM 3436 N N . ALA A 1 478 ? 14.160 25.858 17.460 1.00 90.56 478 ALA A N 1
ATOM 3437 C CA . ALA A 1 478 ? 14.852 24.770 18.149 1.00 90.56 478 ALA A CA 1
ATOM 3438 C C . ALA A 1 478 ? 14.611 23.401 17.489 1.00 90.56 478 ALA A C 1
ATOM 3440 O O . ALA A 1 478 ? 15.525 22.578 17.405 1.00 90.56 478 ALA A O 1
ATOM 3441 N N . ASN A 1 479 ? 13.390 23.141 17.015 1.00 93.44 479 ASN A N 1
ATOM 3442 C CA . ASN A 1 479 ? 13.063 21.896 16.325 1.00 93.44 479 ASN A CA 1
ATOM 3443 C C . ASN A 1 479 ? 13.510 21.926 14.860 1.00 93.44 479 ASN A C 1
ATOM 3445 O O . ASN A 1 479 ? 13.906 20.887 14.339 1.00 93.44 479 ASN A O 1
ATOM 3449 N N . TRP A 1 480 ? 13.526 23.101 14.223 1.00 93.25 480 TRP A N 1
ATOM 3450 C CA . TRP A 1 480 ? 14.103 23.293 12.897 1.00 93.25 480 TRP A CA 1
ATOM 3451 C C . TRP A 1 480 ? 15.584 22.921 12.878 1.00 93.25 480 TRP A C 1
ATOM 3453 O O . TRP A 1 480 ? 15.986 22.116 12.048 1.00 93.25 480 TRP A O 1
ATOM 3463 N N . ALA A 1 481 ? 16.376 23.403 13.841 1.00 88.56 481 ALA A N 1
ATOM 3464 C CA . ALA A 1 481 ? 17.793 23.053 13.942 1.00 88.56 481 ALA A CA 1
ATOM 3465 C C . ALA A 1 481 ? 18.020 21.529 14.055 1.00 88.56 481 ALA A C 1
ATOM 3467 O O . ALA A 1 481 ? 18.930 20.978 13.436 1.00 88.56 481 ALA A O 1
ATOM 3468 N N . LYS A 1 482 ? 17.157 20.819 14.799 1.00 91.50 482 LYS A N 1
ATOM 3469 C CA . LYS A 1 482 ? 17.206 19.349 14.907 1.00 91.50 482 LYS A CA 1
ATOM 3470 C C . LYS A 1 482 ? 16.767 18.650 13.620 1.00 91.50 482 LYS A C 1
ATOM 3472 O O . LYS A 1 482 ? 17.395 17.672 13.215 1.00 91.50 482 LYS A O 1
ATOM 3477 N N . LEU A 1 483 ? 15.706 19.146 12.979 1.00 91.88 483 LEU A N 1
ATOM 3478 C CA . LEU A 1 483 ? 15.232 18.632 11.697 1.00 91.88 483 LEU A CA 1
ATOM 3479 C C . LEU A 1 483 ? 16.332 18.768 10.646 1.00 91.88 483 LEU A C 1
ATOM 3481 O O . LEU A 1 483 ? 16.648 17.790 9.979 1.00 91.88 483 LEU A O 1
ATOM 3485 N N . GLN A 1 484 ? 16.976 19.933 10.572 1.00 88.69 484 GLN A N 1
ATOM 3486 C CA . GLN A 1 484 ? 18.037 20.242 9.620 1.00 88.69 484 GLN A CA 1
ATOM 3487 C C . GLN A 1 484 ? 19.173 19.209 9.672 1.00 88.69 484 GLN A C 1
ATOM 3489 O O . GLN A 1 484 ? 19.587 18.709 8.631 1.00 88.69 484 GLN A O 1
ATOM 3494 N N . ASN A 1 485 ? 19.597 18.791 10.870 1.00 84.06 485 ASN A N 1
ATOM 3495 C CA . ASN A 1 485 ? 20.601 17.731 11.037 1.00 84.06 485 ASN A CA 1
ATOM 3496 C C . ASN A 1 485 ? 20.176 16.391 10.410 1.00 84.06 485 ASN A C 1
ATOM 3498 O O . ASN A 1 485 ? 21.016 15.668 9.881 1.00 84.06 485 ASN A O 1
ATOM 3502 N N . SER A 1 486 ? 18.879 16.070 10.430 1.00 84.31 486 SER A N 1
ATOM 3503 C CA . SER A 1 486 ? 18.337 14.852 9.809 1.00 84.31 486 SER A CA 1
ATOM 3504 C C . SER A 1 486 ? 18.262 14.965 8.281 1.00 84.31 486 SER A C 1
ATOM 3506 O O . SER A 1 486 ? 18.468 13.969 7.583 1.00 84.31 486 SER A O 1
ATOM 3508 N N . LEU A 1 487 ? 18.033 16.178 7.758 1.00 83.69 487 LEU A N 1
ATOM 3509 C CA . LEU A 1 487 ? 17.992 16.463 6.316 1.00 83.69 487 LEU A CA 1
ATOM 3510 C C . LEU A 1 487 ? 19.375 16.333 5.645 1.00 83.69 487 LEU A C 1
ATOM 3512 O O . LEU A 1 487 ? 19.454 16.151 4.434 1.00 83.69 487 LEU A O 1
ATOM 3516 N N . TYR A 1 488 ? 20.471 16.383 6.413 1.00 77.12 488 TYR A N 1
ATOM 3517 C CA . TYR A 1 488 ? 21.845 16.262 5.900 1.00 77.12 488 TYR A CA 1
ATOM 3518 C C . TYR A 1 488 ? 22.376 14.822 5.796 1.00 77.12 488 TYR A C 1
ATOM 3520 O O . TYR A 1 488 ? 23.562 14.619 5.538 1.00 77.12 488 TYR A O 1
ATOM 3528 N N . THR A 1 489 ? 21.532 13.808 5.988 1.00 81.44 489 THR A N 1
ATOM 3529 C CA . THR A 1 489 ? 21.957 12.398 5.963 1.00 81.44 489 THR A CA 1
ATOM 3530 C C . THR A 1 489 ? 21.825 11.782 4.569 1.00 81.44 489 THR A C 1
ATOM 3532 O O . THR A 1 489 ? 20.889 12.098 3.842 1.00 81.44 489 THR A O 1
ATOM 3535 N N . SER A 1 490 ? 22.709 10.848 4.193 1.00 76.81 490 SER A N 1
ATOM 3536 C CA . SER A 1 490 ? 22.595 10.090 2.928 1.00 76.81 490 SER A CA 1
ATOM 3537 C C . SER A 1 490 ? 21.264 9.339 2.816 1.00 76.81 490 SER A C 1
ATOM 3539 O O . SER A 1 490 ? 20.681 9.258 1.735 1.00 76.81 490 SER A O 1
ATOM 3541 N N . THR A 1 491 ? 20.744 8.849 3.942 1.00 78.81 491 THR A N 1
ATOM 3542 C CA . THR A 1 491 ? 19.424 8.219 4.049 1.00 78.81 491 THR A CA 1
ATOM 3543 C C . THR A 1 491 ? 18.307 9.165 3.618 1.00 78.81 491 THR A C 1
ATOM 3545 O O . THR A 1 491 ? 17.421 8.752 2.875 1.00 78.81 491 THR A O 1
ATOM 3548 N N . PHE A 1 492 ? 18.363 10.441 4.016 1.00 84.38 492 PHE A N 1
ATOM 3549 C CA . PHE A 1 492 ? 17.395 11.447 3.579 1.00 84.38 492 PHE A CA 1
ATOM 3550 C C . PHE A 1 492 ? 17.430 11.645 2.057 1.00 84.38 492 PHE A C 1
ATOM 3552 O O . PHE A 1 492 ? 16.383 11.641 1.416 1.00 84.38 492 PHE A O 1
ATOM 3559 N N . ILE A 1 493 ? 18.627 11.740 1.468 1.00 82.88 493 ILE A N 1
ATOM 3560 C CA . ILE A 1 493 ? 18.814 11.886 0.010 1.00 82.88 493 ILE A CA 1
ATOM 3561 C C . ILE A 1 493 ? 18.217 10.699 -0.743 1.00 82.88 493 ILE A C 1
ATOM 3563 O O . ILE A 1 493 ? 17.475 10.867 -1.712 1.00 82.88 493 ILE A O 1
ATOM 3567 N N . THR A 1 494 ? 18.543 9.500 -0.261 1.00 82.12 494 THR A N 1
ATOM 3568 C CA . THR A 1 494 ? 18.170 8.227 -0.877 1.00 82.12 494 THR A CA 1
ATOM 3569 C C . THR A 1 494 ? 16.667 8.007 -0.809 1.00 82.12 494 THR A C 1
ATOM 3571 O O . THR A 1 494 ? 16.023 7.746 -1.822 1.00 82.12 494 THR A O 1
ATOM 3574 N N . ASN A 1 495 ? 16.089 8.153 0.381 1.00 85.12 495 ASN A N 1
ATOM 3575 C CA . ASN A 1 495 ? 14.672 7.893 0.590 1.00 85.12 495 ASN A CA 1
ATOM 3576 C C . ASN A 1 495 ? 13.811 9.038 0.037 1.00 85.12 495 ASN A C 1
ATOM 3578 O O . ASN A 1 495 ? 12.671 8.816 -0.353 1.00 85.12 495 ASN A O 1
ATOM 3582 N N . GLY A 1 496 ? 14.349 10.261 -0.019 1.00 87.75 496 GLY A N 1
ATOM 3583 C CA . GLY A 1 496 ? 13.684 11.431 -0.592 1.00 87.75 496 GLY A CA 1
ATOM 3584 C C . GLY A 1 496 ? 13.751 11.498 -2.120 1.00 87.75 496 GLY A C 1
ATOM 3585 O O . GLY A 1 496 ? 13.215 12.442 -2.697 1.00 87.75 496 GLY A O 1
ATOM 3586 N N . HIS A 1 497 ? 14.407 10.530 -2.774 1.00 87.12 497 HIS A N 1
ATOM 3587 C CA . HIS A 1 497 ? 14.568 10.456 -4.231 1.00 87.12 497 HIS A CA 1
ATOM 3588 C C . HIS A 1 497 ? 15.145 11.745 -4.835 1.00 87.12 497 HIS A C 1
ATOM 3590 O O . HIS A 1 497 ? 14.681 12.244 -5.862 1.00 87.12 497 HIS A O 1
ATOM 3596 N N . ILE A 1 498 ? 16.151 12.324 -4.175 1.00 86.81 498 ILE A N 1
ATOM 3597 C CA . ILE A 1 498 ? 16.730 13.581 -4.647 1.00 86.81 498 ILE A CA 1
ATOM 3598 C C . ILE A 1 498 ? 17.689 13.299 -5.805 1.00 86.81 498 ILE A C 1
ATOM 3600 O O . ILE A 1 498 ? 18.618 12.491 -5.699 1.00 86.81 498 ILE A O 1
ATOM 3604 N N . MET A 1 499 ? 17.440 13.973 -6.925 1.00 84.44 499 MET A N 1
ATOM 3605 C CA . MET A 1 499 ? 18.191 13.775 -8.158 1.00 84.44 499 MET A CA 1
ATOM 3606 C C . MET A 1 499 ? 19.603 14.366 -8.074 1.00 84.44 499 MET A C 1
ATOM 3608 O O . MET A 1 499 ? 19.883 15.315 -7.336 1.00 84.44 499 MET A O 1
ATOM 3612 N N . CYS A 1 500 ? 20.512 13.809 -8.865 1.00 83.31 500 CYS A N 1
ATOM 3613 C CA . CYS A 1 500 ? 21.876 14.295 -8.968 1.00 83.31 500 CYS A CA 1
ATOM 3614 C C . CYS A 1 500 ? 21.901 15.724 -9.522 1.00 83.31 500 CYS A C 1
ATOM 3616 O O . CYS A 1 500 ? 21.188 16.068 -10.465 1.00 83.31 500 CYS A O 1
ATOM 3618 N N . GLY A 1 501 ? 22.734 16.577 -8.924 1.00 80.56 501 GLY A N 1
ATOM 3619 C CA . GLY A 1 501 ? 22.823 17.994 -9.283 1.00 80.56 501 GLY A CA 1
ATOM 3620 C C . GLY A 1 501 ? 21.680 18.865 -8.750 1.00 80.56 501 GLY A C 1
ATOM 3621 O O . GLY A 1 501 ? 21.694 20.073 -8.991 1.00 80.56 501 GLY A O 1
ATOM 3622 N N . SER A 1 502 ? 20.708 18.304 -8.019 1.00 83.75 502 SER A N 1
ATOM 3623 C CA . SER A 1 502 ? 19.685 19.110 -7.354 1.00 83.75 502 SER A CA 1
ATOM 3624 C C . SER A 1 502 ? 20.297 20.024 -6.294 1.00 83.75 502 SER A C 1
ATOM 3626 O O . SER A 1 502 ? 21.173 19.630 -5.530 1.00 83.75 502 SER A O 1
ATOM 3628 N N . THR A 1 503 ? 19.802 21.256 -6.220 1.00 81.69 503 THR A N 1
ATOM 3629 C CA . THR A 1 503 ? 20.156 22.217 -5.170 1.00 81.69 503 THR A CA 1
ATOM 3630 C C . THR A 1 503 ? 19.000 22.340 -4.188 1.00 81.69 503 THR A C 1
ATOM 3632 O O . THR A 1 503 ? 17.866 22.568 -4.604 1.00 81.69 503 THR A O 1
ATOM 3635 N N . ILE A 1 504 ? 19.279 22.211 -2.892 1.00 82.69 504 ILE A N 1
ATOM 3636 C CA . ILE A 1 504 ? 18.292 22.429 -1.828 1.00 82.69 504 ILE A CA 1
ATOM 3637 C C . ILE A 1 504 ? 18.570 23.774 -1.166 1.00 82.69 504 ILE A C 1
ATOM 3639 O O . ILE A 1 504 ? 19.697 24.050 -0.756 1.00 82.69 504 ILE A O 1
ATOM 3643 N N . TYR A 1 505 ? 17.526 24.584 -1.048 1.00 83.25 505 TYR A N 1
ATOM 3644 C CA . TYR A 1 505 ? 17.521 25.864 -0.361 1.00 83.25 505 TYR A CA 1
ATOM 3645 C C . TYR A 1 505 ? 16.641 25.776 0.882 1.00 83.25 505 TYR A C 1
ATOM 3647 O O . TYR A 1 505 ? 15.536 25.227 0.831 1.00 83.25 505 TYR A O 1
ATOM 3655 N N . TYR A 1 506 ? 17.109 26.374 1.973 1.00 85.69 506 TYR A N 1
ATOM 3656 C CA . TYR A 1 506 ? 16.348 26.522 3.205 1.00 85.69 506 TYR A CA 1
ATOM 3657 C C . TYR A 1 506 ? 16.029 27.999 3.407 1.00 85.69 506 TYR A C 1
ATOM 3659 O O . TYR A 1 506 ? 16.920 28.833 3.507 1.00 85.69 506 TYR A O 1
ATOM 3667 N N . GLN A 1 507 ? 14.755 28.357 3.446 1.00 84.62 507 GLN A N 1
ATOM 3668 C CA . GLN A 1 507 ? 14.354 29.749 3.636 1.00 84.62 507 GLN A CA 1
ATOM 3669 C C . GLN A 1 507 ? 13.577 29.884 4.936 1.00 84.62 507 GLN A C 1
ATOM 3671 O O . GLN A 1 507 ? 12.721 29.056 5.239 1.00 84.62 507 GLN A O 1
ATOM 3676 N N . THR A 1 508 ? 13.888 30.921 5.706 1.00 84.94 508 THR A N 1
ATOM 3677 C CA . THR A 1 508 ? 13.088 31.346 6.854 1.00 84.94 508 THR A CA 1
ATOM 3678 C C . THR A 1 508 ? 12.104 32.406 6.383 1.00 84.94 508 THR A C 1
ATOM 3680 O O . THR A 1 508 ? 12.470 33.299 5.620 1.00 84.94 508 THR A O 1
ATOM 3683 N N . TYR A 1 509 ? 10.849 32.320 6.810 1.00 78.81 509 TYR A N 1
ATOM 3684 C CA . TYR A 1 509 ? 9.897 33.405 6.612 1.00 78.81 509 TYR A CA 1
ATOM 3685 C C . TYR A 1 509 ? 9.978 34.370 7.795 1.00 78.81 509 TYR A C 1
ATOM 3687 O O . TYR A 1 509 ? 10.047 33.921 8.942 1.00 78.81 509 TYR A O 1
ATOM 3695 N N . PRO A 1 510 ? 9.953 35.694 7.555 1.00 73.50 510 PRO A N 1
ATOM 3696 C CA . PRO A 1 510 ? 9.782 36.649 8.636 1.00 73.50 510 PRO A CA 1
ATOM 3697 C C . PRO A 1 510 ? 8.480 36.335 9.377 1.00 73.50 510 PRO A C 1
ATOM 3699 O O . PRO A 1 510 ? 7.456 36.057 8.748 1.00 73.50 510 PRO A O 1
ATOM 3702 N N . HIS A 1 511 ? 8.512 36.391 10.706 1.00 57.81 511 HIS A N 1
ATOM 3703 C CA . HIS A 1 511 ? 7.344 36.124 11.540 1.00 57.81 511 HIS A CA 1
ATOM 3704 C C . HIS A 1 511 ? 6.174 37.033 11.110 1.00 57.81 511 HIS A C 1
ATOM 3706 O O . HIS A 1 511 ? 6.279 38.256 11.179 1.00 57.81 511 HIS A O 1
ATOM 3712 N N . GLY A 1 512 ? 5.068 36.445 10.640 1.00 54.62 512 GLY A N 1
ATOM 3713 C CA . GLY A 1 512 ? 3.896 37.185 10.146 1.00 54.62 512 GLY A CA 1
ATOM 3714 C C . GLY A 1 512 ? 3.878 37.501 8.643 1.00 54.62 512 GLY A C 1
ATOM 3715 O O . GLY A 1 512 ? 2.925 38.121 8.174 1.00 54.62 512 GLY A O 1
ATOM 3716 N N . ALA A 1 513 ? 4.869 37.058 7.862 1.00 56.22 513 ALA A N 1
ATOM 3717 C CA . ALA A 1 513 ? 4.735 37.037 6.410 1.00 56.22 513 ALA A CA 1
ATOM 3718 C C . ALA A 1 513 ? 3.673 35.994 6.036 1.00 56.22 513 ALA A C 1
ATOM 3720 O O . ALA A 1 513 ? 3.859 34.797 6.255 1.00 56.22 513 ALA A O 1
ATOM 3721 N N . ASN A 1 514 ? 2.537 36.441 5.497 1.00 51.00 514 ASN A N 1
ATOM 3722 C CA . ASN A 1 514 ? 1.545 35.528 4.941 1.00 51.00 514 ASN A CA 1
ATOM 3723 C C . ASN A 1 514 ? 2.247 34.622 3.919 1.00 51.00 514 ASN A C 1
ATOM 3725 O O . ASN A 1 514 ? 2.903 35.133 3.007 1.00 51.00 514 ASN A O 1
ATOM 3729 N N . SER A 1 515 ? 2.102 33.296 4.068 1.00 51.00 515 SER A N 1
ATOM 3730 C CA . SER A 1 515 ? 2.417 32.337 2.999 1.00 51.00 515 SER A CA 1
ATOM 3731 C C . SER A 1 515 ? 1.884 32.931 1.696 1.00 51.00 515 SER A C 1
ATOM 3733 O O . SER A 1 515 ? 0.710 33.313 1.689 1.00 51.00 515 SER A O 1
ATOM 3735 N N . PRO A 1 516 ? 2.704 33.104 0.644 1.00 46.16 516 PRO A N 1
ATOM 3736 C CA . PRO A 1 516 ? 2.342 33.965 -0.470 1.00 46.16 516 PRO A CA 1
ATOM 3737 C C . PRO A 1 516 ? 1.035 33.472 -1.093 1.00 46.16 516 PRO A C 1
ATOM 3739 O O . PRO A 1 516 ? 0.999 32.469 -1.799 1.00 46.16 516 PRO A O 1
ATOM 3742 N N . SER A 1 517 ? -0.046 34.213 -0.845 1.00 45.00 517 SER A N 1
ATOM 3743 C CA . SER A 1 517 ? -1.305 34.101 -1.582 1.00 45.00 517 SER A CA 1
ATOM 3744 C C . SER A 1 517 ? -1.122 34.522 -3.047 1.00 45.00 517 SER A C 1
ATOM 3746 O O . SER A 1 517 ? -1.982 34.268 -3.885 1.00 45.00 517 SER A O 1
ATOM 3748 N N . SER A 1 518 ? 0.028 35.117 -3.381 1.00 41.81 518 SER A N 1
ATOM 3749 C CA . SER A 1 518 ? 0.424 35.570 -4.709 1.00 41.81 518 SER A CA 1
ATOM 3750 C C . SER A 1 518 ? 1.272 34.534 -5.464 1.00 41.81 518 SER A C 1
ATOM 3752 O O . SER A 1 518 ? 2.407 34.816 -5.838 1.00 41.81 518 SER A O 1
ATOM 3754 N N . GLY A 1 519 ? 0.712 33.345 -5.700 1.00 46.47 519 GLY A N 1
ATOM 3755 C CA . GLY A 1 519 ? 1.133 32.407 -6.753 1.00 46.47 519 GLY A CA 1
ATOM 3756 C C . GLY A 1 519 ? 2.520 31.750 -6.627 1.00 46.47 519 GLY A C 1
ATOM 3757 O O . GLY A 1 519 ? 3.465 32.266 -6.041 1.00 46.47 519 GLY A O 1
ATOM 3758 N N . ALA A 1 520 ? 2.666 30.584 -7.262 1.00 43.50 520 ALA A N 1
ATOM 3759 C CA . ALA A 1 520 ? 3.859 29.724 -7.244 1.00 43.50 520 ALA A CA 1
ATOM 3760 C C . ALA A 1 520 ? 5.183 30.374 -7.725 1.00 43.50 520 ALA A C 1
ATOM 3762 O O . ALA A 1 520 ? 6.246 29.756 -7.600 1.00 43.50 520 ALA A O 1
ATOM 3763 N N . TYR A 1 521 ? 5.135 31.597 -8.267 1.00 40.91 521 TYR A N 1
ATOM 3764 C CA . TYR A 1 521 ? 6.212 32.221 -9.044 1.00 40.91 521 TYR A CA 1
ATOM 3765 C C . TYR A 1 521 ? 6.953 33.360 -8.332 1.00 40.91 521 TYR A C 1
ATOM 3767 O O . TYR A 1 521 ? 8.074 33.677 -8.724 1.00 40.91 521 TYR A O 1
ATOM 3775 N N . ALA A 1 522 ? 6.391 33.962 -7.281 1.00 42.47 522 ALA A N 1
ATOM 3776 C CA . ALA A 1 522 ? 7.103 34.985 -6.522 1.00 42.47 522 ALA A CA 1
ATOM 3777 C C . ALA A 1 522 ? 8.023 34.303 -5.499 1.00 42.47 522 ALA A C 1
ATOM 3779 O O . ALA A 1 522 ? 7.560 33.682 -4.545 1.00 42.47 522 ALA A O 1
ATOM 3780 N N . SER A 1 523 ? 9.336 34.377 -5.715 1.00 38.34 523 SER A N 1
ATOM 3781 C CA . SER A 1 523 ? 10.334 34.084 -4.682 1.00 38.34 523 SER A CA 1
ATOM 3782 C C . SER A 1 523 ? 10.639 35.398 -3.963 1.00 38.34 523 SER A C 1
ATOM 3784 O O . SER A 1 523 ? 11.409 36.192 -4.505 1.00 38.34 523 SER A O 1
ATOM 3786 N N . PRO A 1 524 ? 10.030 35.709 -2.803 1.00 39.56 524 PRO A N 1
ATOM 3787 C CA . PRO A 1 524 ? 10.467 36.861 -2.044 1.00 39.56 524 PRO A CA 1
ATOM 3788 C C . PRO A 1 524 ? 11.753 36.477 -1.305 1.00 39.56 524 PRO A C 1
ATOM 3790 O O . PRO A 1 524 ? 11.826 35.419 -0.688 1.00 39.56 524 PRO A O 1
ATOM 3793 N N . MET A 1 525 ? 12.719 37.392 -1.327 1.00 41.09 525 MET A N 1
ATOM 3794 C CA . MET A 1 525 ? 13.981 37.408 -0.575 1.00 41.09 525 MET A CA 1
ATOM 3795 C C . MET A 1 525 ? 15.229 36.894 -1.304 1.00 41.09 525 MET A C 1
ATOM 3797 O O . MET A 1 525 ? 15.228 35.926 -2.061 1.00 41.09 525 MET A O 1
ATOM 3801 N N . SER A 1 526 ? 16.300 37.661 -1.101 1.00 42.06 526 SER A N 1
ATOM 3802 C CA . SER A 1 526 ? 17.585 37.577 -1.774 1.00 42.06 526 SER A CA 1
ATOM 3803 C C . SER A 1 526 ? 18.315 36.279 -1.435 1.00 42.06 526 SER A C 1
ATOM 3805 O O . SER A 1 526 ? 18.480 35.921 -0.274 1.00 42.06 526 SER A O 1
ATOM 3807 N N . ASN A 1 527 ? 18.836 35.617 -2.471 1.00 42.28 527 ASN A N 1
ATOM 3808 C CA . ASN A 1 527 ? 19.697 34.426 -2.420 1.00 42.28 527 ASN A CA 1
ATOM 3809 C C . ASN A 1 527 ? 21.062 34.649 -1.722 1.00 42.28 527 ASN A C 1
ATOM 3811 O O . ASN A 1 527 ? 22.022 33.924 -1.981 1.00 42.28 527 ASN A O 1
ATOM 3815 N N . ALA A 1 528 ? 21.199 35.675 -0.886 1.00 37.09 528 ALA A N 1
ATOM 3816 C CA . ALA A 1 528 ? 22.457 36.013 -0.249 1.00 37.09 528 ALA A CA 1
ATOM 3817 C C . ALA A 1 528 ? 22.628 35.174 1.026 1.00 37.09 528 ALA A C 1
ATOM 3819 O O . ALA A 1 528 ? 21.997 35.445 2.043 1.00 37.09 528 ALA A O 1
ATOM 3820 N N . ASN A 1 529 ? 23.538 34.198 0.958 1.00 40.06 529 ASN A N 1
ATOM 3821 C CA . ASN A 1 529 ? 24.203 33.533 2.091 1.00 40.06 529 ASN A CA 1
ATOM 3822 C C . ASN A 1 529 ? 23.608 32.225 2.624 1.00 40.06 529 ASN A C 1
ATOM 3824 O O . ASN A 1 529 ? 23.601 32.011 3.835 1.00 40.06 529 ASN A O 1
ATOM 3828 N N . GLN A 1 530 ? 23.228 31.284 1.758 1.00 43.88 530 GLN A N 1
ATOM 3829 C CA . GLN A 1 530 ? 23.207 29.884 2.193 1.00 43.88 530 GLN A CA 1
ATOM 3830 C C . GLN A 1 530 ? 24.011 28.984 1.268 1.00 43.88 530 GLN A C 1
ATOM 3832 O O . GLN A 1 530 ? 23.910 29.068 0.045 1.00 43.88 530 GLN A O 1
ATOM 3837 N N . ASN A 1 531 ? 24.833 28.137 1.889 1.00 40.34 531 ASN A N 1
ATOM 3838 C CA . ASN A 1 531 ? 25.698 27.183 1.214 1.00 40.34 531 ASN A CA 1
ATOM 3839 C C . ASN A 1 531 ? 24.842 26.252 0.350 1.00 40.34 531 ASN A C 1
ATOM 3841 O O . ASN A 1 531 ? 24.016 25.503 0.872 1.00 40.34 531 ASN A O 1
ATOM 3845 N N . SER A 1 532 ? 25.053 26.296 -0.967 1.00 42.84 532 SER A N 1
ATOM 3846 C CA . SER A 1 532 ? 24.511 25.304 -1.890 1.00 42.84 532 SER A CA 1
ATOM 3847 C C . SER A 1 532 ? 24.908 23.914 -1.406 1.00 42.84 532 SER A C 1
ATOM 3849 O O . SER A 1 532 ? 26.092 23.627 -1.206 1.00 42.84 532 SER A O 1
ATOM 3851 N N . TRP A 1 533 ? 23.915 23.061 -1.196 1.00 50.75 533 TRP A N 1
ATOM 3852 C CA . TRP A 1 533 ? 24.144 21.671 -0.855 1.00 50.75 533 TRP A CA 1
ATOM 3853 C C . TRP A 1 533 ? 24.883 20.937 -1.986 1.00 50.75 533 TRP A C 1
ATOM 3855 O O . TRP A 1 533 ? 24.627 21.193 -3.159 1.00 50.75 533 TRP A O 1
ATOM 3865 N N . LEU A 1 534 ? 25.801 20.046 -1.591 1.00 46.88 534 LEU A N 1
ATOM 3866 C CA . LEU A 1 534 ? 26.671 19.217 -2.435 1.00 46.88 534 LEU A CA 1
ATOM 3867 C C . LEU A 1 534 ? 27.525 20.025 -3.424 1.00 46.88 534 LEU A C 1
ATOM 3869 O O . LEU A 1 534 ? 27.293 20.038 -4.630 1.00 46.88 534 LEU A O 1
ATOM 3873 N N . GLY A 1 535 ? 28.612 20.618 -2.919 1.00 45.31 535 GLY A N 1
ATOM 3874 C CA . GLY A 1 535 ? 29.770 20.881 -3.777 1.00 45.31 535 GLY A CA 1
ATOM 3875 C C . GLY A 1 535 ? 30.189 19.597 -4.509 1.00 45.31 535 GLY A C 1
ATOM 3876 O O . GLY A 1 535 ? 29.851 18.493 -4.074 1.00 45.31 535 GLY A O 1
ATOM 3877 N N . ALA A 1 536 ? 30.940 19.731 -5.604 1.00 41.66 536 ALA A N 1
ATOM 3878 C CA . ALA A 1 536 ? 31.173 18.649 -6.564 1.00 41.66 536 ALA A CA 1
ATOM 3879 C C . ALA A 1 536 ? 31.696 17.311 -5.982 1.00 41.66 536 ALA A C 1
ATOM 3881 O O . ALA A 1 536 ? 31.606 16.283 -6.647 1.00 41.66 536 ALA A O 1
ATOM 3882 N N . ALA A 1 537 ? 32.217 17.319 -4.750 1.00 38.75 537 ALA A N 1
ATOM 3883 C CA . ALA A 1 537 ? 32.720 16.161 -4.017 1.00 38.75 537 ALA A CA 1
ATOM 3884 C C . ALA A 1 537 ? 31.651 15.339 -3.259 1.00 38.75 537 ALA A C 1
ATOM 3886 O O . ALA A 1 537 ? 31.907 14.182 -2.946 1.00 38.75 537 ALA A O 1
ATOM 3887 N N . GLY A 1 538 ? 30.468 15.892 -2.957 1.00 46.03 538 GLY A N 1
ATOM 3888 C CA . GLY A 1 538 ? 29.400 15.168 -2.245 1.00 46.03 538 GLY A CA 1
ATOM 3889 C C . GLY A 1 538 ? 28.333 14.554 -3.160 1.00 46.03 538 GLY A C 1
ATOM 3890 O O . GLY A 1 538 ? 27.647 13.617 -2.764 1.00 46.03 538 GLY A O 1
ATOM 3891 N N . ALA A 1 539 ? 28.230 15.026 -4.407 1.00 44.94 539 ALA A N 1
ATOM 3892 C CA . ALA A 1 539 ? 27.283 14.529 -5.411 1.00 44.94 539 ALA A CA 1
ATOM 3893 C C . ALA A 1 539 ? 27.668 13.159 -6.020 1.00 44.94 539 ALA A C 1
ATOM 3895 O O . ALA A 1 539 ? 26.983 12.672 -6.912 1.00 44.94 539 ALA A O 1
ATOM 3896 N N . GLY A 1 540 ? 28.769 12.545 -5.572 1.00 43.72 540 GLY A N 1
ATOM 3897 C CA . GLY A 1 540 ? 29.375 11.388 -6.236 1.00 43.72 540 GLY A CA 1
ATOM 3898 C C . GLY A 1 540 ? 28.914 9.998 -5.787 1.00 43.72 540 GLY A C 1
ATOM 3899 O O . GLY A 1 540 ? 29.298 9.033 -6.440 1.00 43.72 540 G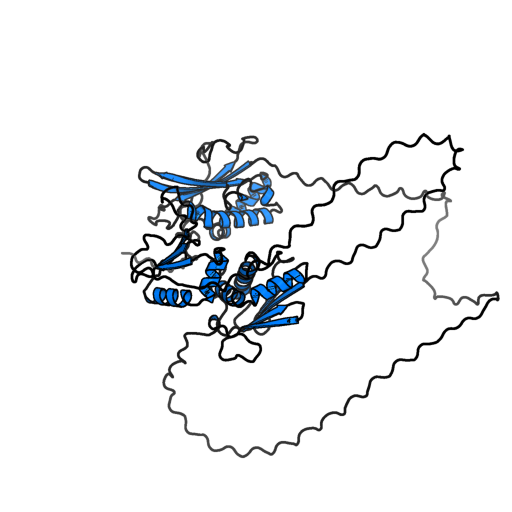LY A O 1
ATOM 3900 N N . THR A 1 541 ? 28.143 9.846 -4.703 1.00 53.91 541 THR A N 1
ATOM 3901 C CA . THR A 1 541 ? 27.893 8.496 -4.145 1.00 53.91 541 THR A CA 1
ATOM 3902 C C . THR A 1 541 ? 26.453 8.158 -3.770 1.00 53.91 541 THR A C 1
ATOM 3904 O O . THR A 1 541 ? 26.163 6.975 -3.621 1.00 53.91 541 THR A O 1
ATOM 3907 N N . VAL A 1 542 ? 25.532 9.122 -3.642 1.00 63.81 542 VAL A N 1
ATOM 3908 C CA . VAL A 1 542 ? 24.148 8.836 -3.213 1.00 63.81 542 VAL A CA 1
ATOM 3909 C C . VAL A 1 542 ? 23.157 9.836 -3.832 1.00 63.81 542 VAL A C 1
ATOM 3911 O O . VAL A 1 542 ? 22.720 10.762 -3.162 1.00 63.81 542 VAL A O 1
ATOM 3914 N N . CYS A 1 543 ? 22.831 9.721 -5.120 1.00 70.44 543 CYS A N 1
ATOM 3915 C CA . CYS A 1 543 ? 21.779 10.524 -5.766 1.00 70.44 543 CYS A CA 1
ATOM 3916 C C . CYS A 1 543 ? 21.176 9.779 -6.967 1.00 70.44 543 CYS A C 1
ATOM 3918 O O . CYS A 1 543 ? 21.788 8.844 -7.484 1.00 70.44 543 CYS A O 1
ATOM 3920 N N . TYR A 1 544 ? 19.977 10.176 -7.404 1.00 71.94 544 TYR A N 1
ATOM 3921 C CA . TYR A 1 544 ? 19.280 9.532 -8.525 1.00 71.94 544 TYR A CA 1
ATOM 3922 C C . TYR A 1 544 ? 19.575 10.232 -9.853 1.00 71.94 544 TYR A C 1
ATOM 3924 O O . TYR A 1 544 ? 19.510 11.454 -9.946 1.00 71.94 544 TYR A O 1
ATOM 3932 N N . THR A 1 545 ? 19.855 9.464 -10.903 1.00 74.62 545 THR A N 1
ATOM 3933 C CA . THR A 1 545 ? 19.959 9.968 -12.287 1.00 74.62 545 THR A CA 1
ATOM 3934 C C . THR A 1 545 ? 18.713 9.665 -13.124 1.00 74.62 545 THR A C 1
ATOM 3936 O O . THR A 1 545 ? 18.514 10.255 -14.184 1.00 74.62 545 THR A O 1
ATOM 3939 N N . ASP A 1 546 ? 17.842 8.786 -12.628 1.00 73.00 546 ASP A N 1
ATOM 3940 C CA . ASP A 1 546 ? 16.533 8.466 -13.193 1.00 73.00 546 ASP A CA 1
ATOM 3941 C C . ASP A 1 546 ? 15.551 8.251 -12.038 1.00 73.00 546 ASP A C 1
ATOM 3943 O O . ASP A 1 546 ? 15.796 7.443 -11.142 1.00 73.00 546 ASP A O 1
ATOM 3947 N N . VAL A 1 547 ? 14.438 8.985 -12.064 1.00 65.81 547 VAL A N 1
ATOM 3948 C CA . VAL A 1 547 ? 13.397 8.938 -11.023 1.00 65.81 547 VAL A CA 1
ATOM 3949 C C . VAL A 1 547 ? 12.753 7.546 -10.918 1.00 65.81 547 VAL A C 1
ATOM 3951 O O . VAL A 1 547 ? 12.178 7.206 -9.886 1.00 65.81 547 VAL A O 1
ATOM 3954 N N . THR A 1 548 ? 12.841 6.746 -11.985 1.00 63.34 548 THR A N 1
ATOM 3955 C CA . THR A 1 548 ? 12.214 5.423 -12.105 1.00 63.34 548 THR A CA 1
ATOM 3956 C C . THR A 1 548 ? 13.185 4.254 -11.936 1.00 63.34 548 THR A C 1
ATOM 3958 O O . THR A 1 548 ? 12.744 3.106 -11.838 1.00 63.34 548 THR A O 1
ATOM 3961 N N . ALA A 1 549 ? 14.495 4.515 -11.890 1.00 57.97 549 ALA A N 1
ATOM 3962 C CA . ALA A 1 549 ? 15.488 3.457 -11.774 1.00 57.97 549 ALA A CA 1
ATOM 3963 C C . ALA A 1 549 ? 15.642 2.992 -10.312 1.00 57.97 549 ALA A C 1
ATOM 3965 O O . ALA A 1 549 ? 15.702 3.823 -9.401 1.00 57.97 549 ALA A O 1
ATOM 3966 N N . PRO A 1 550 ? 15.762 1.674 -10.060 1.00 50.06 550 PRO A N 1
ATOM 3967 C CA . PRO A 1 550 ? 16.228 1.183 -8.769 1.00 50.06 550 PRO A CA 1
ATOM 3968 C C . PRO A 1 550 ? 17.664 1.671 -8.518 1.00 50.06 550 PRO A C 1
ATOM 3970 O O . PRO A 1 550 ? 18.462 1.770 -9.451 1.00 50.06 550 PRO A O 1
ATOM 3973 N N . LEU A 1 551 ? 17.989 1.985 -7.259 1.00 42.50 551 LEU A N 1
ATOM 3974 C CA . LEU A 1 551 ? 19.309 2.473 -6.847 1.00 42.50 551 LEU A CA 1
ATOM 3975 C C . LEU A 1 551 ? 20.420 1.527 -7.323 1.00 42.50 551 LEU A C 1
ATOM 3977 O O . LEU A 1 551 ? 20.603 0.446 -6.766 1.00 42.50 551 LEU A O 1
ATOM 3981 N N . TYR A 1 552 ? 21.209 1.956 -8.304 1.00 39.38 552 TYR A N 1
ATOM 3982 C CA . TYR A 1 552 ? 22.519 1.363 -8.533 1.00 39.38 552 TYR A CA 1
ATOM 3983 C C . TYR A 1 552 ? 23.488 2.008 -7.548 1.00 39.38 552 TYR A C 1
ATOM 3985 O O . TYR A 1 552 ? 23.875 3.165 -7.712 1.00 39.38 552 TYR A O 1
ATOM 3993 N N . THR A 1 553 ? 23.899 1.269 -6.518 1.00 38.84 553 THR A N 1
ATOM 3994 C CA . THR A 1 553 ? 25.128 1.617 -5.809 1.00 38.84 553 THR A CA 1
ATOM 3995 C C . THR A 1 553 ? 26.259 1.502 -6.825 1.00 38.84 553 THR A C 1
ATOM 3997 O O . THR A 1 553 ? 26.544 0.419 -7.339 1.00 38.84 553 THR A O 1
ATOM 4000 N N . SER A 1 554 ? 26.877 2.627 -7.196 1.00 41.41 554 SER A N 1
ATOM 4001 C CA . SER A 1 554 ? 28.081 2.574 -8.015 1.00 41.41 554 SER A CA 1
ATOM 4002 C C . SER A 1 554 ? 29.172 1.928 -7.160 1.00 41.41 554 SER A C 1
ATOM 4004 O O . SER A 1 554 ? 29.781 2.537 -6.284 1.00 41.41 554 SER A O 1
ATOM 4006 N N . SER A 1 555 ? 29.382 0.628 -7.362 1.00 36.62 555 SER A N 1
ATOM 4007 C CA . SER A 1 555 ? 30.591 -0.028 -6.892 1.00 36.62 555 SER A CA 1
ATOM 4008 C C . SER A 1 555 ? 31.743 0.644 -7.627 1.00 36.62 555 SER A C 1
ATOM 4010 O O . SER A 1 555 ? 31.932 0.442 -8.828 1.00 36.62 555 SER A O 1
ATOM 4012 N N . SER A 1 556 ? 32.467 1.523 -6.937 1.00 39.06 556 SER A N 1
ATOM 4013 C CA . SER A 1 556 ? 33.663 2.163 -7.464 1.00 39.06 556 SER A CA 1
ATOM 4014 C C . SER A 1 556 ? 34.771 1.113 -7.602 1.00 39.06 556 SER A C 1
ATOM 4016 O O . SER A 1 556 ? 35.673 1.025 -6.768 1.00 39.06 556 SER A O 1
ATOM 4018 N N . SER A 1 557 ? 34.724 0.294 -8.651 1.00 35.41 557 SER A N 1
ATOM 4019 C CA . SER A 1 557 ? 35.891 -0.458 -9.098 1.00 35.41 557 SER A CA 1
ATOM 4020 C C . SER A 1 557 ? 36.834 0.525 -9.787 1.00 35.41 557 SER A C 1
ATOM 4022 O O . SER A 1 557 ? 36.583 0.981 -10.904 1.00 35.41 557 SER A O 1
ATOM 4024 N N . GLY A 1 558 ? 37.892 0.904 -9.072 1.00 43.16 558 GLY A N 1
ATOM 4025 C CA . GLY A 1 558 ? 38.948 1.774 -9.563 1.00 43.16 558 GLY A CA 1
ATOM 4026 C C . GLY A 1 558 ? 39.589 1.251 -10.849 1.00 43.16 558 GLY A C 1
ATOM 4027 O O . GLY A 1 558 ? 39.885 0.068 -10.990 1.00 43.16 558 GLY A O 1
ATOM 4028 N N . GLY A 1 559 ? 39.839 2.175 -11.772 1.00 28.94 559 GLY A N 1
ATOM 4029 C CA . GLY A 1 559 ? 40.495 1.899 -13.043 1.00 28.94 559 GLY A CA 1
ATOM 4030 C C . GLY A 1 559 ? 41.041 3.166 -13.692 1.00 28.94 559 GLY A C 1
ATOM 4031 O O . GLY A 1 559 ? 40.756 3.434 -14.852 1.00 28.94 559 GLY A O 1
ATOM 4032 N N . ARG A 1 560 ? 41.828 3.964 -12.956 1.00 32.69 560 ARG A N 1
ATOM 4033 C CA . ARG A 1 560 ? 42.745 4.935 -13.574 1.00 32.69 560 ARG A CA 1
ATOM 4034 C C . ARG A 1 560 ? 43.846 4.140 -14.285 1.00 32.69 560 ARG A C 1
ATOM 4036 O O . ARG A 1 560 ? 44.757 3.645 -13.628 1.00 32.69 560 ARG A O 1
ATOM 4043 N N . ARG A 1 561 ? 43.793 4.042 -15.614 1.00 28.09 561 ARG A N 1
ATOM 4044 C CA . ARG A 1 561 ? 45.014 3.950 -16.426 1.00 28.09 561 ARG A CA 1
ATOM 4045 C C . ARG A 1 561 ? 45.289 5.334 -16.988 1.00 28.09 561 ARG A C 1
ATOM 4047 O O . ARG A 1 561 ? 44.452 5.893 -17.686 1.00 28.09 561 ARG A O 1
ATOM 4054 N N . MET A 1 562 ? 46.448 5.872 -16.622 1.00 38.53 562 MET A N 1
ATOM 4055 C CA . MET A 1 562 ? 47.097 6.924 -17.390 1.00 38.53 562 MET A CA 1
ATOM 4056 C C . MET A 1 562 ? 47.391 6.377 -18.787 1.00 38.53 562 MET A C 1
ATOM 4058 O O . MET A 1 562 ? 47.961 5.289 -18.892 1.00 38.53 562 MET A O 1
ATOM 4062 N N . LEU A 1 563 ? 47.004 7.133 -19.809 1.00 36.12 563 LEU A N 1
ATOM 4063 C CA . LEU A 1 563 ? 47.878 7.617 -20.876 1.00 36.12 563 LEU A CA 1
ATOM 4064 C C . LEU A 1 563 ? 47.285 8.920 -21.411 1.00 36.12 563 LEU A C 1
ATOM 4066 O O . LEU A 1 563 ? 46.049 8.948 -21.610 1.00 36.12 563 LEU A O 1
#

Foldseek 3Di:
DWDWDDDPDDDDDDPFPKTKTKDWAPAPVSLVVVVVQCLPLLNVVLVCLVVVPDLQKFWKWQRDHPGIIMIMITHHDDDPPDDPPRIDGDPSNPPPDPPDPPDDPPPPDDDDDDDDDDDDDDDDDDPDDDDDDDDDDPPDPDPPPDQADKKKKKKWKFAQLADCVQAVLQLLLLLVVLVPRVQLFPDAFPDRWDW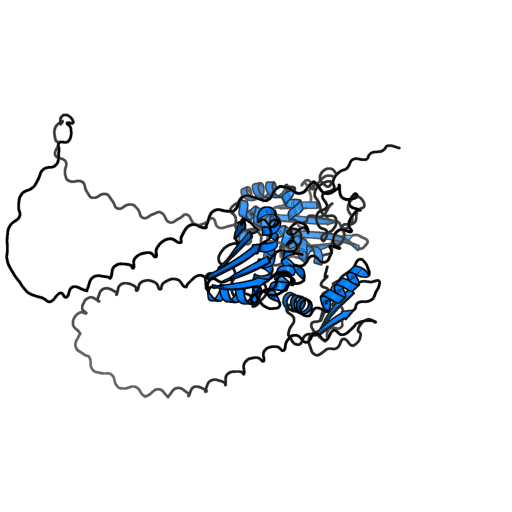DDDNGHIMIMGIGSHLVRLVSNLCSCQDPNNVVSSLCSQQVNDPPSDDNRNHRAAQMKIWMAIPVRDIAIEGDPVPDDDRYDHDPSSHPPDDPPPPPPDDDPDPDDDDDDDDDPDDDDDDDDDDDDDDDDDDDDDDDDDDDDDDDDDDDDDDDDDDDDDDDDDDDDDDDDDDDDDPPDDPDPDDPDPDPDQFQDFFKKKKKKFWQAAPVRAGQPPPDLVLCQPFLQLLLQVQLQVLCVVLVHHSVRFFPCLVVRNNFNDWDFDDDPPGRTIIMTMTTTRHDPVVVVSSVVSCPDLCSQQSSQAAQRMWIDMDTDDVPDPPPPPDPPDDPDDPPDDDTPDDPVRSPARHHSYSRDHDDGPPPPDDDDDD

Radius of gyration: 37.96 Å; chains: 1; bounding box: 110×99×116 Å

Sequence (563 aa):
MFAYFPPSPLPANNMTSSLLLAATLLNSASQQQFITNFQVTANAYILALQYNLGCTDQMWANVTCGGNSYIVYTSPGSLPTNLPPATTWYNGIFPLCPSPPPMPPPPPVSPPPPPPTPFSPPPSPMPSPPPPSPPPPPPSPSPPPPPPPAGFVYVIISNPDVTCVSNGACIIAALQGIINIPGASAAQPSSPLECQDLLNGIQIQVSYSLVANSNAFYNSLTSASGMPYFLFLASAGPAPQCSAASALPCNSTIGAISSTSSSYLAQCSTYASGTTVPQPSLCCTGGTPPSTLLSPPPPSPPPPSPPPPSSPPPPSPPPPSPPPPSPPPPVVVSPSPSKHKSPPPHKKSPPPEKMKPPLSPVFQASPPLPPPSPPPPSPPPPSPIAPTTVNYMIWVNTPIETSYGSTNLNVAVSTVTQYICPNMYTVISQAITNLGLNPANVLVGSSNANGCAVVTPLPNAVGLARVAYKLFLAISDANWAKLQNSLYTSTFITNGHIMCGSTIYYQTYPHGANSPSSGAYASPMSNANQNSWLGAAGAGTVCYTDVTAPLYTSSSSGGRRML

Organism: NCBI:txid1157962

Secondary structure (DSSP, 8-state):
-EEEE---SS-TT-----EEEEE--SSHHHHHHHHHHHHSHHHHHHHHHHTT--TT-EEEEE--TTS-EEEEEE-TT---S-PPTTEEEE-------PPPPPPPPPPPPPPPPPPPPPPPPPPP-PPPPPPPPPPPPPPPPPPPPPPPPPEEEEEEEE-TT--IIIIIHHHHHHHHHHHTSTTT-SS--SSPPEEEEETTEEEEEEEESSHHHHHHHHHHHHSTTHHHHHHHHHHHPPTTT--TTTS--TT-EEEEEETTS-EEEEE-GGG--TTEEE-GGGS-TT--------PPPPPPPPPPPPPPPPPPPPPPPPPPPPPPPPPPPP------------------PPPPPPP--PPPPPP--PPPPPPPPPPPPPPPPPPP----S--EEEEEEEESB-TTS-B-BT--HHHIIIIIHHHHHHHHHHHHHHTT--HHHHEETTGGGTT-SEEEEEEETTEEEEEEEEEEE---HHHHHHHHHHHTSHHHHHHTTPBTT-EEEEEEPPTT----SSTTT---S---S-PPS--TTTTTSS-BSBTTS--------------